Protein 2VA0 (pdb70)

Nearest PDB structures (foldseek):
  2va0-assembly5_E  TM=1.008E+00  e=1.713E-24  Cellvibrio japonicus
  2va0-assembly6_F  TM=1.008E+00  e=4.233E-20  Cellvibrio japonicus
  2va0-assembly2_B  TM=8.750E-01  e=2.395E-21  Cellvibrio japonicus
  7dru-assembly3_C  TM=3.711E-01  e=2.992E+00  Canis lupus familiaris
  8epu-assembly1_A  TM=3.208E-01  e=7.634E+00  Canis lupus familiaris

Solvent-accessible surface area: 32540 Å² total; per-residue (Å²): 69,102,6,104,159,50,8,104,128,15,0,18,64,0,2,23,70,44,40,117,60,0,13,94,34,0,139,87,37,73,127,172,10,19,137,44,0,20,0,0,25,152,112,82,82,0,12,34,140,51,119,43,30,84,2,0,69,78,0,0,90,122,3,56,59,160,127,2,66,40,99,16,121,25,153,155,66,74,1,6,0,6,27,5,28,0,43,20,14,36,23,3,36,0,0,0,3,20,120,77,105,15,55,3,74,126,0,9,108,31,8,1,17,54,0,2,22,65,44,31,123,60,4,11,104,46,0,146,85,17,54,121,51,0,17,148,12,0,20,0,0,19,165,105,84,90,1,14,28,153,49,119,43,32,88,3,0,69,40,0,0,92,27,2,52,60,160,19,2,70,3,66,4,44,6,140,83,94,64,1,0,0,7,26,5,27,0,52,64,15,47,22,1,39,0,0,0,3,25,74,146,40,107,119,56,86,112,72,17,94,114,24,17,79,112,34,100,184,148,27,106,6,58,152,49,1,71,123,26,0,16,96,1,2,26,78,46,42,135,59,4,23,89,54,0,146,85,36,60,125,175,17,15,143,63,0,19,0,1,28,199,117,82,76,1,13,35,135,51,121,42,25,85,4,0,72,54,0,0,91,25,3,51,59,154,20,1,52,2,84,4,55,7,155,124,80,79,0,2,0,5,23,6,28,0,46,24,21,63,12,3,36,0,0,0,4,69,92,101,9,110,142,49,9,110,122,20,0,20,87,0,2,29,65,30,24,101,56,2,22,104,40,0,150,88,41,70,129,169,8,16,152,64,0,18,0,0,25,141,115,80,88,1,13,30,146,50,121,41,27,85,2,0,71,37,0,1,92,25,1,46,54,167,18,4,70,4,94,4,43,9,146,100,97,83,5,12,0,7,11,7,24,0,24,6,21,47,17,2,19,0,0,0,7,59,74,107,8,96,164,50,8,113,130,25,0,19,82,0,1,21,60,47,30,129,64,2,21,118,45,0,143,88,36,61,125,72,11,21,130,16,0,18,0,0,23,165,112,82,72,0,13,34,136,52,120,42,42,97,3,1,70,48,0,0,91,24,3,47,62,157,20,1,56,2,90,5,63,10,160,116,66,75,5,8,0,5,22,5,28,0,58,61,23,36,34,2,35,0,0,0,23,23,65,8,230,122,21,49,39,74,210,91,55,86,149,100,72,94,94,90,111,122,127,189,76,105,7,107,160,53,10,107,130,18,1,20,69,0,1,22,56,31,24,128,57,0,18,98,38,0,150,86,38,67,125,182,10,17,164,68,0,18,0,1,21,156,101,82,84,1,19,33,148,50,120,43,33,79,2,0,73,63,0,0,94,122,3,46,62,163,127,4,82,37,94,16,130,24,153,149,45,87,0,6,0,7,26,5,22,0,37,11,16,22,26,0,39,0,0,0,12,24,116

Radius of gyration: 35.46 Å; Cα contacts (8 Å, |Δi|>4): 1210; chains: 6; bounding box: 50×76×126 Å

InterPro domains:
  IPR003594 Histidine kinase/HSP90-like ATPase domain [PF02518] (355-463)
  IPR003594 Histidine kinase/HSP90-like ATPase domain [SM00387] (351-465)
  IPR003660 HAMP domain [PF00672] (183-237)
  IPR003660 HAMP domain [PS50885] (186-241)
  IPR003660 HAMP domain [SM00304] (186-241)
  IPR003661 Signal transduction histidine kinase, dimerisation/phosphoacceptor domain [PF00512] (243-300)
  IPR003661 Signal transduction histidine kinase, dimerisation/phosphoacceptor domain [SM00388] (242-306)
  IPR003661 Signal transduction histidine kinase, dimerisation/phosphoacceptor domain [cd00082] (240-300)
  IPR004358 Signal transduction histidine kinase-related protein, C-terminal [PR00344] (390-404)
  IPR004358 Signal transduction histidine kinase-related protein, C-terminal [PR00344] (408-418)
  IPR004358 Signal transduction histidine kinase-related protein, C-terminal [PR00344] (425-443)
  IPR004358 Signal transduction histidine kinase-related protein, C-terminal [PR00344] (449-462)
  IPR005467 Histidine kinase domain [PS50109] (249-465)
  IPR036097 Signal transduction histidine kinase, dimerisation/phosphoacceptor domain superfamily [SSF47384] (227-300)
  IPR036890 Histidine kinase/HSP90-like ATPase superfamily [G3DSA:3.30.565.10] (311-466)
  IPR036890 Histidine kinase/HSP90-like ATPase superfamily [SSF55874] (313-463)
  IPR041124 Sensor histidine kinase (AbfS), sensor domain [PF18225] (62-125)
  IPR050980 Two-component sensor histidine kinase [PTHR44936] (109-463)

Organism: Cellvibrio japonicus (strain Ueda107) (NCBI:txid498211)

Secondary structure (DSSP, 8-state):
-HHHHHHHHHHHHHTT--HHHHHHHHHTS-HHHHTTEEEE-TTS-BTT-PPPPTTHHHHGGG--SSS-EEEEE-SS-EEEEEEEE-TTS-EEEEEEE--/---HHHHHHHHHHHHHTT--HHHHHHHHHHS-HHHHTTEEEE-TTS-BTT-PPPPTTHHHHGGG--SSS-EEEEEETTEEEEEEEEE-TTS-EEEEEEE----HHHHHHHHHHHHHTT-/--HHHHHHHHHHHHHTT--HHHHHHHHHTS-HHHHTTEEEE-TTS-BTT-PPPPTTHHHHGGG--SSS-EEEEEETTEEEEEEEEE-TTS-EEEEEEE-/-HHHHHHHHHHHHHTT--HHHHHHHHHTS-HHHHTTEEEE-TTS-BTT-PPPPTTHHHHGGG--SSS-EEEEEETTEEEEEEEEE-TTS-EEEEEEE-/-HHHHHHHHHHHHHTT--HHHHHHHHHTS-HHHHTTEEEEETTS-BTT-PPPPTTHHHHGGG--SSS-EEEEEETTEEEEEEEEE-TTS-EEEEEEEPPPGGG---HHHHHHHHHHHHH-/-HHHHHHHHHHHHHTT--HHHHHHHHHTS-HHHHTTEEEEETTS-BTT-PPPPTTHHHHGGG--SSS-EEEEEETTEEEEEEEEE-TTS-EEEEEEE--

CATH classification: 3.30.450.160

Structure (mmCIF, N/CA/C/O backbone):
data_2VA0
#
_entry.id   2VA0
#
_cell.length_a   107.772
_cell.length_b   80.014
_cell.length_c   101.977
_cell.angle_alpha   90.00
_cell.angle_beta   90.00
_cell.angle_gamma   90.00
#
_symmetry.space_group_name_H-M   'P 21 21 2'
#
loop_
_entity.id
_entity.type
_entity.pdbx_description
1 polymer 'ABFS ARABINOFURANOSIDASE TWO COMPONENT SYSTEM SENSOR PROTEIN'
2 non-polymer 'PHOSPHATE ION'
3 non-polymer 'CHLORIDE ION'
4 water water
#
loop_
_atom_site.group_PDB
_atom_site.id
_atom_site.type_symbol
_atom_site.label_atom_id
_atom_site.label_alt_id
_atom_site.label_comp_id
_atom_site.label_asym_id
_atom_site.label_entity_id
_atom_site.label_seq_id
_atom_site.pdbx_PDB_ins_code
_atom_site.Cartn_x
_atom_site.Cartn_y
_atom_site.Cartn_z
_atom_site.occupancy
_atom_site.B_iso_or_equiv
_atom_site.auth_seq_id
_atom_site.auth_comp_id
_atom_site.auth_asym_id
_atom_site.auth_atom_id
_atom_site.pdbx_PDB_model_num
ATOM 1 N N . SER A 1 7 ? 18.311 18.730 88.064 1.00 14.84 49 SER A N 1
ATOM 2 C CA . SER A 1 7 ? 18.172 19.568 86.822 1.00 14.80 49 SER A CA 1
ATOM 3 C C . SER A 1 7 ? 19.392 19.505 85.895 1.00 14.62 49 SER A C 1
ATOM 4 O O . SER A 1 7 ? 19.232 19.633 84.689 1.00 14.47 49 SER A O 1
ATOM 7 N N . PRO A 1 8 ? 20.622 19.433 86.460 1.00 14.34 50 PRO A N 1
ATOM 8 C CA . PRO A 1 8 ? 21.706 18.809 85.708 1.00 13.41 50 PRO A CA 1
ATOM 9 C C . PRO A 1 8 ? 21.307 17.426 85.249 1.00 12.65 50 PRO A C 1
ATOM 10 O O . PRO A 1 8 ? 21.610 17.062 84.129 1.00 12.44 50 PRO A O 1
ATOM 14 N N . ALA A 1 9 ? 20.620 16.668 86.091 1.00 11.97 51 ALA A N 1
ATOM 15 C CA . ALA A 1 9 ? 20.169 15.331 85.706 1.00 12.06 51 ALA A CA 1
ATOM 16 C C . ALA A 1 9 ? 19.204 15.385 84.531 1.00 11.89 51 ALA A C 1
ATOM 17 O O . ALA A 1 9 ? 19.244 14.518 83.653 1.00 11.14 51 ALA A O 1
ATOM 19 N N . LYS A 1 10 ? 18.320 16.389 84.538 1.00 12.20 52 LYS A N 1
ATOM 20 C CA . LYS A 1 10 ? 17.311 16.535 83.478 1.00 12.41 52 LYS A CA 1
ATOM 21 C C . LYS A 1 10 ? 17.982 16.923 82.157 1.00 12.04 52 LYS A C 1
ATOM 22 O O . LYS A 1 10 ? 17.593 16.432 81.090 1.00 12.51 52 LYS A O 1
ATOM 28 N N . ARG A 1 11 ? 18.991 17.789 82.229 1.00 11.46 53 ARG A N 1
ATOM 29 C CA . ARG A 1 11 ? 19.743 18.219 81.041 1.00 11.02 53 ARG A CA 1
ATOM 30 C C . ARG A 1 11 ? 20.616 17.074 80.513 1.00 9.60 53 ARG A C 1
ATOM 31 O O . ARG A 1 11 ? 20.921 16.988 79.322 1.00 8.77 53 ARG A O 1
ATOM 39 N N . LEU A 1 12 ? 21.002 16.181 81.404 1.00 8.54 54 LEU A N 1
ATOM 40 C CA . LEU A 1 12 ? 21.720 14.991 80.963 1.00 8.30 54 LEU A CA 1
ATOM 41 C C . LEU A 1 12 ? 20.784 14.066 80.205 1.00 7.58 54 LEU A C 1
ATOM 42 O O . LEU A 1 12 ? 21.114 13.598 79.131 1.00 7.12 54 LEU A O 1
ATOM 47 N N . LEU A 1 13 ? 19.599 13.829 80.756 1.00 7.20 55 LEU A N 1
ATOM 48 C CA . LEU A 1 13 ? 18.576 13.029 80.069 1.00 7.09 55 LEU A CA 1
ATOM 49 C C . LEU A 1 13 ? 18.339 13.551 78.687 1.00 7.20 55 LEU A C 1
ATOM 50 O O . LEU A 1 13 ? 18.402 12.793 77.757 1.00 6.86 55 LEU A O 1
ATOM 55 N N . PHE A 1 14 ? 18.065 14.848 78.589 1.00 8.72 56 PHE A N 1
ATOM 56 C CA . PHE A 1 14 ? 17.860 15.563 77.331 1.00 9.09 56 PHE A CA 1
ATOM 57 C C . PHE A 1 14 ? 18.968 15.247 76.304 1.00 9.35 56 PHE A C 1
ATOM 58 O O . PHE A 1 14 ? 18.687 14.852 75.176 1.00 8.75 56 PHE A O 1
ATOM 66 N N . GLN A 1 15 ? 20.229 15.386 76.691 1.00 10.42 57 GLN A N 1
ATOM 67 C CA . GLN A 1 15 ? 21.311 15.296 75.708 1.00 10.06 57 GLN A CA 1
ATOM 68 C C . GLN A 1 15 ? 21.493 13.838 75.340 1.00 9.42 57 GLN A C 1
ATOM 69 O O . GLN A 1 15 ? 21.715 13.467 74.172 1.00 8.96 57 GLN A O 1
ATOM 75 N N . MET A 1 16 ? 21.319 12.995 76.335 1.00 8.42 58 MET A N 1
ATOM 76 C CA . MET A 1 16 ? 21.450 11.584 76.094 1.00 8.42 58 MET A CA 1
ATOM 77 C C . MET A 1 16 ? 20.366 11.045 75.125 1.00 8.11 58 MET A C 1
ATOM 78 O O . MET A 1 16 ? 20.658 10.248 74.206 1.00 8.00 58 MET A O 1
ATOM 83 N N . VAL A 1 17 ? 19.119 11.476 75.339 1.00 6.66 59 VAL A N 1
ATOM 84 C CA . VAL A 1 17 ? 18.030 11.065 74.489 1.00 6.08 59 VAL A CA 1
ATOM 85 C C . VAL A 1 17 ? 18.260 11.622 73.051 1.00 5.72 59 VAL A C 1
ATOM 86 O O . VAL A 1 17 ? 18.099 10.927 72.046 1.00 4.53 59 VAL A O 1
ATOM 90 N N . GLY A 1 18 ? 18.669 12.881 72.983 1.00 5.72 60 GLY A N 1
ATOM 91 C CA . GLY A 1 18 ? 19.033 13.501 71.732 1.00 5.90 60 GLY A CA 1
ATOM 92 C C . GLY A 1 18 ? 20.039 12.698 70.937 1.00 6.05 60 GLY A C 1
ATOM 93 O O . GLY A 1 18 ? 19.965 12.625 69.728 1.00 6.14 60 GLY A O 1
ATOM 94 N N . ASN A 1 19 ? 21.010 12.097 71.602 1.00 7.00 61 ASN A N 1
ATOM 95 C CA . ASN A 1 19 ? 22.011 11.269 70.901 1.00 6.91 61 ASN A CA 1
ATOM 96 C C . ASN A 1 19 ? 21.429 9.893 70.586 1.00 6.62 61 ASN A C 1
ATOM 97 O O . ASN A 1 19 ? 21.511 9.404 69.492 1.00 7.61 61 ASN A O 1
ATOM 102 N N . ALA A 1 20 ? 20.812 9.288 71.572 1.00 6.62 62 ALA A N 1
ATOM 103 C CA . ALA A 1 20 ? 20.398 7.892 71.484 1.00 5.87 62 ALA A CA 1
ATOM 104 C C . ALA A 1 20 ? 19.376 7.614 70.371 1.00 5.37 62 ALA A C 1
ATOM 105 O O . ALA A 1 20 ? 19.344 6.538 69.788 1.00 4.77 62 ALA A O 1
ATOM 107 N N . ILE A 1 21 ? 18.510 8.581 70.105 1.00 5.32 63 ILE A N 1
ATOM 108 C CA . ILE A 1 21 ? 17.393 8.350 69.194 1.00 5.02 63 ILE A CA 1
ATOM 109 C C . ILE A 1 21 ? 17.899 8.015 67.793 1.00 5.54 63 ILE A C 1
ATOM 110 O O . ILE A 1 21 ? 17.223 7.335 67.046 1.00 5.17 63 ILE A O 1
ATOM 115 N N . ASN A 1 22 ? 19.125 8.434 67.465 1.00 6.09 64 ASN A N 1
ATOM 116 C CA . ASN A 1 22 ? 19.720 8.124 66.166 1.00 6.19 64 ASN A CA 1
ATOM 117 C C . ASN A 1 22 ? 20.724 7.022 66.212 1.00 6.30 64 ASN A C 1
ATOM 118 O O . ASN A 1 22 ? 21.575 6.965 65.365 1.00 6.70 64 ASN A O 1
ATOM 123 N N . ARG A 1 23 ? 20.605 6.123 67.165 1.00 7.06 65 ARG A N 1
ATOM 124 C CA . ARG A 1 23 ? 21.577 5.044 67.323 1.00 7.81 65 ARG A CA 1
ATOM 125 C C . ARG A 1 23 ? 20.894 3.713 67.447 1.00 8.13 65 ARG A C 1
ATOM 126 O O . ARG A 1 23 ? 19.703 3.655 67.748 1.00 8.74 65 ARG A O 1
ATOM 134 N N . ASN A 1 24 ? 21.617 2.637 67.138 1.00 8.21 66 ASN A N 1
ATOM 135 C CA . ASN A 1 24 ? 21.056 1.300 67.308 1.00 7.74 66 ASN A CA 1
ATOM 136 C C . ASN A 1 24 ? 21.530 0.754 68.640 1.00 7.64 66 ASN A C 1
ATOM 137 O O . ASN A 1 24 ? 22.210 1.460 69.380 1.00 7.51 66 ASN A O 1
ATOM 142 N N . THR A 1 25 ? 21.154 -0.466 68.983 1.00 8.02 67 THR A N 1
ATOM 143 C CA . THR A 1 25 ? 21.471 -1.000 70.321 1.00 8.71 67 THR A CA 1
ATOM 144 C C . THR A 1 25 ? 22.961 -1.068 70.531 1.00 8.98 67 THR A C 1
ATOM 145 O O . THR A 1 25 ? 23.463 -0.622 71.530 1.00 8.96 67 THR A O 1
ATOM 149 N N . GLN A 1 26 ? 23.666 -1.583 69.549 1.00 10.55 68 GLN A N 1
ATOM 150 C CA . GLN A 1 26 ? 25.067 -1.861 69.763 1.00 10.85 68 GLN A CA 1
ATOM 151 C C . GLN A 1 26 ? 25.816 -0.547 69.847 1.00 10.63 68 GLN A C 1
ATOM 152 O O . GLN A 1 26 ? 26.656 -0.372 70.726 1.00 11.27 68 GLN A O 1
ATOM 158 N N . GLN A 1 27 ? 25.486 0.394 68.982 1.00 10.15 69 GLN A N 1
ATOM 159 C CA . GLN A 1 27 ? 26.129 1.706 69.020 1.00 10.11 69 GLN A CA 1
ATOM 160 C C . GLN A 1 27 ? 25.843 2.464 70.314 1.00 10.11 69 GLN A C 1
ATOM 161 O O . GLN A 1 27 ? 26.703 3.164 70.837 1.00 10.84 69 GLN A O 1
ATOM 167 N N . LEU A 1 28 ? 24.626 2.358 70.815 1.00 9.87 70 LEU A N 1
ATOM 168 C CA . LEU A 1 28 ? 24.276 3.051 72.069 1.00 10.01 70 LEU A CA 1
ATOM 169 C C . LEU A 1 28 ? 24.973 2.428 73.238 1.00 9.93 70 LEU A C 1
ATOM 170 O O . LEU A 1 28 ? 25.280 3.108 74.179 1.00 10.29 70 LEU A O 1
ATOM 175 N N . THR A 1 29 ? 25.196 1.122 73.179 1.00 10.29 71 THR A N 1
ATOM 176 C CA . THR A 1 29 ? 25.933 0.408 74.213 1.00 11.06 71 THR A CA 1
ATOM 177 C C . THR A 1 29 ? 27.378 0.894 74.280 1.00 11.77 71 THR A C 1
ATOM 178 O O . THR A 1 29 ? 27.881 1.184 75.361 1.00 11.08 71 THR A O 1
ATOM 182 N N . GLN A 1 30 ? 28.036 0.997 73.123 1.00 12.88 72 GLN A N 1
ATOM 183 C CA . GLN A 1 30 ? 29.421 1.408 73.116 1.00 14.15 72 GLN A CA 1
ATOM 184 C C . GLN A 1 30 ? 29.549 2.877 73.443 1.00 14.17 72 GLN A C 1
ATOM 185 O O . GLN A 1 30 ? 30.481 3.242 74.127 1.00 14.63 72 GLN A O 1
ATOM 191 N N . ASP A 1 31 ? 28.624 3.727 73.043 1.00 14.56 73 ASP A N 1
ATOM 192 C CA . ASP A 1 31 ? 28.831 5.120 73.413 1.00 15.20 73 ASP A CA 1
ATOM 193 C C . ASP A 1 31 ? 28.522 5.357 74.925 1.00 15.14 73 ASP A C 1
ATOM 194 O O . ASP A 1 31 ? 29.158 6.194 75.594 1.00 15.12 73 ASP A O 1
ATOM 199 N N . LEU A 1 32 ? 27.651 4.528 75.490 1.00 15.25 74 LEU A N 1
ATOM 200 C CA . LEU A 1 32 ? 27.455 4.511 76.954 1.00 15.30 74 LEU A CA 1
ATOM 201 C C . LEU A 1 32 ? 28.727 4.038 77.677 1.00 15.58 74 LEU A C 1
ATOM 202 O O . LEU A 1 32 ? 29.094 4.593 78.701 1.00 15.80 74 LEU A O 1
ATOM 207 N N . ARG A 1 33 ? 29.389 3.020 77.135 1.00 15.98 75 ARG A N 1
ATOM 208 C CA . ARG A 1 33 ? 30.658 2.525 77.693 1.00 16.30 75 ARG A CA 1
ATOM 209 C C . ARG A 1 33 ? 31.776 3.565 77.620 1.00 16.00 75 ARG A C 1
ATOM 210 O O . ARG A 1 33 ? 32.602 3.640 78.518 1.00 15.78 75 ARG A O 1
ATOM 218 N N . ALA A 1 34 ? 31.779 4.362 76.549 1.00 15.96 76 ALA A N 1
ATOM 219 C CA . ALA A 1 34 ? 32.802 5.392 76.306 1.00 15.85 76 ALA A CA 1
ATOM 220 C C . ALA A 1 34 ? 32.683 6.608 77.232 1.00 15.96 76 ALA A C 1
ATOM 221 O O . ALA A 1 34 ? 33.562 7.449 77.265 1.00 16.41 76 ALA A O 1
ATOM 223 N N . MET A 1 35 ? 31.600 6.707 77.986 1.00 16.38 77 MET A N 1
ATOM 224 C CA . MET A 1 35 ? 31.441 7.813 78.918 1.00 16.76 77 MET A CA 1
ATOM 225 C C . MET A 1 35 ? 32.325 7.608 80.157 1.00 16.70 77 MET A C 1
ATOM 226 O O . MET A 1 35 ? 32.617 6.468 80.541 1.00 16.74 77 MET A O 1
ATOM 231 N N . PRO A 1 36 ? 32.795 8.720 80.758 1.00 16.76 78 PRO A N 1
ATOM 232 C CA . PRO A 1 36 ? 33.685 8.609 81.919 1.00 16.85 78 PRO A CA 1
ATOM 233 C C . PRO A 1 36 ? 32.958 8.080 83.151 1.00 16.90 78 PRO A C 1
ATOM 234 O O . PRO A 1 36 ? 31.791 8.405 83.362 1.00 16.92 78 PRO A O 1
ATOM 238 N N . ASN A 1 37 ? 33.661 7.277 83.941 1.00 16.99 79 ASN A N 1
ATOM 239 C CA . ASN A 1 37 ? 33.076 6.583 85.083 1.00 17.52 79 ASN A CA 1
ATOM 240 C C . ASN A 1 37 ? 32.285 7.476 86.015 1.00 17.40 79 ASN A C 1
ATOM 241 O O . ASN A 1 37 ? 31.222 7.077 86.507 1.00 17.48 79 ASN A O 1
ATOM 246 N N . TRP A 1 38 ? 32.793 8.681 86.250 1.00 18.14 80 TRP A N 1
ATOM 247 C CA . TRP A 1 38 ? 32.166 9.601 87.195 1.00 18.34 80 TRP A CA 1
ATOM 248 C C . TRP A 1 38 ? 30.781 10.051 86.686 1.00 17.81 80 TRP A C 1
ATOM 249 O O . TRP A 1 38 ? 29.890 10.414 87.465 1.00 18.83 80 TRP A O 1
ATOM 260 N N . SER A 1 39 ? 30.589 10.019 85.377 1.00 15.88 81 SER A N 1
ATOM 261 C CA . SER A 1 39 ? 29.290 10.391 84.788 1.00 15.25 81 SER A CA 1
ATOM 262 C C . SER A 1 39 ? 28.321 9.201 84.586 1.00 14.47 81 SER A C 1
ATOM 263 O O . SER A 1 39 ? 27.104 9.374 84.536 1.00 13.86 81 SER A O 1
ATOM 266 N N . LEU A 1 40 ? 28.874 8.004 84.457 1.00 13.97 82 LEU A N 1
ATOM 267 C CA . LEU A 1 40 ? 28.068 6.803 84.367 1.00 13.71 82 LEU A CA 1
ATOM 268 C C . LEU A 1 40 ? 27.237 6.584 85.623 1.00 13.52 82 LEU A C 1
ATOM 269 O O . LEU A 1 40 ? 26.111 6.097 85.509 1.00 13.74 82 LEU A O 1
ATOM 274 N N . ARG A 1 41 ? 27.773 6.931 86.804 1.00 13.32 83 ARG A N 1
ATOM 275 C CA . ARG A 1 41 ? 27.020 6.749 88.074 1.00 13.09 83 ARG A CA 1
ATOM 276 C C . ARG A 1 41 ? 25.671 7.476 88.058 1.00 12.41 83 ARG A C 1
ATOM 277 O O . ARG A 1 41 ? 24.854 7.242 88.944 1.00 12.18 83 ARG A O 1
ATOM 285 N N . PHE A 1 42 ? 25.447 8.319 87.041 1.00 11.71 84 PHE A N 1
ATOM 286 C CA . PHE A 1 42 ? 24.233 9.126 86.918 1.00 11.13 84 PHE A CA 1
ATOM 287 C C . PHE A 1 42 ? 23.303 8.737 85.769 1.00 10.31 84 PHE A C 1
ATOM 288 O O . PHE A 1 42 ? 22.243 9.329 85.648 1.00 10.06 84 PHE A O 1
ATOM 296 N N . VAL A 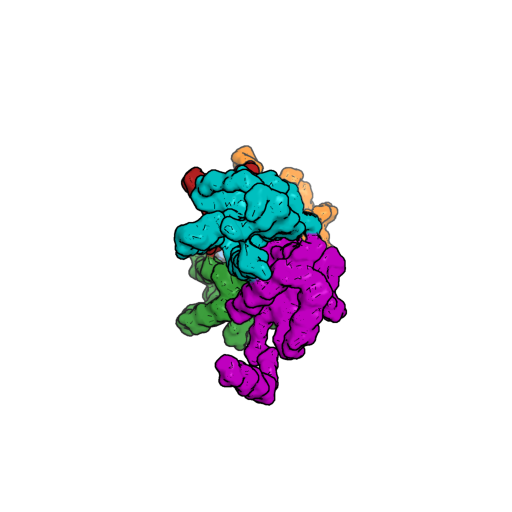1 43 ? 23.689 7.791 84.919 1.00 9.42 85 VAL A N 1
ATOM 297 C CA . VAL A 1 43 ? 22.846 7.400 83.765 1.00 8.88 85 VAL A CA 1
ATOM 298 C C . VAL A 1 43 ? 22.731 5.898 83.638 1.00 8.21 85 VAL A C 1
ATOM 299 O O . VAL A 1 43 ? 23.730 5.190 83.683 1.00 8.75 85 VAL A O 1
ATOM 303 N N . TYR A 1 44 ? 21.518 5.416 83.459 1.00 7.48 86 TYR A N 1
ATOM 304 C CA . TYR A 1 44 ? 21.276 4.020 83.126 1.00 7.19 86 TYR A CA 1
ATOM 305 C C . TYR A 1 44 ? 20.392 3.942 81.869 1.00 6.74 86 TYR A C 1
ATOM 306 O O . TYR A 1 44 ? 19.553 4.799 81.645 1.00 7.13 86 TYR A O 1
ATOM 315 N N . ILE A 1 45 ? 20.631 2.945 81.029 1.00 6.30 87 ILE A N 1
ATOM 316 C CA . ILE A 1 45 ? 19.813 2.739 79.839 1.00 6.25 87 ILE A CA 1
ATOM 317 C C . ILE A 1 45 ? 19.315 1.317 79.917 1.00 6.72 87 ILE A C 1
ATOM 318 O O . ILE A 1 45 ? 20.094 0.361 79.704 1.00 6.86 87 ILE A O 1
ATOM 323 N N . VAL A 1 46 ? 18.026 1.180 80.232 1.00 7.03 88 VAL A N 1
ATOM 324 C CA . VAL A 1 46 ? 17.451 -0.109 80.578 1.00 7.27 88 VAL A CA 1
ATOM 325 C C . VAL A 1 46 ? 16.682 -0.686 79.414 1.00 8.09 88 VAL A C 1
ATOM 326 O O . VAL A 1 46 ? 15.804 -0.016 78.868 1.00 8.93 88 VAL A O 1
ATOM 330 N N . ASP A 1 47 ? 16.990 -1.934 79.058 1.00 8.81 89 ASP A N 1
ATOM 331 C CA . ASP A 1 47 ? 16.383 -2.600 77.904 1.00 9.57 89 ASP A CA 1
ATOM 332 C C . ASP A 1 47 ? 15.066 -3.299 78.241 1.00 10.09 89 ASP A C 1
ATOM 333 O O . ASP A 1 47 ? 14.609 -3.231 79.353 1.00 10.40 89 ASP A O 1
ATOM 338 N N . ARG A 1 48 ? 14.458 -3.941 77.257 1.00 10.84 90 ARG A N 1
ATOM 339 C CA . ARG A 1 48 ? 13.199 -4.681 77.438 1.00 12.47 90 ARG A CA 1
ATOM 340 C C . ARG A 1 48 ? 13.230 -5.843 78.464 1.00 12.15 90 ARG A C 1
ATOM 341 O O . ARG A 1 48 ? 12.173 -6.349 78.874 1.00 12.92 90 ARG A O 1
ATOM 349 N N . ASN A 1 49 ? 14.429 -6.264 78.867 1.00 11.44 91 ASN A N 1
ATOM 350 C CA . ASN A 1 49 ? 14.607 -7.273 79.903 1.00 10.63 91 ASN A CA 1
ATOM 351 C C . ASN A 1 49 ? 14.916 -6.681 81.265 1.00 10.07 91 ASN A C 1
ATOM 352 O O . ASN A 1 49 ? 15.302 -7.397 82.188 1.00 9.71 91 ASN A O 1
ATOM 357 N N . ASN A 1 50 ? 14.727 -5.372 81.383 1.00 9.45 92 ASN A N 1
ATOM 358 C CA . ASN A 1 50 ? 15.063 -4.618 82.574 1.00 8.76 92 ASN A CA 1
ATOM 359 C C . ASN A 1 50 ? 16.526 -4.756 82.964 1.00 8.74 92 ASN A C 1
ATOM 360 O O . ASN A 1 50 ? 16.890 -4.750 84.138 1.00 9.09 92 ASN A O 1
ATOM 365 N N . GLN A 1 51 ? 17.365 -4.861 81.941 1.00 8.88 93 GLN A N 1
ATOM 366 C CA . GLN A 1 51 ? 18.818 -4.876 82.103 1.00 9.04 93 GLN A CA 1
ATOM 367 C C . GLN A 1 51 ? 19.428 -3.592 81.582 1.00 8.70 93 GLN A C 1
ATOM 368 O O . GLN A 1 51 ? 19.079 -3.118 80.489 1.00 8.42 93 GLN A O 1
ATOM 374 N N . ASP A 1 52 ? 20.380 -3.064 82.348 1.00 8.36 94 ASP A N 1
ATOM 375 C CA . ASP A 1 52 ? 21.215 -1.951 81.898 1.00 8.01 94 ASP A CA 1
ATOM 376 C C . ASP A 1 52 ? 22.057 -2.448 80.730 1.00 7.82 94 ASP A C 1
ATOM 377 O O . ASP A 1 52 ? 22.470 -3.614 80.714 1.00 7.62 94 ASP A O 1
ATOM 382 N N . LEU A 1 53 ? 22.295 -1.583 79.739 1.00 7.85 95 LEU A N 1
ATOM 383 C CA . LEU A 1 53 ? 22.994 -1.990 78.511 1.00 7.47 95 LEU A CA 1
ATOM 384 C C . LEU A 1 53 ? 24.422 -2.414 78.790 1.00 7.72 95 LEU A C 1
ATOM 385 O O . LEU A 1 53 ? 24.992 -3.144 77.995 1.00 8.04 95 LEU A O 1
ATOM 390 N N . LEU A 1 54 ? 25.002 -1.967 79.908 1.00 7.93 96 LEU A N 1
ATOM 391 C CA . LEU A 1 54 ? 26.319 -2.479 80.332 1.00 8.22 96 LEU A CA 1
ATOM 392 C C . LEU A 1 54 ? 26.180 -3.542 81.411 1.00 8.49 96 LEU A C 1
ATOM 393 O O . LEU A 1 54 ? 27.130 -3.843 82.091 1.00 8.51 96 LEU A O 1
ATOM 398 N N . LYS A 1 55 ? 24.990 -4.107 81.568 1.00 9.03 97 LYS A N 1
ATOM 399 C CA . LYS A 1 55 ? 24.740 -5.149 82.591 1.00 9.42 97 LYS A CA 1
ATOM 400 C C . LYS A 1 55 ? 25.095 -4.721 84.046 1.00 9.38 97 LYS A C 1
ATOM 401 O O . LYS A 1 55 ? 25.470 -5.549 84.870 1.00 9.28 97 LYS A O 1
ATOM 407 N N . ARG A 1 56 ? 25.001 -3.435 84.355 1.00 9.49 98 ARG A N 1
ATOM 408 C CA . ARG A 1 56 ? 25.249 -2.963 85.714 1.00 9.45 98 ARG A CA 1
ATOM 409 C C . ARG A 1 56 ? 24.009 -3.213 86.572 1.00 9.71 98 ARG A C 1
ATOM 410 O O . ARG A 1 56 ? 22.875 -3.195 86.071 1.00 9.84 98 ARG A O 1
ATOM 418 N N . PRO A 1 57 ? 24.205 -3.424 87.878 1.00 10.04 99 PRO A N 1
ATOM 419 C CA . PRO A 1 57 ? 23.037 -3.641 88.708 1.00 10.00 99 PRO A CA 1
ATOM 420 C C . PRO A 1 57 ? 22.318 -2.335 88.830 1.00 10.30 99 PRO A C 1
ATOM 421 O O . PRO A 1 57 ? 22.951 -1.298 88.914 1.00 10.86 99 PRO A O 1
ATOM 425 N N . LEU A 1 58 ? 21.001 -2.372 88.826 1.00 10.42 100 LEU A N 1
ATOM 426 C CA . LEU A 1 58 ? 20.233 -1.143 88.838 1.00 10.17 100 LEU A CA 1
ATOM 427 C C . LEU A 1 58 ? 20.048 -0.608 90.251 1.00 10.64 100 LEU A C 1
ATOM 428 O O . LEU A 1 58 ? 19.487 -1.297 91.108 1.00 11.03 100 LEU A O 1
ATOM 433 N N . PRO A 1 59 ? 20.460 0.645 90.505 1.00 10.89 101 PRO A N 1
ATOM 434 C CA . PRO A 1 59 ? 20.255 1.130 91.864 1.00 10.84 101 PRO A CA 1
ATOM 435 C C . PRO A 1 59 ? 18.769 1.214 92.193 1.00 10.91 101 PRO A C 1
ATOM 436 O O . PRO A 1 59 ? 17.922 1.337 91.284 1.00 11.13 101 PRO A O 1
ATOM 440 N N . PRO A 1 60 ? 18.441 1.186 93.486 1.00 10.90 102 PRO A N 1
ATOM 441 C CA . PRO A 1 60 ? 17.035 1.140 93.810 1.00 10.74 102 PRO A CA 1
ATOM 442 C C . PRO A 1 60 ? 16.465 2.482 93.430 1.00 10.77 102 PRO A C 1
ATOM 443 O O . PRO A 1 60 ? 17.145 3.492 93.578 1.00 11.65 102 PRO A O 1
ATOM 447 N N . GLY A 1 61 ? 15.246 2.506 92.929 1.00 9.96 103 GLY A N 1
ATOM 448 C CA . GLY A 1 61 ? 14.677 3.750 92.462 1.00 9.45 103 GLY A CA 1
ATOM 449 C C . GLY A 1 61 ? 14.538 3.712 90.947 1.00 9.11 103 GLY A C 1
ATOM 450 O O . GLY A 1 61 ? 13.496 4.106 90.405 1.00 9.22 103 GLY A O 1
ATOM 451 N N . ILE A 1 62 ? 15.566 3.222 90.263 1.00 8.27 104 ILE A N 1
ATOM 452 C CA . ILE A 1 62 ? 15.460 3.013 88.846 1.00 8.13 104 ILE A CA 1
ATOM 453 C C . ILE A 1 62 ? 14.203 2.212 88.540 1.00 7.93 104 ILE A C 1
ATOM 454 O O . ILE A 1 62 ? 13.440 2.568 87.614 1.00 7.72 104 ILE A O 1
ATOM 459 N N . MET A 1 63 ? 13.988 1.146 89.319 1.00 7.38 105 MET A N 1
ATOM 460 C CA . MET A 1 63 ? 12.861 0.240 89.076 1.00 7.39 105 MET A CA 1
ATOM 461 C C . MET A 1 63 ? 11.549 0.685 89.699 1.00 7.19 105 MET A C 1
ATOM 462 O O . MET A 1 63 ? 10.557 -0.026 89.597 1.00 7.18 105 MET A O 1
ATOM 467 N N . VAL A 1 64 ? 11.532 1.860 90.320 1.00 6.83 106 VAL A N 1
ATOM 468 C CA . VAL A 1 64 ? 10.279 2.491 90.650 1.00 6.51 106 VAL A CA 1
ATOM 469 C C . VAL A 1 64 ? 9.833 3.328 89.432 1.00 6.77 106 VAL A C 1
ATOM 470 O O . VAL A 1 64 ? 8.643 3.322 89.050 1.00 7.11 106 VAL A O 1
ATOM 474 N N . LEU A 1 65 ? 10.801 3.976 88.776 1.00 6.22 107 LEU A N 1
ATOM 475 C CA . LEU A 1 65 ? 10.517 4.842 87.635 1.00 5.79 107 LEU A CA 1
ATOM 476 C C . LEU A 1 65 ? 10.305 4.060 86.325 1.00 5.67 107 LEU A C 1
ATOM 477 O O . LEU A 1 65 ? 9.375 4.377 85.584 1.00 6.15 107 LEU A O 1
ATOM 482 N N . ALA A 1 66 ? 11.122 3.038 86.058 1.00 5.22 108 ALA A N 1
ATOM 483 C CA . ALA A 1 66 ? 11.116 2.359 84.739 1.00 4.75 108 ALA A CA 1
ATOM 484 C C . ALA A 1 66 ? 9.748 1.828 84.322 1.00 4.32 108 ALA A C 1
ATOM 485 O O . ALA A 1 66 ? 9.322 2.114 83.217 1.00 4.42 108 ALA A O 1
ATOM 487 N N . PRO A 1 67 ? 9.070 1.052 85.177 1.00 3.98 109 PRO A N 1
ATOM 488 C CA . PRO A 1 67 ? 7.727 0.537 84.821 1.00 4.23 109 PRO A CA 1
ATOM 489 C C . PRO A 1 67 ? 6.692 1.587 84.377 1.00 4.89 109 PRO A C 1
ATOM 490 O O . PRO A 1 67 ? 5.699 1.264 83.709 1.00 5.48 109 PRO A O 1
ATOM 494 N N . ARG A 1 68 ? 6.914 2.839 84.742 1.00 5.15 110 ARG A N 1
ATOM 495 C CA . ARG A 1 68 ? 5.998 3.903 84.389 1.00 4.88 110 ARG A CA 1
ATOM 496 C C . ARG A 1 68 ? 6.223 4.388 82.977 1.00 5.01 110 ARG A C 1
ATOM 497 O O . ARG A 1 68 ? 5.329 4.944 82.338 1.00 5.07 110 ARG A O 1
ATOM 505 N N . LEU A 1 69 ? 7.441 4.225 82.512 1.00 5.23 111 LEU A N 1
ATOM 506 C CA . LEU A 1 69 ? 7.836 4.747 81.233 1.00 5.49 111 LEU A CA 1
ATOM 507 C C . LEU A 1 69 ? 7.348 3.815 80.128 1.00 6.21 111 LEU A C 1
ATOM 508 O O . LEU A 1 69 ? 7.793 2.677 80.012 1.00 7.15 111 LEU A O 1
ATOM 513 N N . THR A 1 70 ? 6.490 4.341 79.266 1.00 6.90 112 THR A N 1
ATOM 514 C CA . THR A 1 70 ? 5.737 3.554 78.313 1.00 6.84 112 THR A CA 1
ATOM 515 C C . THR A 1 70 ? 5.676 4.260 76.940 1.00 7.26 112 THR A C 1
ATOM 516 O O . THR A 1 70 ? 5.983 5.441 76.812 1.00 7.40 112 THR A O 1
ATOM 520 N N . ALA A 1 71 ? 5.299 3.520 75.904 1.00 7.45 113 ALA A N 1
ATOM 521 C CA . ALA A 1 71 ? 5.067 4.107 74.595 1.00 7.15 113 ALA A CA 1
ATOM 522 C C . ALA A 1 71 ? 4.019 5.213 74.700 1.00 7.11 113 ALA A C 1
ATOM 523 O O . ALA A 1 71 ? 4.196 6.276 74.111 1.00 7.92 113 ALA A O 1
ATOM 525 N N . LYS A 1 72 ? 2.941 4.970 75.437 1.00 6.84 114 LYS A N 1
ATOM 526 C CA . LYS A 1 72 ? 1.876 5.957 75.571 1.00 7.11 114 LYS A CA 1
ATOM 527 C C . LYS A 1 72 ? 2.231 7.115 76.517 1.00 6.15 114 LYS A C 1
ATOM 528 O O . LYS A 1 72 ? 1.730 8.213 76.360 1.00 6.49 114 LYS A O 1
ATOM 534 N N . HIS A 1 73 ? 3.100 6.868 77.487 1.00 5.47 115 HIS A N 1
ATOM 535 C CA . HIS A 1 73 ? 3.505 7.883 78.468 1.00 4.52 115 HIS A CA 1
ATOM 536 C C . HIS A 1 73 ? 5.006 7.736 78.696 1.00 4.39 115 HIS A C 1
ATOM 537 O O . HIS A 1 73 ? 5.460 7.114 79.652 1.00 5.16 115 HIS A O 1
ATOM 544 N N . PRO A 1 74 ? 5.783 8.240 77.764 1.00 3.88 116 PRO A N 1
ATOM 545 C CA . PRO A 1 74 ? 7.230 8.028 77.769 1.00 4.29 116 PRO A CA 1
ATOM 546 C C . PRO A 1 74 ? 8.076 8.738 78.805 1.00 4.19 116 PRO A C 1
ATOM 547 O O . PRO A 1 74 ? 9.182 8.264 79.070 1.00 4.79 116 PRO A O 1
ATOM 551 N N . TYR A 1 75 ? 7.599 9.840 79.376 1.00 4.07 117 TYR A N 1
ATOM 552 C CA . TYR A 1 75 ? 8.434 10.647 80.266 1.00 3.95 117 TYR A CA 1
ATOM 553 C C . TYR A 1 75 ? 7.866 10.725 81.679 1.00 4.06 117 TYR A C 1
ATOM 554 O O . TYR A 1 75 ? 6.673 10.879 81.866 1.00 3.54 117 TYR A O 1
ATOM 563 N N . ASP A 1 76 ? 8.731 10.633 82.680 1.00 4.82 118 ASP A N 1
ATOM 564 C CA . ASP A 1 76 ? 8.312 10.858 84.062 1.00 5.11 118 ASP A CA 1
ATOM 565 C C . ASP A 1 76 ? 9.498 11.173 84.969 1.00 5.67 118 ASP A C 1
ATOM 566 O O . ASP A 1 76 ? 10.643 10.899 84.627 1.00 5.92 118 ASP A O 1
ATOM 571 N N . LYS A 1 77 ? 9.189 11.755 86.123 1.00 6.42 119 LYS A N 1
ATOM 572 C CA . LYS A 1 77 ? 10.161 12.182 87.095 1.00 7.13 119 LYS A CA 1
ATOM 573 C C . LYS A 1 77 ? 9.731 11.652 88.455 1.00 7.46 119 LYS A C 1
ATOM 574 O O . LYS A 1 77 ? 8.565 11.727 88.778 1.00 7.62 119 LYS A O 1
ATOM 580 N N . VAL A 1 78 ? 10.653 11.139 89.260 1.00 8.10 120 VAL A N 1
ATOM 581 C CA . VAL A 1 78 ? 10.322 10.752 90.636 1.00 8.79 120 VAL A CA 1
ATOM 582 C C . VAL A 1 78 ? 11.369 11.175 91.629 1.00 9.56 120 VAL A C 1
ATOM 583 O O . VAL A 1 78 ? 12.556 11.196 91.323 1.00 9.18 120 VAL A O 1
ATOM 587 N N . GLN A 1 79 ? 10.870 11.505 92.819 1.00 10.88 121 GLN A N 1
ATOM 588 C CA . GLN A 1 79 ? 11.653 11.746 94.004 1.00 12.19 121 GLN A CA 1
ATOM 589 C C . GLN A 1 79 ? 11.775 10.428 94.727 1.00 12.70 121 GLN A C 1
ATOM 590 O O . GLN A 1 79 ? 10.756 9.816 95.076 1.00 12.59 121 GLN A O 1
ATOM 596 N N . ASP A 1 80 ? 13.007 10.009 94.988 1.00 13.46 122 ASP A N 1
ATOM 597 C CA . ASP A 1 80 ? 13.243 8.768 95.692 1.00 14.05 122 ASP A CA 1
ATOM 598 C C . ASP A 1 80 ? 14.517 8.888 96.518 1.00 14.54 122 ASP A C 1
ATOM 599 O O . ASP A 1 80 ? 15.557 9.261 95.988 1.00 14.71 122 ASP A O 1
ATOM 604 N N . ARG A 1 81 ? 14.427 8.601 97.812 1.00 15.33 123 ARG A N 1
ATOM 605 C CA . ARG A 1 81 ? 15.612 8.528 98.677 1.00 15.74 123 ARG A CA 1
ATOM 606 C C . ARG A 1 81 ? 16.505 9.756 98.548 1.00 15.81 123 ARG A C 1
ATOM 607 O O . ARG A 1 81 ? 17.714 9.645 98.339 1.00 15.72 123 ARG A O 1
ATOM 615 N N . ASN A 1 82 ? 15.870 10.917 98.701 1.00 15.75 124 ASN A N 1
ATOM 616 C CA . ASN A 1 82 ? 16.483 12.243 98.526 1.00 15.92 124 ASN A CA 1
ATOM 617 C C . ASN A 1 82 ? 17.197 12.426 97.173 1.00 15.85 124 ASN A C 1
ATOM 618 O O . ASN A 1 82 ? 18.297 12.967 97.078 1.00 16.31 124 ASN A O 1
ATOM 623 N N . ARG A 1 83 ? 16.542 11.975 96.120 1.00 15.51 125 ARG A N 1
ATOM 624 C CA . ARG A 1 83 ? 17.105 12.066 94.788 1.00 15.68 125 ARG A CA 1
ATOM 625 C C . ARG A 1 83 ? 15.989 12.275 93.796 1.00 14.49 125 ARG A C 1
ATOM 626 O O . ARG A 1 83 ? 14.883 11.789 94.001 1.00 15.38 125 ARG A O 1
ATOM 634 N N . LYS A 1 84 ? 16.267 13.008 92.728 1.00 12.85 126 LYS A N 1
ATOM 635 C CA . LYS A 1 84 ? 15.341 13.101 91.632 1.00 11.37 126 LYS A CA 1
ATOM 636 C C . LYS A 1 84 ? 15.839 12.156 90.561 1.00 10.25 126 LYS A C 1
ATOM 637 O O . LYS A 1 84 ? 17.023 12.172 90.219 1.00 10.25 126 LYS A O 1
ATOM 643 N N . LEU A 1 85 ? 14.938 11.317 90.060 1.00 8.43 127 LEU A N 1
ATOM 644 C CA . LEU A 1 85 ? 15.214 10.465 88.899 1.00 7.57 127 LEU A CA 1
ATOM 645 C C . LEU A 1 85 ? 14.332 10.928 87.722 1.00 6.44 127 LEU A C 1
ATOM 646 O O . LEU A 1 85 ? 13.155 11.241 87.891 1.00 6.18 127 LEU A O 1
ATOM 651 N N . TYR A 1 86 ? 14.928 11.013 86.545 1.00 5.44 128 TYR A N 1
ATOM 652 C CA . TYR A 1 86 ? 14.232 11.474 85.370 1.00 5.21 128 TYR A CA 1
ATOM 653 C C . TYR A 1 86 ? 14.328 10.364 84.328 1.00 4.87 128 TYR A C 1
ATOM 654 O O . TYR A 1 86 ? 15.380 9.740 84.183 1.00 4.80 128 TYR A O 1
ATOM 663 N N . GLY A 1 87 ? 13.243 10.106 83.608 1.00 4.25 129 GLY A N 1
ATOM 664 C CA . GLY A 1 87 ? 13.226 8.966 82.711 1.00 4.34 129 GLY A CA 1
ATOM 665 C C . GLY A 1 87 ? 12.489 9.165 81.408 1.00 4.08 129 GLY A C 1
ATOM 666 O O . GLY A 1 87 ? 11.501 9.898 81.360 1.00 3.70 129 GLY A O 1
ATOM 667 N N . ARG A 1 88 ? 12.970 8.489 80.363 1.00 3.83 130 ARG A N 1
ATOM 668 C CA . ARG A 1 88 ? 12.353 8.593 79.027 1.00 3.87 130 ARG A CA 1
ATOM 669 C C . ARG A 1 88 ? 12.443 7.284 78.228 1.00 3.77 130 ARG A C 1
ATOM 670 O O . ARG A 1 88 ? 13.517 6.741 78.042 1.00 4.83 130 ARG A O 1
ATOM 678 N N . HIS A 1 89 ? 11.307 6.758 77.811 1.00 3.47 131 HIS A N 1
ATOM 679 C CA . HIS A 1 89 ? 11.225 5.571 76.915 1.00 3.36 131 HIS A CA 1
ATOM 680 C C . HIS A 1 89 ? 11.352 6.077 75.485 1.00 3.01 131 HIS A C 1
ATOM 681 O O . HIS A 1 89 ? 10.686 7.048 75.114 1.00 2.75 131 HIS A O 1
ATOM 688 N N . ILE A 1 90 ? 12.227 5.448 74.706 1.00 2.68 132 ILE A N 1
ATOM 689 C CA . ILE A 1 90 ? 12.385 5.738 73.261 1.00 2.43 132 ILE A CA 1
ATOM 690 C C . ILE A 1 90 ? 12.545 4.442 72.551 1.00 2.60 132 ILE A C 1
ATOM 691 O O . ILE A 1 90 ? 12.851 3.465 73.170 1.00 4.39 132 ILE A O 1
ATOM 696 N N . THR A 1 91 ? 12.344 4.430 71.257 1.00 2.78 133 THR A N 1
ATOM 697 C CA . THR A 1 91 ? 12.636 3.278 70.424 1.00 2.90 133 THR A CA 1
ATOM 698 C C . THR A 1 91 ? 13.763 3.642 69.483 1.00 2.89 133 THR A C 1
ATOM 699 O O . THR A 1 91 ? 13.700 4.660 68.831 1.00 3.13 133 THR A O 1
ATOM 703 N N . LEU A 1 92 ? 14.805 2.822 69.449 1.00 2.82 134 LEU A N 1
ATOM 704 C CA . LEU A 1 92 ? 15.981 3.098 68.645 1.00 3.35 134 LEU A CA 1
ATOM 705 C C . LEU A 1 92 ? 15.644 2.799 67.201 1.00 4.09 134 LEU A C 1
ATOM 706 O O . LEU A 1 92 ? 14.545 2.380 66.921 1.00 4.78 134 LEU A O 1
ATOM 711 N N . ASN A 1 93 ? 16.576 3.013 66.277 1.00 5.07 135 ASN A N 1
ATOM 712 C CA . ASN A 1 93 ? 16.301 2.804 64.848 1.00 5.71 135 ASN A CA 1
ATOM 713 C C . ASN A 1 93 ? 16.305 1.330 64.443 1.00 6.08 135 ASN A C 1
ATOM 714 O O . ASN A 1 93 ? 15.911 0.986 63.352 1.00 6.69 135 ASN A O 1
ATOM 719 N N . ASP A 1 94 ? 16.801 0.512 65.348 1.00 7.21 136 ASP A N 1
ATOM 720 C CA . ASP A 1 94 ? 16.588 -0.955 65.498 1.00 7.43 136 ASP A CA 1
ATOM 721 C C . ASP A 1 94 ? 15.182 -1.528 65.581 1.00 7.20 136 ASP A C 1
ATOM 722 O O . ASP A 1 94 ? 14.971 -2.717 65.365 1.00 6.49 136 ASP A O 1
ATOM 727 N N . GLY A 1 95 ? 14.286 -0.750 66.153 1.00 6.65 137 GLY A N 1
ATOM 728 C CA . GLY A 1 95 ? 13.075 -1.324 66.679 1.00 7.18 137 GLY A CA 1
ATOM 729 C C . GLY A 1 95 ? 13.136 -1.738 68.139 1.00 7.06 137 GLY A C 1
ATOM 730 O O . GLY A 1 95 ? 12.124 -2.062 68.712 1.00 6.92 137 GLY A O 1
ATOM 731 N N . ASN A 1 96 ? 14.305 -1.737 68.746 1.00 7.97 138 ASN A N 1
ATOM 732 C CA . ASN A 1 96 ? 14.419 -2.067 70.178 1.00 9.02 138 ASN A CA 1
ATOM 733 C C . ASN A 1 96 ? 14.059 -0.852 71.028 1.00 8.28 138 ASN A C 1
ATOM 734 O O . ASN A 1 96 ? 14.443 0.252 70.662 1.00 8.75 138 ASN A O 1
ATOM 739 N N . SER A 1 97 ? 13.334 -1.060 72.128 1.00 6.95 139 SER A N 1
ATOM 740 C CA . SER A 1 97 ? 12.970 0.005 73.043 1.00 7.10 139 SER A CA 1
ATOM 741 C C . SER A 1 97 ? 13.810 -0.009 74.291 1.00 6.66 139 SER A C 1
ATOM 742 O O . SER A 1 97 ? 14.192 -1.072 74.808 1.00 7.12 139 SER A O 1
ATOM 745 N N . VAL A 1 98 ? 14.129 1.189 74.759 1.00 5.71 140 VAL A N 1
ATOM 746 C CA . VAL A 1 98 ? 15.008 1.343 75.907 1.00 5.18 140 VAL A CA 1
ATOM 747 C C . VAL A 1 98 ? 14.491 2.455 76.738 1.00 4.58 140 VAL A C 1
ATOM 748 O O . VAL A 1 98 ? 13.761 3.314 76.247 1.00 5.03 140 VAL A O 1
ATOM 752 N N . LYS A 1 99 ? 14.890 2.455 77.990 1.00 3.99 141 LYS A N 1
ATOM 753 C CA . LYS A 1 99 ? 14.496 3.514 78.896 1.00 3.97 141 LYS A CA 1
ATOM 754 C C . LYS A 1 99 ? 15.755 4.179 79.428 1.00 4.42 141 LYS A C 1
ATOM 755 O O . LYS A 1 99 ? 16.527 3.563 80.220 1.00 4.61 141 LYS A O 1
ATOM 761 N N . VAL A 1 100 ? 15.977 5.422 78.997 1.00 4.36 142 VAL A N 1
ATOM 762 C CA . VAL A 1 100 ? 17.114 6.175 79.507 1.00 4.31 142 VAL A CA 1
ATOM 763 C C . VAL A 1 100 ? 16.687 6.793 80.814 1.00 5.04 142 VAL A C 1
ATOM 764 O O . VAL A 1 100 ? 15.659 7.480 80.852 1.00 6.07 142 VAL A O 1
ATOM 768 N N . VAL A 1 101 ? 17.445 6.551 81.879 1.00 5.26 143 VAL A N 1
ATOM 769 C CA . VAL A 1 101 ? 17.118 7.067 83.204 1.00 5.39 143 VAL A CA 1
ATOM 770 C C . VAL A 1 101 ? 18.343 7.757 83.784 1.00 5.76 143 VAL A C 1
ATOM 771 O O . VAL A 1 101 ? 19.387 7.168 83.795 1.00 5.68 143 VAL A O 1
ATOM 775 N N . THR A 1 102 ? 18.199 8.989 84.273 1.00 6.31 144 THR A N 1
ATOM 776 C CA . THR A 1 102 ? 19.268 9.701 84.939 1.00 6.67 144 THR A CA 1
ATOM 777 C C . THR A 1 102 ? 18.903 9.965 86.386 1.00 7.95 144 THR A C 1
ATOM 778 O O . THR A 1 102 ? 17.735 10.066 86.696 1.00 8.19 144 THR A O 1
ATOM 782 N N . ILE A 1 103 ? 19.921 10.087 87.248 1.00 9.47 145 ILE A N 1
ATOM 783 C CA . ILE A 1 103 ? 19.784 10.270 88.711 1.00 10.43 145 ILE A CA 1
ATOM 784 C C . ILE A 1 103 ? 20.652 11.457 89.194 1.00 11.70 145 ILE A C 1
ATOM 785 O O . ILE A 1 103 ? 21.794 11.627 88.742 1.00 12.30 145 ILE A O 1
ATOM 790 N N . SER A 1 104 ? 20.142 12.233 90.149 1.00 12.76 146 SER A N 1
ATOM 791 C CA . SER A 1 104 ? 20.819 13.461 90.619 1.00 13.11 146 SER A CA 1
ATOM 792 C C . SER A 1 104 ? 21.902 13.247 91.695 1.00 13.92 146 SER A C 1
ATOM 793 O O . SER A 1 104 ? 22.055 12.142 92.227 1.00 14.53 146 SER A O 1
ATOM 796 N N . ALA A 1 105 ? 22.631 14.337 91.999 1.00 14.15 147 ALA A N 1
ATOM 797 C CA . ALA A 1 105 ? 23.563 14.478 93.151 1.00 14.14 147 ALA A CA 1
ATOM 798 C C . ALA A 1 105 ? 23.674 13.256 94.060 1.00 14.51 147 ALA A C 1
ATOM 799 O O . ALA A 1 105 ? 22.725 12.933 94.776 1.00 14.97 147 ALA A O 1
ATOM 801 N N . ASP B 1 5 ? 21.517 6.750 51.931 1.00 33.27 47 ASP B N 1
ATOM 802 C CA . ASP B 1 5 ? 22.437 7.629 51.105 1.00 32.88 47 ASP B CA 1
ATOM 803 C C . ASP B 1 5 ? 23.729 8.119 51.841 1.00 32.65 47 ASP B C 1
ATOM 804 O O . ASP B 1 5 ? 24.401 7.321 52.514 1.00 33.00 47 ASP B O 1
ATOM 809 N N . ASP B 1 6 ? 24.128 9.387 51.592 1.00 31.38 48 ASP B N 1
ATOM 810 C CA . ASP B 1 6 ? 24.668 10.328 52.627 1.00 29.84 48 ASP B CA 1
ATOM 811 C C . ASP B 1 6 ? 24.122 11.760 52.399 1.00 27.00 48 ASP B C 1
ATOM 812 O O . ASP B 1 6 ? 24.775 12.754 52.687 1.00 27.52 48 ASP B O 1
ATOM 817 N N . SER B 1 7 ? 22.894 11.836 51.924 1.00 23.23 49 SER B N 1
ATOM 818 C CA . SER B 1 7 ? 22.416 12.981 51.210 1.00 20.08 49 SER B CA 1
ATOM 819 C C . SER B 1 7 ? 21.935 14.082 52.147 1.00 17.97 49 SER B C 1
ATOM 820 O O . SER B 1 7 ? 21.690 13.863 53.322 1.00 17.51 49 SER B O 1
ATOM 823 N N . PRO B 1 8 ? 21.723 15.267 51.605 1.00 14.63 50 PRO B N 1
ATOM 824 C CA . PRO B 1 8 ? 21.172 16.277 52.463 1.00 13.03 50 PRO B CA 1
ATOM 825 C C . PRO B 1 8 ? 19.819 15.969 53.085 1.00 12.63 50 PRO B C 1
ATOM 826 O O . PRO B 1 8 ? 19.525 16.413 54.211 1.00 12.07 50 PRO B O 1
ATOM 830 N N . ALA B 1 9 ? 18.944 15.277 52.363 1.00 11.99 51 ALA B N 1
ATOM 831 C CA . ALA B 1 9 ? 17.633 14.960 52.938 1.00 11.79 51 ALA B CA 1
ATOM 832 C C . ALA B 1 9 ? 17.747 13.967 54.130 1.00 11.64 51 ALA B C 1
ATOM 833 O O . ALA B 1 9 ? 17.001 14.065 55.090 1.00 10.61 51 ALA B O 1
ATOM 835 N N . LYS B 1 10 ? 18.702 13.038 54.055 1.00 11.89 52 LYS B N 1
ATOM 836 C CA . LYS B 1 10 ? 18.949 12.082 55.108 1.00 12.35 52 LYS B CA 1
ATOM 837 C C . LYS B 1 10 ? 19.492 12.767 56.352 1.00 12.07 52 LYS B C 1
ATOM 838 O O . LYS B 1 10 ? 19.069 12.462 57.477 1.00 12.79 52 LYS B O 1
ATOM 844 N N . ARG B 1 11 ? 20.412 13.692 56.127 1.00 11.24 53 ARG B N 1
ATOM 845 C CA . ARG B 1 11 ? 21.028 14.457 57.183 1.00 11.25 53 ARG B CA 1
ATOM 846 C C . ARG B 1 11 ? 19.996 15.328 57.852 1.00 10.14 53 ARG B C 1
ATOM 847 O O . ARG B 1 11 ? 19.962 15.421 59.056 1.00 9.60 53 ARG B O 1
ATOM 855 N N . LEU B 1 12 ? 19.133 15.932 57.048 1.00 8.69 54 LEU B N 1
ATOM 856 C CA . LEU B 1 12 ? 18.065 16.746 57.589 1.00 8.30 54 LEU B CA 1
ATOM 857 C C . LEU B 1 12 ? 17.171 15.905 58.467 1.00 7.36 54 LEU B C 1
ATOM 858 O O . LEU B 1 12 ? 16.814 16.325 59.544 1.00 6.59 54 LEU B O 1
ATOM 863 N N . LEU B 1 13 ? 16.813 14.709 57.999 1.00 6.84 55 LEU B N 1
ATOM 864 C CA . LEU B 1 13 ? 16.048 13.792 58.833 1.00 7.07 55 LEU B CA 1
ATOM 865 C C . LEU B 1 13 ? 16.750 13.587 60.152 1.00 7.27 55 LEU B C 1
ATOM 866 O O . LEU B 1 13 ? 16.139 13.768 61.195 1.00 6.57 55 LEU B O 1
ATOM 871 N N . PHE B 1 14 ? 18.026 13.182 60.073 1.00 7.80 56 PHE B N 1
ATOM 872 C CA . PHE B 1 14 ? 18.862 12.967 61.271 1.00 8.31 56 PHE B CA 1
ATOM 873 C C . PHE B 1 14 ? 18.739 14.092 62.297 1.00 8.90 56 PHE B C 1
ATOM 874 O O . PHE B 1 14 ? 18.498 13.869 63.468 1.00 9.42 56 PHE B O 1
ATOM 882 N N . GLN B 1 15 ? 18.874 15.313 61.824 1.00 9.45 57 GLN B N 1
ATOM 883 C CA . GLN B 1 15 ? 18.943 16.485 62.677 1.00 9.54 57 GLN B CA 1
ATOM 884 C C . GLN B 1 15 ? 17.559 16.811 63.220 1.00 8.36 57 GLN B C 1
ATOM 885 O O . GLN B 1 15 ? 17.323 17.210 64.352 1.00 8.23 57 GLN B O 1
ATOM 891 N N . MET B 1 16 ? 16.610 16.663 62.364 1.00 8.46 58 MET B N 1
ATOM 892 C CA . MET B 1 16 ? 15.249 16.957 62.751 1.00 8.46 58 MET B CA 1
ATOM 893 C C . MET B 1 16 ? 14.766 16.016 63.842 1.00 7.97 58 MET B C 1
ATOM 894 O O . MET B 1 16 ? 14.104 16.443 64.772 1.00 8.57 58 MET B O 1
ATOM 899 N N . VAL B 1 17 ? 15.128 14.741 63.735 1.00 6.76 59 VAL B N 1
ATOM 900 C CA . VAL B 1 17 ? 14.732 13.723 64.691 1.00 6.03 59 VAL B CA 1
ATOM 901 C C . VAL B 1 17 ? 15.428 14.000 66.029 1.00 5.99 59 VAL B C 1
ATOM 902 O O . VAL B 1 17 ? 14.805 13.935 67.113 1.00 5.12 59 VAL B O 1
ATOM 906 N N . GLY B 1 18 ? 16.713 14.321 65.941 1.00 5.74 60 GLY B N 1
ATOM 907 C CA . GLY B 1 18 ? 17.511 14.620 67.116 1.00 6.21 60 GLY B CA 1
ATOM 908 C C . GLY B 1 18 ? 16.966 15.776 67.941 1.00 6.51 60 GLY B C 1
ATOM 909 O O . GLY B 1 18 ? 17.033 15.743 69.161 1.00 6.22 60 GLY B O 1
ATOM 910 N N . ASN B 1 19 ? 16.428 16.790 67.264 1.00 8.42 61 ASN B N 1
ATOM 911 C CA . ASN B 1 19 ? 15.756 17.931 67.917 1.00 8.93 61 ASN B CA 1
ATOM 912 C C . ASN B 1 19 ? 14.402 17.527 68.438 1.00 8.22 61 ASN B C 1
ATOM 913 O O . ASN B 1 19 ? 14.118 17.781 69.582 1.00 9.94 61 ASN B O 1
ATOM 918 N N . ALA B 1 20 ? 13.585 16.887 67.604 1.00 6.97 62 ALA B N 1
ATOM 919 C CA . ALA B 1 20 ? 12.159 16.651 67.904 1.00 6.11 62 ALA B CA 1
ATOM 920 C C . ALA B 1 20 ? 11.929 15.679 69.071 1.00 5.67 62 ALA B C 1
ATOM 921 O O . ALA B 1 20 ? 10.941 15.789 69.815 1.00 5.73 62 ALA B O 1
ATOM 923 N N . ILE B 1 21 ? 12.834 14.724 69.266 1.00 5.53 63 ILE B N 1
ATOM 924 C CA . ILE B 1 21 ? 12.600 13.696 70.280 1.00 5.09 63 ILE B CA 1
ATOM 925 C C . ILE B 1 21 ? 12.438 14.331 71.661 1.00 5.61 63 ILE B C 1
ATOM 926 O O . ILE B 1 21 ? 11.792 13.766 72.524 1.00 5.56 63 ILE B O 1
ATOM 931 N N . ASN B 1 22 ? 13.019 15.513 71.863 1.00 5.96 64 ASN B N 1
ATOM 932 C CA . ASN B 1 22 ? 12.936 16.199 73.151 1.00 6.37 64 ASN B CA 1
ATOM 933 C C . ASN B 1 22 ? 11.840 17.251 73.209 1.00 6.69 64 ASN B C 1
ATOM 934 O O . ASN B 1 22 ? 11.919 18.174 74.002 1.00 7.43 64 ASN B O 1
ATOM 939 N N . ARG B 1 23 ? 10.822 17.140 72.377 1.00 7.47 65 ARG B N 1
ATOM 940 C CA . ARG B 1 23 ? 9.843 18.230 72.260 1.00 8.14 65 ARG B CA 1
ATOM 941 C C . ARG B 1 23 ? 8.449 17.690 72.321 1.00 8.22 65 ARG B C 1
ATOM 942 O O . ARG B 1 23 ? 8.271 16.507 72.101 1.00 9.16 65 ARG B O 1
ATOM 950 N N . ASN B 1 24 ? 7.486 18.512 72.734 1.00 8.01 66 ASN B N 1
ATOM 951 C CA . ASN B 1 24 ? 6.090 18.094 72.708 1.00 7.89 66 ASN B CA 1
ATOM 952 C C . ASN B 1 24 ? 5.437 18.558 71.394 1.00 7.83 66 ASN B C 1
ATOM 953 O O . ASN B 1 24 ? 6.085 19.258 70.606 1.00 7.09 66 ASN B O 1
ATOM 958 N N . THR B 1 25 ? 4.169 18.185 71.183 1.00 7.92 67 THR B N 1
ATOM 959 C CA . THR B 1 25 ? 3.498 18.477 69.941 1.00 8.58 67 THR B CA 1
ATOM 960 C C . THR B 1 25 ? 3.506 19.960 69.648 1.00 8.93 67 THR B C 1
ATOM 961 O O . THR B 1 25 ? 3.815 20.345 68.509 1.00 8.79 67 THR B O 1
ATOM 965 N N . GLN B 1 26 ? 3.194 20.785 70.645 1.00 9.38 68 GLN B N 1
ATOM 966 C CA . GLN B 1 26 ? 3.059 22.213 70.403 1.00 10.73 68 GLN B CA 1
ATOM 967 C C . GLN B 1 26 ? 4.399 22.832 70.101 1.00 10.53 68 GLN B C 1
ATOM 968 O O . GLN B 1 26 ? 4.539 23.601 69.156 1.00 11.09 68 GLN B O 1
ATOM 974 N N . GLN B 1 27 ? 5.397 22.471 70.876 1.00 10.12 69 GLN B N 1
ATOM 975 C CA . GLN B 1 27 ? 6.732 22.983 70.613 1.00 9.84 69 GLN B CA 1
ATOM 976 C C . GLN B 1 27 ? 7.250 22.514 69.261 1.00 10.06 69 GLN B C 1
ATOM 977 O O . GLN B 1 27 ? 7.867 23.296 68.563 1.00 10.76 69 GLN B O 1
ATOM 983 N N . LEU B 1 28 ? 7.020 21.253 68.879 1.00 9.72 70 LEU B N 1
ATOM 984 C CA . LEU B 1 28 ? 7.518 20.780 67.589 1.00 9.73 70 LEU B CA 1
ATOM 985 C C . LEU B 1 28 ? 6.822 21.515 66.472 1.00 9.78 70 LEU B C 1
ATOM 986 O O . LEU B 1 28 ? 7.411 21.799 65.459 1.00 9.76 70 LEU B O 1
ATOM 991 N N . THR B 1 29 ? 5.548 21.817 66.668 1.00 10.37 71 THR B N 1
ATOM 992 C CA . THR B 1 29 ? 4.766 22.550 65.669 1.00 11.06 71 THR B CA 1
ATOM 993 C C . THR B 1 29 ? 5.361 23.929 65.451 1.00 11.68 71 THR B C 1
ATOM 994 O O . THR B 1 29 ? 5.608 24.327 64.313 1.00 11.09 71 THR B O 1
ATOM 998 N N . GLN B 1 30 ? 5.637 24.640 66.538 1.00 12.76 72 GLN B N 1
ATOM 999 C CA . GLN B 1 30 ? 6.189 25.976 66.401 1.00 14.06 72 GLN B CA 1
ATOM 1000 C C . GLN B 1 30 ? 7.627 25.948 65.921 1.00 14.28 72 GLN B C 1
ATOM 1001 O O . GLN B 1 30 ? 8.024 26.825 65.159 1.00 14.75 72 GLN B O 1
ATOM 1007 N N . ASP B 1 31 ? 8.418 24.941 66.263 1.00 14.64 73 ASP B N 1
ATOM 1008 C CA . ASP B 1 31 ? 9.767 24.909 65.664 1.00 14.97 73 ASP B CA 1
ATOM 1009 C C . ASP B 1 31 ? 9.661 24.703 64.162 1.00 14.93 73 ASP B C 1
ATOM 1010 O O . ASP B 1 31 ? 10.462 25.222 63.390 1.00 15.00 73 ASP B O 1
ATOM 1015 N N . LEU B 1 32 ? 8.731 23.855 63.752 1.00 15.09 74 LEU B N 1
ATOM 1016 C CA . LEU B 1 32 ? 8.576 23.563 62.339 1.00 15.13 74 LEU B CA 1
ATOM 1017 C C . LEU B 1 32 ? 8.115 24.820 61.615 1.00 15.53 74 LEU B C 1
ATOM 1018 O O . LEU B 1 32 ? 8.589 25.133 60.536 1.00 15.72 74 LEU B O 1
ATOM 1023 N N . ARG B 1 33 ? 7.215 25.576 62.232 1.00 16.08 75 ARG B N 1
ATOM 1024 C CA . ARG B 1 33 ? 6.753 26.820 61.629 1.00 16.36 75 ARG B CA 1
ATOM 1025 C C . ARG B 1 33 ? 7.875 27.878 61.497 1.00 16.08 75 ARG B C 1
ATOM 1026 O O . ARG B 1 33 ? 7.880 28.710 60.565 1.00 15.79 75 ARG B O 1
ATOM 1034 N N . ALA B 1 34 ? 8.812 27.850 62.445 1.00 16.01 76 ALA B N 1
ATOM 1035 C CA . ALA B 1 34 ? 9.931 28.818 62.502 1.00 15.79 76 ALA B CA 1
ATOM 1036 C C . ALA B 1 34 ? 10.975 28.573 61.431 1.00 16.11 76 ALA B C 1
ATOM 1037 O O . ALA B 1 34 ? 11.827 29.417 61.215 1.00 16.80 76 ALA B O 1
ATOM 1039 N N . MET B 1 35 ? 10.946 27.420 60.766 1.00 16.53 77 MET B N 1
ATOM 1040 C CA . MET B 1 35 ? 11.943 27.131 59.732 1.00 16.49 77 MET B CA 1
ATOM 1041 C C . MET B 1 35 ? 11.676 27.982 58.520 1.00 16.43 77 MET B C 1
ATOM 1042 O O . MET B 1 35 ? 10.551 28.417 58.296 1.00 16.65 77 MET B O 1
ATOM 1047 N N . PRO B 1 36 ? 12.713 28.264 57.748 1.00 16.46 78 PRO B N 1
ATOM 1048 C CA . PRO B 1 36 ? 12.538 29.039 56.512 1.00 16.64 78 PRO B CA 1
ATOM 1049 C C . PRO B 1 36 ? 11.783 28.291 55.443 1.00 16.81 78 PRO B C 1
ATOM 1050 O O . PRO B 1 36 ? 11.939 27.070 55.341 1.00 17.01 78 PRO B O 1
ATOM 1054 N N . ASN B 1 37 ? 10.984 29.014 54.657 1.00 16.95 79 ASN B N 1
ATOM 1055 C CA . ASN B 1 37 ? 10.079 28.402 53.673 1.00 17.30 79 ASN B CA 1
ATOM 1056 C C . ASN B 1 37 ? 10.725 27.514 52.659 1.00 16.63 79 ASN B C 1
ATOM 1057 O O . ASN B 1 37 ? 10.155 26.504 52.281 1.00 16.98 79 ASN B O 1
ATOM 1062 N N . TRP B 1 38 ? 11.934 27.859 52.251 1.00 15.18 80 TRP B N 1
ATOM 1063 C CA . TRP B 1 38 ? 12.630 27.049 51.266 1.00 14.15 80 TRP B CA 1
ATOM 1064 C C . TRP B 1 38 ? 12.847 25.674 51.851 1.00 13.95 80 TRP B C 1
ATOM 1065 O O . TRP B 1 38 ? 12.731 24.680 51.166 1.00 13.10 80 TRP B O 1
ATOM 1076 N N . SER B 1 39 ? 13.133 25.623 53.138 1.00 14.83 81 SER B N 1
ATOM 1077 C CA . SER B 1 39 ? 13.497 24.349 53.760 1.00 14.37 81 SER B CA 1
ATOM 1078 C C . SER B 1 39 ? 12.268 23.513 54.099 1.00 14.25 81 SER B C 1
ATOM 1079 O O . SER B 1 39 ? 12.342 22.291 54.175 1.00 13.37 81 SER B O 1
ATOM 1082 N N . LEU B 1 40 ? 11.140 24.180 54.342 1.00 13.71 82 LEU B N 1
ATOM 1083 C CA . LEU B 1 40 ? 9.927 23.457 54.634 1.00 13.52 82 LEU B CA 1
ATOM 1084 C C . LEU B 1 40 ? 9.439 22.600 53.460 1.00 13.40 82 LEU B C 1
ATOM 1085 O O . LEU B 1 40 ? 8.815 21.598 53.677 1.00 13.43 82 LEU B O 1
ATOM 1090 N N . ARG B 1 41 ? 9.742 22.957 52.216 1.00 13.68 83 ARG B N 1
ATOM 1091 C CA . ARG B 1 41 ? 9.397 22.098 51.045 1.00 14.36 83 ARG B CA 1
ATOM 1092 C C . ARG B 1 41 ? 9.976 20.687 51.134 1.00 12.99 83 ARG B C 1
ATOM 1093 O O . ARG B 1 41 ? 9.564 19.822 50.375 1.00 11.94 83 ARG B O 1
ATOM 1101 N N . PHE B 1 42 ? 10.941 20.492 52.040 1.00 11.82 84 PHE B N 1
ATOM 1102 C CA . PHE B 1 42 ? 11.669 19.236 52.150 1.00 11.19 84 PHE B CA 1
ATOM 1103 C C . PHE B 1 42 ? 11.382 18.447 53.406 1.00 10.49 84 PHE B C 1
ATOM 1104 O O . PHE B 1 42 ? 11.930 17.356 53.537 1.00 10.30 84 PHE B O 1
ATOM 1112 N N . VAL B 1 43 ? 10.592 18.988 54.345 1.00 9.63 85 VAL B N 1
ATOM 1113 C CA . VAL B 1 43 ? 10.248 18.259 55.572 1.00 8.77 85 VAL B CA 1
ATOM 1114 C C . VAL B 1 43 ? 8.757 18.293 55.863 1.00 8.12 85 VAL B C 1
ATOM 1115 O O . VAL B 1 43 ? 8.150 19.362 55.845 1.00 8.34 85 VAL B O 1
ATOM 1119 N N . TYR B 1 44 ? 8.217 17.144 56.247 1.00 7.25 86 TYR B N 1
ATOM 1120 C CA . TYR B 1 44 ? 6.888 17.056 56.801 1.00 6.88 86 TYR B CA 1
ATOM 1121 C C . TYR B 1 44 ? 6.901 16.249 58.097 1.00 6.84 86 TYR B C 1
ATOM 1122 O O . TYR B 1 44 ? 7.697 15.316 58.235 1.00 7.70 86 TYR B O 1
ATOM 1131 N N . ILE B 1 45 ? 6.055 16.616 59.069 1.00 6.16 87 ILE B N 1
ATOM 1132 C CA . ILE B 1 45 ? 5.926 15.837 60.312 1.00 5.82 87 ILE B CA 1
ATOM 1133 C C . ILE B 1 45 ? 4.474 15.447 60.393 1.00 6.59 87 ILE B C 1
ATOM 1134 O O . ILE B 1 45 ? 3.604 16.299 60.605 1.00 6.92 87 ILE B O 1
ATOM 1139 N N . VAL B 1 46 ? 4.199 14.160 60.207 1.00 7.14 88 VAL B N 1
ATOM 1140 C CA . VAL B 1 46 ? 2.827 13.666 60.000 1.00 7.21 88 VAL B CA 1
ATOM 1141 C C . VAL B 1 46 ? 2.300 13.001 61.262 1.00 8.12 88 VAL B C 1
ATOM 1142 O O . VAL B 1 46 ? 2.915 12.070 61.791 1.00 8.70 88 VAL B O 1
ATOM 1146 N N . ASP B 1 47 ? 1.161 13.454 61.753 1.00 8.74 89 ASP B N 1
ATOM 1147 C CA . ASP B 1 47 ? 0.630 12.900 63.002 1.00 9.64 89 ASP B CA 1
ATOM 1148 C C . ASP B 1 47 ? -0.157 11.605 62.801 1.00 10.25 89 ASP B C 1
ATOM 1149 O O . ASP B 1 47 ? -0.251 11.102 61.694 1.00 10.63 89 ASP B O 1
ATOM 1154 N N . ARG B 1 48 ? -0.718 11.054 63.866 1.00 10.95 90 ARG B N 1
ATOM 1155 C CA . ARG B 1 48 ? -1.538 9.830 63.781 1.00 12.21 90 ARG B CA 1
ATOM 1156 C C . ARG B 1 48 ? -2.784 9.938 62.882 1.00 11.55 90 ARG B C 1
ATOM 1157 O O . ARG B 1 48 ? -3.353 8.930 62.527 1.00 10.68 90 ARG B O 1
ATOM 1165 N N . ASN B 1 49 ? -3.220 11.166 62.546 1.00 11.44 91 ASN B N 1
ATOM 1166 C CA . ASN B 1 49 ? -4.352 11.364 61.629 1.00 10.62 91 ASN B CA 1
ATOM 1167 C C . ASN B 1 49 ? -3.895 11.574 60.197 1.00 10.25 91 ASN B C 1
ATOM 1168 O O . ASN B 1 49 ? -4.654 11.981 59.327 1.00 9.82 91 ASN B O 1
ATOM 1173 N N . ASN B 1 50 ? -2.630 11.274 59.943 1.00 9.51 92 ASN B N 1
ATOM 1174 C CA . ASN B 1 50 ? -2.037 11.518 58.658 1.00 8.64 92 ASN B CA 1
ATOM 1175 C C . ASN B 1 50 ? -2.094 12.973 58.254 1.00 8.49 92 ASN B C 1
ATOM 1176 O O . ASN B 1 50 ? -2.145 13.291 57.072 1.00 8.95 92 ASN B O 1
ATOM 1181 N N . GLN B 1 51 ? -2.018 13.858 59.235 1.00 8.61 93 GLN B N 1
ATOM 1182 C CA . GLN B 1 51 ? -1.954 15.288 58.980 1.00 8.98 93 GLN B CA 1
ATOM 1183 C C . GLN B 1 51 ? -0.610 15.858 59.315 1.00 8.63 93 GLN B C 1
ATOM 1184 O O . GLN B 1 51 ? -0.039 15.555 60.366 1.00 8.74 93 GLN B O 1
ATOM 1190 N N . ASP B 1 52 ? -0.106 16.701 58.424 1.00 8.30 94 ASP B N 1
ATOM 1191 C CA . ASP B 1 52 ? 1.097 17.464 58.692 1.00 8.01 94 ASP B CA 1
ATOM 1192 C C . ASP B 1 52 ? 0.811 18.403 59.839 1.00 7.57 94 ASP B C 1
ATOM 1193 O O . ASP B 1 52 ? -0.275 18.923 59.912 1.00 7.56 94 ASP B O 1
ATOM 1198 N N . LEU B 1 53 ? 1.790 18.630 60.711 1.00 7.77 95 LEU B N 1
ATOM 1199 C CA . LEU B 1 53 ? 1.617 19.494 61.898 1.00 7.59 95 LEU B CA 1
ATOM 1200 C C . LEU B 1 53 ? 1.307 20.923 61.550 1.00 7.59 95 LEU B C 1
ATOM 1201 O O . LEU B 1 53 ? 0.797 21.620 62.384 1.00 8.15 95 LEU B O 1
ATOM 1206 N N . LEU B 1 54 ? 1.626 21.374 60.340 1.00 7.95 96 LEU B N 1
ATOM 1207 C CA . LEU B 1 54 ? 1.228 22.709 59.881 1.00 8.16 96 LEU B CA 1
ATOM 1208 C C . LEU B 1 54 ? 0.007 22.646 58.954 1.00 8.44 96 LEU B C 1
ATOM 1209 O O . LEU B 1 54 ? -0.310 23.601 58.265 1.00 8.77 96 LEU B O 1
ATOM 1214 N N . LYS B 1 55 ? -0.687 21.525 58.946 1.00 9.13 97 LYS B N 1
ATOM 1215 C CA . LYS B 1 55 ? -1.861 21.337 58.073 1.00 9.48 97 LYS B CA 1
ATOM 1216 C C . LYS B 1 55 ? -1.571 21.488 56.570 1.00 9.31 97 LYS B C 1
ATOM 1217 O O . LYS B 1 55 ? -2.441 21.883 55.838 1.00 9.33 97 LYS B O 1
ATOM 1223 N N . ARG B 1 56 ? -0.354 21.214 56.125 1.00 9.13 98 ARG B N 1
ATOM 1224 C CA . ARG B 1 56 ? -0.042 21.357 54.725 1.00 9.43 98 ARG B CA 1
ATOM 1225 C C . ARG B 1 56 ? -0.432 20.093 53.963 1.00 9.49 98 ARG B C 1
ATOM 1226 O O . ARG B 1 56 ? -0.350 18.999 54.469 1.00 9.50 98 ARG B O 1
ATOM 1234 N N . PRO B 1 57 ? -0.817 20.253 52.721 1.00 9.65 99 PRO B N 1
ATOM 1235 C CA . PRO B 1 57 ? -1.196 19.070 51.975 1.00 10.03 99 PRO B CA 1
ATOM 1236 C C . PRO B 1 57 ? 0.038 18.234 51.774 1.00 10.33 99 PRO B C 1
ATOM 1237 O O . PRO B 1 57 ? 1.101 18.773 51.512 1.00 10.62 99 PRO B O 1
ATOM 1241 N N . LEU B 1 58 ? -0.115 16.924 51.884 1.00 10.35 100 LEU B N 1
ATOM 1242 C CA . LEU B 1 58 ? 0.983 16.021 51.784 1.00 10.15 100 LEU B CA 1
ATOM 1243 C C . LEU B 1 58 ? 1.314 15.693 50.342 1.00 10.31 100 LEU B C 1
ATOM 1244 O O . LEU B 1 58 ? 0.503 15.104 49.663 1.00 10.50 100 LEU B O 1
ATOM 1249 N N . PRO B 1 59 ? 2.541 16.003 49.890 1.00 10.90 101 PRO B N 1
ATOM 1250 C CA . PRO B 1 59 ? 2.913 15.636 48.528 1.00 11.02 101 PRO B CA 1
ATOM 1251 C C . PRO B 1 59 ? 2.841 14.144 48.295 1.00 10.51 101 PRO B C 1
ATOM 1252 O O . PRO B 1 59 ? 3.004 13.356 49.224 1.00 10.80 101 PRO B O 1
ATOM 1256 N N . PRO B 1 60 ? 2.630 13.752 47.060 1.00 10.44 102 PRO B N 1
ATOM 1257 C CA . PRO B 1 60 ? 2.454 12.323 46.839 1.00 10.76 102 PRO B CA 1
ATOM 1258 C C . PRO B 1 60 ? 3.801 11.686 47.086 1.00 11.05 102 PRO B C 1
ATOM 1259 O O . PRO B 1 60 ? 4.892 12.266 46.760 1.00 11.72 102 PRO B O 1
ATOM 1263 N N . GLY B 1 61 ? 3.782 10.527 47.697 1.00 10.21 103 GLY B N 1
ATOM 1264 C CA . GLY B 1 61 ? 5.068 9.970 48.044 1.00 9.34 103 GLY B CA 1
ATOM 1265 C C . GLY B 1 61 ? 5.194 9.933 49.524 1.00 9.18 103 GLY B C 1
ATOM 1266 O O . GLY B 1 61 ? 5.530 8.893 50.065 1.00 9.79 103 GLY B O 1
ATOM 1267 N N . ILE B 1 62 ? 4.870 11.025 50.206 1.00 8.27 104 ILE B N 1
ATOM 1268 C CA . ILE B 1 62 ? 4.841 10.963 51.668 1.00 8.06 104 ILE B CA 1
ATOM 1269 C C . ILE B 1 62 ? 3.991 9.774 52.118 1.00 7.70 104 ILE B C 1
ATOM 1270 O O . ILE B 1 62 ? 4.382 9.046 53.010 1.00 7.49 104 ILE B O 1
ATOM 1275 N N . MET B 1 63 ? 2.854 9.571 51.458 1.00 7.56 105 MET B N 1
ATOM 1276 C CA . MET B 1 63 ? 1.907 8.518 51.807 1.00 7.46 105 MET B CA 1
ATOM 1277 C C . MET B 1 63 ? 2.279 7.145 51.298 1.00 7.36 105 MET B C 1
ATOM 1278 O O . MET B 1 63 ? 1.625 6.154 51.647 1.00 7.54 105 MET B O 1
ATOM 1283 N N . VAL B 1 64 ? 3.324 7.054 50.482 1.00 6.91 106 VAL B N 1
ATOM 1284 C CA . VAL B 1 64 ? 3.864 5.733 50.159 1.00 6.42 106 VAL B CA 1
ATOM 1285 C C . VAL B 1 64 ? 4.697 5.304 51.352 1.00 6.67 106 VAL B C 1
ATOM 1286 O O . VAL B 1 64 ? 4.665 4.130 51.766 1.00 7.14 106 VAL B O 1
ATOM 1290 N N . LEU B 1 65 ? 5.424 6.260 51.915 1.00 5.73 107 LEU B N 1
ATOM 1291 C CA . LEU B 1 65 ? 6.367 5.957 53.006 1.00 5.93 107 LEU B CA 1
ATOM 1292 C C . LEU B 1 65 ? 5.755 5.857 54.411 1.00 5.61 107 LEU B C 1
ATOM 1293 O O . LEU B 1 65 ? 6.073 4.953 55.183 1.00 5.91 107 LEU B O 1
ATOM 1298 N N . ALA B 1 66 ? 4.870 6.786 54.731 1.00 5.21 108 ALA B N 1
ATOM 1299 C CA . ALA B 1 66 ? 4.339 6.928 56.087 1.00 4.71 108 ALA B CA 1
ATOM 1300 C C . ALA B 1 66 ? 3.749 5.620 56.676 1.00 4.51 108 ALA B C 1
ATOM 1301 O O . ALA B 1 66 ? 4.012 5.253 57.836 1.00 4.28 108 ALA B O 1
ATOM 1303 N N . PRO B 1 67 ? 2.903 4.922 55.906 1.00 4.31 109 PRO B N 1
ATOM 1304 C CA . PRO B 1 67 ? 2.325 3.679 56.425 1.00 4.33 109 PRO B CA 1
ATOM 1305 C C . PRO B 1 67 ? 3.328 2.636 56.820 1.00 5.00 109 PRO B C 1
ATOM 1306 O O . PRO B 1 67 ? 2.977 1.714 57.532 1.00 5.79 109 PRO B O 1
ATOM 1310 N N . ARG B 1 68 ? 4.554 2.726 56.319 1.00 5.21 110 ARG B N 1
ATOM 1311 C CA . ARG B 1 68 ? 5.583 1.724 56.668 1.00 4.78 110 ARG B CA 1
ATOM 1312 C C . ARG B 1 68 ? 6.230 2.013 58.004 1.00 5.04 110 ARG B C 1
ATOM 1313 O O . ARG B 1 68 ? 6.778 1.123 58.675 1.00 4.77 110 ARG B O 1
ATOM 1321 N N . LEU B 1 69 ? 6.222 3.287 58.354 1.00 5.29 111 LEU B N 1
ATOM 1322 C CA . LEU B 1 69 ? 6.911 3.724 59.542 1.00 5.50 111 LEU B CA 1
ATOM 1323 C C . LEU B 1 69 ? 6.101 3.334 60.788 1.00 6.08 111 LEU B C 1
ATOM 1324 O O . LEU B 1 69 ? 5.014 3.783 61.029 1.00 7.22 111 LEU B O 1
ATOM 1329 N N . THR B 1 70 ? 6.690 2.538 61.622 1.00 6.72 112 THR B N 1
ATOM 1330 C CA . THR B 1 70 ? 5.959 1.872 62.671 1.00 6.97 112 THR B CA 1
ATOM 1331 C C . THR B 1 70 ? 6.796 1.810 63.935 1.00 7.02 112 THR B C 1
ATOM 1332 O O . THR B 1 70 ? 7.986 1.945 63.890 1.00 7.36 112 THR B O 1
ATOM 1336 N N . ALA B 1 71 ? 6.173 1.566 65.070 1.00 7.48 113 ALA B N 1
ATOM 1337 C CA . ALA B 1 71 ? 6.933 1.343 66.329 1.00 7.11 113 ALA B CA 1
ATOM 1338 C C . ALA B 1 71 ? 7.966 0.251 66.125 1.00 6.86 113 ALA B C 1
ATOM 1339 O O . ALA B 1 71 ? 9.095 0.378 66.548 1.00 7.63 113 ALA B O 1
ATOM 1341 N N . LYS B 1 72 ? 7.555 -0.851 65.523 1.00 6.81 114 LYS B N 1
ATOM 1342 C CA . LYS B 1 72 ? 8.451 -2.006 65.321 1.00 7.09 114 LYS B CA 1
ATOM 1343 C C . LYS B 1 72 ? 9.480 -1.795 64.207 1.00 6.16 114 LYS B C 1
ATOM 1344 O O . LYS B 1 72 ? 10.556 -2.363 64.242 1.00 6.36 114 LYS B O 1
ATOM 1350 N N . HIS B 1 73 ? 9.135 -0.986 63.214 1.00 5.51 115 HIS B N 1
ATOM 1351 C CA . HIS B 1 73 ? 10.008 -0.727 62.041 1.00 4.57 115 HIS B CA 1
ATOM 1352 C C . HIS B 1 73 ? 9.951 0.783 61.779 1.00 4.55 115 HIS B C 1
ATOM 1353 O O . HIS B 1 73 ? 9.278 1.251 60.872 1.00 5.15 115 HIS B O 1
ATOM 1360 N N . PRO B 1 74 ? 10.613 1.554 62.639 1.00 4.25 116 PRO B N 1
ATOM 1361 C CA . PRO B 1 74 ? 10.528 2.992 62.611 1.00 4.23 116 PRO B CA 1
ATOM 1362 C C . PRO B 1 74 ? 11.220 3.744 61.487 1.00 4.30 116 PRO B C 1
ATOM 1363 O O . PRO B 1 74 ? 10.877 4.912 61.289 1.00 5.00 116 PRO B O 1
ATOM 1367 N N . TYR B 1 75 ? 12.145 3.127 60.751 1.00 3.96 117 TYR B N 1
ATOM 1368 C CA . TYR B 1 75 ? 12.868 3.859 59.703 1.00 3.90 117 TYR B CA 1
ATOM 1369 C C . TYR B 1 75 ? 12.672 3.229 58.332 1.00 3.83 117 TYR B C 1
ATOM 1370 O O . TYR B 1 75 ? 12.632 2.019 58.216 1.00 3.29 117 TYR B O 1
ATOM 1379 N N . ASP B 1 76 ? 12.600 4.051 57.290 1.00 4.33 118 ASP B N 1
ATOM 1380 C CA . ASP B 1 76 ? 12.627 3.550 55.916 1.00 4.88 118 ASP B CA 1
ATOM 1381 C C . ASP B 1 76 ? 12.942 4.665 54.938 1.00 5.75 118 ASP B C 1
ATOM 1382 O O . ASP B 1 76 ? 12.863 5.844 55.261 1.00 6.11 118 ASP B O 1
ATOM 1387 N N . LYS B 1 77 ? 13.314 4.252 53.733 1.00 6.80 119 LYS B N 1
ATOM 1388 C CA . LYS B 1 77 ? 13.711 5.131 52.660 1.00 7.26 119 LYS B CA 1
ATOM 1389 C C . LYS B 1 77 ? 13.030 4.627 51.401 1.00 7.35 119 LYS B C 1
ATOM 1390 O O . LYS B 1 77 ? 12.955 3.436 51.195 1.00 6.90 119 LYS B O 1
ATOM 1396 N N . VAL B 1 78 ? 12.516 5.537 50.588 1.00 7.87 120 VAL B N 1
ATOM 1397 C CA . VAL B 1 78 ? 11.908 5.138 49.337 1.00 8.93 120 VAL B CA 1
ATOM 1398 C C . VAL B 1 78 ? 12.251 6.085 48.197 1.00 9.42 120 VAL B C 1
ATOM 1399 O O . VAL B 1 78 ? 12.431 7.256 48.394 1.00 9.23 120 VAL B O 1
ATOM 1403 N N . GLN B 1 79 ? 12.399 5.521 47.014 1.00 10.99 121 GLN B N 1
ATOM 1404 C CA . GLN B 1 79 ? 12.551 6.257 45.765 1.00 11.92 121 GLN B CA 1
ATOM 1405 C C . GLN B 1 79 ? 11.196 6.401 45.136 1.00 12.49 121 GLN B C 1
ATOM 1406 O O . GLN B 1 79 ? 10.518 5.421 44.878 1.00 12.77 121 GLN B O 1
ATOM 1412 N N . ASP B 1 80 ? 10.790 7.631 44.896 1.00 13.37 122 ASP B N 1
ATOM 1413 C CA . ASP B 1 80 ? 9.476 7.885 44.338 1.00 14.01 122 ASP B CA 1
ATOM 1414 C C . ASP B 1 80 ? 9.519 9.110 43.445 1.00 14.53 122 ASP B C 1
ATOM 1415 O O . ASP B 1 80 ? 9.920 10.181 43.889 1.00 14.52 122 ASP B O 1
ATOM 1420 N N . ARG B 1 81 ? 9.128 8.938 42.176 1.00 15.72 123 ARG B N 1
ATOM 1421 C CA . ARG B 1 81 ? 9.032 10.058 41.187 1.00 15.83 123 ARG B CA 1
ATOM 1422 C C . ARG B 1 81 ? 10.322 10.884 41.105 1.00 15.87 123 ARG B C 1
ATOM 1423 O O . ARG B 1 81 ? 10.287 12.122 41.202 1.00 15.52 123 ARG B O 1
ATOM 1431 N N . ASN B 1 82 ? 11.457 10.180 40.987 1.00 15.53 124 ASN B N 1
ATOM 1432 C CA . ASN B 1 82 ? 12.789 10.824 40.995 1.00 15.17 124 ASN B CA 1
ATOM 1433 C C . ASN B 1 82 ? 13.081 11.665 42.223 1.00 14.13 124 ASN B C 1
ATOM 1434 O O . ASN B 1 82 ? 13.823 12.622 42.137 1.00 13.88 124 ASN B O 1
ATOM 1439 N N . ARG B 1 83 ? 12.489 11.317 43.352 1.00 13.09 125 ARG B N 1
ATOM 1440 C CA . ARG B 1 83 ? 12.907 11.861 44.628 1.00 13.51 125 ARG B CA 1
ATOM 1441 C C . ARG B 1 83 ? 13.264 10.751 45.591 1.00 11.70 125 ARG B C 1
ATOM 1442 O O . ARG B 1 83 ? 12.819 9.618 45.455 1.00 11.32 125 ARG B O 1
ATOM 1450 N N . LYS B 1 84 ? 14.012 11.101 46.616 1.00 10.36 126 LYS B N 1
ATOM 1451 C CA . LYS B 1 84 ? 14.329 10.161 47.666 1.00 10.23 126 LYS B CA 1
ATOM 1452 C C . LYS B 1 84 ? 13.665 10.640 48.909 1.00 8.60 126 LYS B C 1
ATOM 1453 O O . LYS B 1 84 ? 13.715 11.835 49.246 1.00 7.80 126 LYS B O 1
ATOM 1459 N N . LEU B 1 85 ? 12.910 9.740 49.521 1.00 7.98 127 LEU B N 1
ATOM 1460 C CA . LEU B 1 85 ? 12.199 10.081 50.744 1.00 7.02 127 LEU B CA 1
ATOM 1461 C C . LEU B 1 85 ? 12.772 9.272 51.886 1.00 6.41 127 LEU B C 1
ATOM 1462 O O . LEU B 1 85 ? 13.052 8.069 51.733 1.00 6.43 127 LEU B O 1
ATOM 1467 N N . TYR B 1 86 ? 13.010 9.929 53.008 1.00 5.30 128 TYR B N 1
ATOM 1468 C CA . TYR B 1 86 ? 13.549 9.250 54.189 1.00 4.97 128 TYR B CA 1
ATOM 1469 C C . TYR B 1 86 ? 12.574 9.503 55.329 1.00 4.88 128 TYR B C 1
ATOM 1470 O O . TYR B 1 86 ? 12.026 10.601 55.460 1.00 5.00 128 TYR B O 1
ATOM 1479 N N . GLY B 1 87 ? 12.336 8.509 56.178 1.00 4.61 129 GLY B N 1
ATOM 1480 C CA . GLY B 1 87 ? 11.295 8.686 57.186 1.00 4.18 129 GLY B CA 1
ATOM 1481 C C . GLY B 1 87 ? 11.610 8.015 58.484 1.00 4.28 129 GLY B C 1
ATOM 1482 O O . GLY B 1 87 ? 12.297 6.988 58.506 1.00 4.49 129 GLY B O 1
ATOM 1483 N N . ARG B 1 88 ? 11.090 8.576 59.567 1.00 3.83 130 ARG B N 1
ATOM 1484 C CA . ARG B 1 88 ? 11.315 8.029 60.902 1.00 3.78 130 ARG B CA 1
ATOM 1485 C C . ARG B 1 88 ? 10.108 8.287 61.864 1.00 3.92 130 ARG B C 1
ATOM 1486 O O . ARG B 1 88 ? 9.653 9.408 62.041 1.00 4.48 130 ARG B O 1
ATOM 1494 N N . HIS B 1 89 ? 9.596 7.209 62.442 1.00 3.56 131 HIS B N 1
ATOM 1495 C CA . HIS B 1 89 ? 8.523 7.259 63.435 1.00 3.44 131 HIS B CA 1
ATOM 1496 C C . HIS B 1 89 ? 9.167 7.410 64.811 1.00 3.16 131 HIS B C 1
ATOM 1497 O O . HIS B 1 89 ? 10.098 6.638 65.138 1.00 2.55 131 HIS B O 1
ATOM 1504 N N . ILE B 1 90 ? 8.698 8.411 65.578 1.00 2.37 132 ILE B N 1
ATOM 1505 C CA . ILE B 1 90 ? 9.150 8.634 66.951 1.00 2.33 132 ILE B CA 1
ATOM 1506 C C . ILE B 1 90 ? 7.948 8.978 67.773 1.00 3.05 132 ILE B C 1
ATOM 1507 O O . ILE B 1 90 ? 6.902 9.335 67.217 1.00 4.54 132 ILE B O 1
ATOM 1512 N N . THR B 1 91 ? 8.070 8.841 69.098 1.00 2.84 133 THR B N 1
ATOM 1513 C CA . THR B 1 91 ? 7.049 9.310 69.992 1.00 2.80 133 THR B CA 1
ATOM 1514 C C . THR B 1 91 ? 7.623 10.457 70.787 1.00 3.02 133 THR B C 1
ATOM 1515 O O . THR B 1 91 ? 8.684 10.339 71.371 1.00 3.15 133 THR B O 1
ATOM 1519 N N . LEU B 1 92 ? 6.892 11.559 70.816 1.00 2.91 134 LEU B N 1
ATOM 1520 C CA . LEU B 1 92 ? 7.318 12.751 71.528 1.00 3.40 134 LEU B CA 1
ATOM 1521 C C . LEU B 1 92 ? 7.089 12.583 73.033 1.00 3.93 134 LEU B C 1
ATOM 1522 O O . LEU B 1 92 ? 6.445 11.641 73.452 1.00 4.57 134 LEU B O 1
ATOM 1527 N N . ASN B 1 93 ? 7.577 13.508 73.851 1.00 4.91 135 ASN B N 1
ATOM 1528 C CA . ASN B 1 93 ? 7.491 13.338 75.334 1.00 5.70 135 ASN B CA 1
ATOM 1529 C C . ASN B 1 93 ? 6.048 13.487 75.849 1.00 6.13 135 ASN B C 1
ATOM 1530 O O . ASN B 1 93 ? 5.729 13.205 76.985 1.00 6.58 135 ASN B O 1
ATOM 1535 N N . ASP B 1 94 ? 5.229 14.019 74.971 1.00 7.11 136 ASP B N 1
ATOM 1536 C CA . ASP B 1 94 ? 3.748 13.952 74.938 1.00 7.34 136 ASP B CA 1
ATOM 1537 C C . ASP B 1 94 ? 3.057 12.628 74.997 1.00 7.11 136 ASP B C 1
ATOM 1538 O O . ASP B 1 94 ? 1.907 12.596 75.351 1.00 6.55 136 ASP B O 1
ATOM 1543 N N . GLY B 1 95 ? 3.694 11.575 74.490 1.00 6.77 137 GLY B N 1
ATOM 1544 C CA . GLY B 1 95 ? 2.958 10.356 74.145 1.00 7.14 137 GLY B CA 1
ATOM 1545 C C . GLY B 1 95 ? 2.379 10.371 72.724 1.00 7.19 137 GLY B C 1
ATOM 1546 O O . GLY B 1 95 ? 1.849 9.382 72.244 1.00 7.23 137 GLY B O 1
ATOM 1547 N N . ASN B 1 96 ? 2.524 11.488 72.041 1.00 7.70 138 ASN B N 1
ATOM 1548 C CA . ASN B 1 96 ? 2.086 11.660 70.662 1.00 8.27 138 ASN B CA 1
ATOM 1549 C C . ASN B 1 96 ? 3.064 11.111 69.651 1.00 7.55 138 ASN B C 1
ATOM 1550 O O . ASN B 1 96 ? 4.206 11.553 69.666 1.00 7.49 138 ASN B O 1
ATOM 1555 N N . SER B 1 97 ? 2.632 10.211 68.766 1.00 6.85 139 SER B N 1
ATOM 1556 C CA . SER B 1 97 ? 3.493 9.661 67.716 1.00 6.98 139 SER B CA 1
ATOM 1557 C C . SER B 1 97 ? 3.432 10.478 66.458 1.00 6.57 139 SER B C 1
ATOM 1558 O O . SER B 1 97 ? 2.361 10.835 66.005 1.00 7.08 139 SER B O 1
ATOM 1561 N N . VAL B 1 98 ? 4.580 10.703 65.848 1.00 5.61 140 VAL B N 1
ATOM 1562 C CA . VAL B 1 98 ? 4.638 11.460 64.618 1.00 5.10 140 VAL B CA 1
ATOM 1563 C C . VAL B 1 98 ? 5.645 10.787 63.717 1.00 4.48 140 VAL B C 1
ATOM 1564 O O . VAL B 1 98 ? 6.509 10.066 64.167 1.00 4.74 140 VAL B O 1
ATOM 1568 N N . LYS B 1 99 ? 5.546 11.074 62.441 1.00 4.02 141 LYS B N 1
ATOM 1569 C CA . LYS B 1 99 ? 6.451 10.538 61.465 1.00 3.63 141 LYS B CA 1
ATOM 1570 C C . LYS B 1 99 ? 7.111 11.718 60.791 1.00 4.04 141 LYS B C 1
ATOM 1571 O O . LYS B 1 99 ? 6.439 12.492 60.087 1.00 4.21 141 LYS B O 1
ATOM 1577 N N . VAL B 1 100 ? 8.410 11.864 61.025 1.00 4.03 142 VAL B N 1
ATOM 1578 C CA . VAL B 1 100 ? 9.190 12.895 60.379 1.00 4.40 142 VAL B CA 1
ATOM 1579 C C . VAL B 1 100 ? 9.622 12.345 59.026 1.00 5.06 142 VAL B C 1
ATOM 1580 O O . VAL B 1 100 ? 10.194 11.262 58.981 1.00 5.73 142 VAL B O 1
ATOM 1584 N N . VAL B 1 101 ? 9.344 13.067 57.944 1.00 4.97 143 VAL B N 1
ATOM 1585 C CA . VAL B 1 101 ? 9.696 12.599 56.622 1.00 5.08 143 VAL B CA 1
ATOM 1586 C C . VAL B 1 101 ? 10.323 13.730 55.838 1.00 5.90 143 VAL B C 1
ATOM 1587 O O . VAL B 1 101 ? 9.752 14.821 55.803 1.00 5.44 143 VAL B O 1
ATOM 1591 N N . THR B 1 102 ? 11.484 13.457 55.213 1.00 5.97 144 THR B N 1
ATOM 1592 C CA . THR B 1 102 ? 12.179 14.428 54.412 1.00 6.54 144 THR B CA 1
ATOM 1593 C C . THR B 1 102 ? 12.218 13.978 52.975 1.00 8.26 144 THR B C 1
ATOM 1594 O O . THR B 1 102 ? 12.152 12.764 52.738 1.00 8.75 144 THR B O 1
ATOM 1598 N N . ILE B 1 103 ? 12.336 14.930 52.032 1.00 9.43 145 ILE B N 1
ATOM 1599 C CA . ILE B 1 103 ? 12.244 14.668 50.586 1.00 10.54 145 ILE B CA 1
ATOM 1600 C C . ILE B 1 103 ? 13.335 15.411 49.867 1.00 11.64 145 ILE B C 1
ATOM 1601 O O . ILE B 1 103 ? 13.540 16.561 50.146 1.00 12.62 145 ILE B O 1
ATOM 1606 N N . SER B 1 104 ? 14.023 14.776 48.920 1.00 12.97 146 SER B N 1
ATOM 1607 C CA . SER B 1 104 ? 15.189 15.389 48.202 1.00 13.42 146 SER B CA 1
ATOM 1608 C C . SER B 1 104 ? 14.653 16.366 47.113 1.00 14.23 146 SER B C 1
ATOM 1609 O O . SER B 1 104 ? 13.490 16.493 46.963 1.00 14.41 146 SER B O 1
ATOM 1612 N N . ALA B 1 105 ? 15.417 17.036 46.265 1.00 17.21 147 ALA B N 1
ATOM 1613 C CA . ALA B 1 105 ? 14.722 17.985 45.299 1.00 17.41 147 ALA B CA 1
ATOM 1614 C C . ALA B 1 105 ? 14.011 17.273 44.115 1.00 18.41 147 ALA B C 1
ATOM 1615 O O . ALA B 1 105 ? 14.545 16.286 43.565 1.00 19.60 147 ALA B O 1
ATOM 1617 N N . GLU B 1 109 ? 19.135 21.232 41.011 1.00 26.08 151 GLU B N 1
ATOM 1618 C CA . GLU B 1 109 ? 19.541 22.094 42.143 1.00 26.46 151 GLU B CA 1
ATOM 1619 C C . GLU B 1 109 ? 21.037 21.943 42.439 1.00 26.68 151 GLU B C 1
ATOM 1620 O O . GLU B 1 109 ? 21.504 20.853 42.808 1.00 27.52 151 GLU B O 1
ATOM 1626 N N . GLY B 1 110 ? 21.760 23.055 42.280 1.00 26.01 152 GLY B N 1
ATOM 1627 C CA . GLY B 1 110 ? 23.200 23.051 42.136 1.00 25.51 152 GLY B CA 1
ATOM 1628 C C . GLY B 1 110 ? 23.953 23.465 43.388 1.00 25.64 152 GLY B C 1
ATOM 1629 O O . GLY B 1 110 ? 23.514 23.156 44.507 1.00 26.32 152 GLY B O 1
ATOM 1630 N N . PRO B 1 111 ? 25.090 24.172 43.218 1.00 24.56 153 PRO B N 1
ATOM 1631 C CA . PRO B 1 111 ? 26.046 24.310 44.309 1.00 23.94 153 PRO B CA 1
ATOM 1632 C C . PRO B 1 111 ? 25.724 25.414 45.354 1.00 23.42 153 PRO B C 1
ATOM 1633 O O . PRO B 1 111 ? 25.927 25.197 46.549 1.00 23.78 153 PRO B O 1
ATOM 1637 N N . ASP B 1 112 ? 25.241 26.577 44.935 1.00 22.14 154 ASP B N 1
ATOM 1638 C CA . ASP B 1 112 ? 24.643 27.514 45.892 1.00 21.35 154 ASP B CA 1
ATOM 1639 C C . ASP B 1 112 ? 23.778 26.760 46.939 1.00 20.29 154 ASP B C 1
ATOM 1640 O O . ASP B 1 112 ? 23.817 27.017 48.148 1.00 19.56 154 ASP B O 1
ATOM 1645 N N . ARG B 1 113 ? 22.975 25.830 46.454 1.00 19.19 155 ARG B N 1
ATOM 1646 C CA . ARG B 1 113 ? 22.054 25.125 47.318 1.00 18.27 155 ARG B CA 1
ATOM 1647 C C . ARG B 1 113 ? 22.733 24.224 48.329 1.00 16.48 155 ARG B C 1
ATOM 1648 O O . ARG B 1 113 ? 22.352 24.197 49.501 1.00 16.37 155 ARG B O 1
ATOM 1656 N N . ASP B 1 114 ? 23.681 23.440 47.846 1.00 14.32 156 ASP B N 1
ATOM 1657 C CA . ASP B 1 114 ? 24.475 22.595 48.694 1.00 13.08 156 ASP B CA 1
ATOM 1658 C C . ASP B 1 114 ? 25.112 23.379 49.861 1.00 11.47 156 ASP B C 1
ATOM 1659 O O . ASP B 1 114 ? 25.084 22.941 51.002 1.00 10.11 156 ASP B O 1
ATOM 1664 N N . ILE B 1 115 ? 25.695 24.536 49.547 1.00 10.51 157 ILE B N 1
ATOM 1665 C CA . ILE B 1 115 ? 26.256 25.420 50.550 1.00 9.80 157 ILE B CA 1
ATOM 1666 C C . ILE B 1 115 ? 25.154 25.839 51.482 1.00 9.06 157 ILE B C 1
ATOM 1667 O O . ILE B 1 115 ? 25.350 25.805 52.702 1.00 8.78 157 ILE B O 1
ATOM 1672 N N . ILE B 1 116 ? 23.992 26.227 50.943 1.00 8.42 158 ILE B N 1
ATOM 1673 C CA . ILE B 1 116 ? 22.891 26.686 51.834 1.00 8.49 158 ILE B CA 1
ATOM 1674 C C . ILE B 1 116 ? 22.478 25.556 52.764 1.00 7.66 158 ILE B C 1
ATOM 1675 O O . ILE B 1 116 ? 22.106 25.794 53.912 1.00 7.59 158 ILE B O 1
ATOM 1680 N N . TRP B 1 117 ? 22.542 24.325 52.260 1.00 7.84 159 TRP B N 1
ATOM 1681 C CA . TRP B 1 117 ? 22.081 23.137 53.008 1.00 7.44 159 TRP B CA 1
ATOM 1682 C C . TRP B 1 117 ? 23.037 22.906 54.157 1.00 7.64 159 TRP B C 1
ATOM 1683 O O . TRP B 1 117 ? 22.605 22.742 55.310 1.00 7.56 159 TRP B O 1
ATOM 1694 N N . GLU B 1 118 ? 24.340 22.912 53.853 1.00 7.53 160 GLU B N 1
ATOM 1695 C CA . GLU B 1 118 ? 25.345 22.702 54.898 1.00 7.47 160 GLU B CA 1
ATOM 1696 C C . GLU B 1 118 ? 25.197 23.727 56.016 1.00 7.24 160 GLU B C 1
ATOM 1697 O O . GLU B 1 118 ? 25.174 23.346 57.167 1.00 7.30 160 GLU B O 1
ATOM 1703 N N . MET B 1 119 ? 25.044 25.010 55.691 1.00 7.63 161 MET B N 1
ATOM 1704 C CA . MET B 1 119 ? 24.872 26.042 56.749 1.00 8.25 161 MET B CA 1
ATOM 1705 C C . MET B 1 119 ? 23.657 25.770 57.623 1.00 8.07 161 MET B C 1
ATOM 1706 O O . MET B 1 119 ? 23.671 25.990 58.831 1.00 8.08 161 MET B O 1
ATOM 1711 N N . PHE B 1 120 ? 22.601 25.296 56.992 1.00 8.39 162 PHE B N 1
ATOM 1712 C CA . PHE B 1 120 ? 21.346 25.128 57.675 1.00 8.68 162 PHE B CA 1
ATOM 1713 C C . PHE B 1 120 ? 21.436 23.929 58.593 1.00 8.83 162 PHE B C 1
ATOM 1714 O O . PHE B 1 120 ? 21.159 24.042 59.775 1.00 8.15 162 PHE B O 1
ATOM 1722 N N . LEU B 1 121 ? 21.859 22.787 58.049 1.00 9.44 163 LEU B N 1
ATOM 1723 C CA . LEU B 1 121 ? 22.033 21.572 58.837 1.00 10.26 163 LEU B CA 1
ATOM 1724 C C . LEU B 1 121 ? 22.961 21.814 60.032 1.00 11.33 163 LEU B C 1
ATOM 1725 O O . LEU B 1 121 ? 22.836 21.137 61.074 1.00 11.14 163 LEU B O 1
ATOM 1730 N N . GLU B 1 122 ? 23.889 22.763 59.878 1.00 12.66 164 GLU B N 1
ATOM 1731 C CA . GLU B 1 122 ? 24.821 23.095 60.936 1.00 13.90 164 GLU B CA 1
ATOM 1732 C C . GLU B 1 122 ? 24.163 23.984 62.010 1.00 13.97 164 GLU B C 1
ATOM 1733 O O . GLU B 1 122 ? 24.309 23.730 63.212 1.00 13.84 164 GLU B O 1
ATOM 1739 N N . ASN B 1 123 ? 23.477 25.036 61.574 1.00 14.69 165 ASN B N 1
ATOM 1740 C CA . ASN B 1 123 ? 22.604 25.797 62.457 1.00 16.28 165 ASN B CA 1
ATOM 1741 C C . ASN B 1 123 ? 21.642 24.930 63.280 1.00 16.89 165 ASN B C 1
ATOM 1742 O O . ASN B 1 123 ? 21.231 25.350 64.340 1.00 16.97 165 ASN B O 1
ATOM 1747 N N . LEU B 1 124 ? 21.266 23.750 62.794 1.00 17.79 166 LEU B N 1
ATOM 1748 C CA . LEU B 1 124 ? 20.284 22.941 63.501 1.00 19.14 166 LEU B CA 1
ATOM 1749 C C . LEU B 1 124 ? 20.831 22.236 64.769 1.00 21.04 166 LEU B C 1
ATOM 1750 O O . LEU B 1 124 ? 20.065 21.530 65.435 1.00 22.43 166 LEU B O 1
ATOM 1755 N N . GLU B 1 125 ? 22.108 22.439 65.134 1.00 22.90 167 GLU B N 1
ATOM 1756 C CA . GLU B 1 125 ? 22.549 22.264 66.558 1.00 23.75 167 GLU B CA 1
ATOM 1757 C C . GLU B 1 125 ? 22.957 23.605 67.206 1.00 24.83 167 GLU B C 1
ATOM 1758 O O . GLU B 1 125 ? 22.274 24.141 68.097 1.00 24.62 167 GLU B O 1
ATOM 1764 N N . HIS B 1 126 ? 24.081 24.136 66.725 1.00 26.01 168 HIS B N 1
ATOM 1765 C CA . HIS B 1 126 ? 24.921 25.032 67.533 1.00 26.52 168 HIS B CA 1
ATOM 1766 C C . HIS B 1 126 ? 24.152 26.213 68.152 1.00 27.17 168 HIS B C 1
ATOM 1767 O O . HIS B 1 126 ? 23.607 27.054 67.437 1.00 27.72 168 HIS B O 1
ATOM 1774 N N . ASP C 1 6 ? 26.372 -1.573 50.559 1.00 20.98 48 ASP C N 1
ATOM 1775 C CA . ASP C 1 6 ? 27.653 -2.348 50.574 1.00 20.46 48 ASP C CA 1
ATOM 1776 C C . ASP C 1 6 ? 27.726 -3.519 51.609 1.00 19.96 48 ASP C C 1
ATOM 1777 O O . ASP C 1 6 ? 28.788 -4.105 51.750 1.00 21.80 48 ASP C O 1
ATOM 1782 N N . SER C 1 7 ? 26.644 -3.852 52.323 1.00 18.32 49 SER C N 1
ATOM 1783 C CA . SER C 1 7 ? 26.508 -5.144 53.028 1.00 17.21 49 SER C CA 1
ATOM 1784 C C . SER C 1 7 ? 26.674 -6.305 52.071 1.00 16.09 49 SER C C 1
ATOM 1785 O O . SER C 1 7 ? 26.298 -6.179 50.919 1.00 16.10 49 SER C O 1
ATOM 1788 N N . PRO C 1 8 ? 27.222 -7.445 52.544 1.00 14.60 50 PRO C N 1
ATOM 1789 C CA . PRO C 1 8 ? 27.159 -8.724 51.808 1.00 13.60 50 PRO C CA 1
ATOM 1790 C C . PRO C 1 8 ? 25.748 -9.080 51.328 1.00 12.37 50 PRO C C 1
ATOM 1791 O O . PRO C 1 8 ? 25.581 -9.403 50.187 1.00 11.57 50 PRO C O 1
ATOM 1795 N N . ALA C 1 9 ? 24.758 -8.990 52.198 1.00 11.79 51 ALA C N 1
ATOM 1796 C CA . ALA C 1 9 ? 23.364 -9.312 51.857 1.00 11.97 51 ALA C CA 1
ATOM 1797 C C . ALA C 1 9 ? 22.817 -8.473 50.686 1.00 11.69 51 ALA C C 1
ATOM 1798 O O . ALA C 1 9 ? 22.093 -8.951 49.820 1.00 10.69 51 ALA C O 1
ATOM 1800 N N . LYS C 1 10 ? 23.194 -7.213 50.671 1.00 11.95 52 LYS C N 1
ATOM 1801 C CA . LYS C 1 10 ? 22.749 -6.312 49.647 1.00 12.12 52 LYS C CA 1
ATOM 1802 C C . LYS C 1 10 ? 23.423 -6.574 48.318 1.00 11.87 52 LYS C C 1
ATOM 1803 O O . LYS C 1 10 ? 22.755 -6.609 47.267 1.00 12.20 52 LYS C O 1
ATOM 1809 N N . ARG C 1 11 ? 24.740 -6.700 48.351 1.00 10.78 53 ARG C N 1
ATOM 1810 C CA . ARG C 1 11 ? 25.460 -7.154 47.204 1.00 10.70 53 ARG C CA 1
ATOM 1811 C C . ARG C 1 11 ? 24.905 -8.505 46.693 1.00 9.60 53 ARG C C 1
ATOM 1812 O O . ARG C 1 11 ? 24.735 -8.646 45.512 1.00 10.25 53 ARG C O 1
ATOM 1820 N N . LEU C 1 12 ? 24.592 -9.469 47.551 1.00 8.28 54 LEU C N 1
ATOM 1821 C CA . LEU C 1 12 ? 24.034 -10.733 47.097 1.00 8.19 54 LEU C CA 1
ATOM 1822 C C . LEU C 1 12 ? 22.785 -10.458 46.290 1.00 7.49 54 LEU C C 1
ATOM 1823 O O . LEU C 1 12 ? 22.645 -10.977 45.197 1.00 7.05 54 LEU C O 1
ATOM 1828 N N . LEU C 1 13 ? 21.895 -9.624 46.828 1.00 7.05 55 LEU C N 1
AT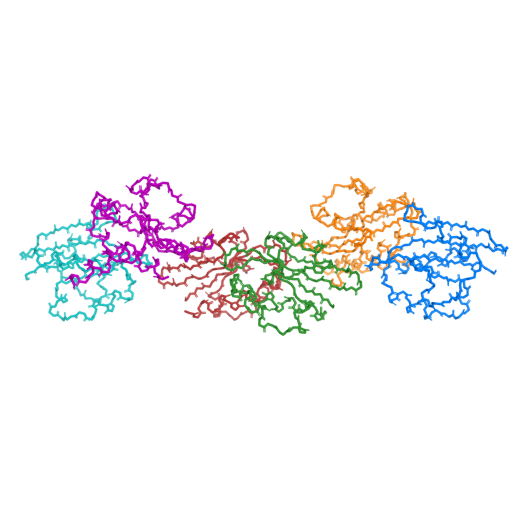OM 1829 C CA . LEU C 1 13 ? 20.658 -9.238 46.136 1.00 6.80 55 LEU C CA 1
ATOM 1830 C C . LEU C 1 13 ? 20.917 -8.707 44.764 1.00 6.79 55 LEU C C 1
ATOM 1831 O O . LEU C 1 13 ? 20.280 -9.126 43.831 1.00 6.50 55 LEU C O 1
ATOM 1836 N N . PHE C 1 14 ? 21.845 -7.765 44.642 1.00 7.00 56 PHE C N 1
ATOM 1837 C CA . PHE C 1 14 ? 22.134 -7.157 43.343 1.00 7.32 56 PHE C CA 1
ATOM 1838 C C . PHE C 1 14 ? 22.643 -8.174 42.381 1.00 6.77 56 PHE C C 1
ATOM 1839 O O . PHE C 1 14 ? 22.235 -8.170 41.237 1.00 5.87 56 PHE C O 1
ATOM 1847 N N . GLN C 1 15 ? 23.515 -9.047 42.838 1.00 6.64 57 GLN C N 1
ATOM 1848 C CA . GLN C 1 15 ? 24.004 -10.102 41.985 1.00 8.59 57 GLN C CA 1
ATOM 1849 C C . GLN C 1 15 ? 22.915 -11.049 41.507 1.00 8.01 57 GLN C C 1
ATOM 1850 O O . GLN C 1 15 ? 22.804 -11.366 40.348 1.00 9.20 57 GLN C O 1
ATOM 1856 N N . MET C 1 16 ? 22.129 -11.493 42.438 1.00 8.17 58 MET C N 1
ATOM 1857 C CA . MET C 1 16 ? 21.041 -12.378 42.205 1.00 8.55 58 MET C CA 1
ATOM 1858 C C . MET C 1 16 ? 20.011 -11.806 41.216 1.00 8.10 58 MET C C 1
ATOM 1859 O O . MET C 1 16 ? 19.520 -12.503 40.325 1.00 8.38 58 MET C O 1
ATOM 1864 N N . VAL C 1 17 ? 19.672 -10.533 41.399 1.00 6.84 59 VAL C N 1
ATOM 1865 C CA . VAL C 1 17 ? 18.715 -9.863 40.532 1.00 6.00 59 VAL C CA 1
ATOM 1866 C C . VAL C 1 17 ? 19.309 -9.724 39.136 1.00 5.73 59 VAL C C 1
ATOM 1867 O O . VAL C 1 17 ? 18.635 -9.903 38.144 1.00 5.03 59 VAL C O 1
ATOM 1871 N N . GLY C 1 18 ? 20.604 -9.433 39.074 1.00 5.96 60 GLY C N 1
ATOM 1872 C CA . GLY C 1 18 ? 21.348 -9.316 37.820 1.00 5.85 60 GLY C CA 1
ATOM 1873 C C . GLY C 1 18 ? 21.259 -10.566 36.986 1.00 6.21 60 GLY C C 1
ATOM 1874 O O . GLY C 1 18 ? 21.185 -10.515 35.775 1.00 6.42 60 GLY C O 1
ATOM 1875 N N . ASN C 1 19 ? 21.251 -11.704 37.633 1.00 6.88 61 ASN C N 1
ATOM 1876 C CA . ASN C 1 19 ? 21.152 -12.927 36.915 1.00 7.42 61 ASN C CA 1
ATOM 1877 C C . ASN C 1 19 ? 19.692 -13.312 36.661 1.00 7.74 61 ASN C C 1
ATOM 1878 O O . ASN C 1 19 ? 19.364 -13.714 35.562 1.00 8.96 61 ASN C O 1
ATOM 1883 N N . ALA C 1 20 ? 18.820 -13.154 37.658 1.00 6.98 62 ALA C N 1
ATOM 1884 C CA . ALA C 1 20 ? 17.427 -13.568 37.566 1.00 6.20 62 ALA C CA 1
ATOM 1885 C C . ALA C 1 20 ? 16.657 -12.856 36.438 1.00 5.37 62 ALA C C 1
ATOM 1886 O O . ALA C 1 20 ? 15.774 -13.425 35.817 1.00 5.09 62 ALA C O 1
ATOM 1888 N N . ILE C 1 21 ? 16.995 -11.615 36.174 1.00 5.20 63 ILE C N 1
ATOM 1889 C CA . ILE C 1 21 ? 16.189 -10.803 35.242 1.00 5.25 63 ILE C CA 1
ATOM 1890 C C . ILE C 1 21 ? 16.126 -11.415 33.855 1.00 5.49 63 ILE C C 1
ATOM 1891 O O . ILE C 1 21 ? 15.175 -11.187 33.145 1.00 5.14 63 ILE C O 1
ATOM 1896 N N . ASN C 1 22 ? 17.133 -12.214 33.505 1.00 5.95 64 ASN C N 1
ATOM 1897 C CA . ASN C 1 22 ? 17.192 -12.884 32.206 1.00 6.36 64 ASN C CA 1
ATOM 1898 C C . ASN C 1 22 ? 16.801 -14.344 32.269 1.00 6.33 64 ASN C C 1
ATOM 1899 O O . ASN C 1 22 ? 17.176 -15.122 31.438 1.00 6.75 64 ASN C O 1
ATOM 1904 N N . ARG C 1 23 ? 15.999 -14.705 33.239 1.00 7.29 65 ARG C N 1
ATOM 1905 C CA . ARG C 1 23 ? 15.587 -16.092 33.411 1.00 7.90 65 ARG C CA 1
ATOM 1906 C C . ARG C 1 23 ? 14.096 -16.208 33.542 1.00 8.10 65 ARG C C 1
ATOM 1907 O O . ARG C 1 23 ? 13.419 -15.192 33.829 1.00 8.69 65 ARG C O 1
ATOM 1915 N N . ASN C 1 24 ? 13.563 -17.387 33.201 1.00 8.12 66 ASN C N 1
ATOM 1916 C CA . ASN C 1 24 ? 12.123 -17.633 33.357 1.00 7.85 66 ASN C CA 1
ATOM 1917 C C . ASN C 1 24 ? 11.894 -18.321 34.697 1.00 7.53 66 ASN C C 1
ATOM 1918 O O . ASN C 1 24 ? 12.840 -18.572 35.417 1.00 6.59 66 ASN C O 1
ATOM 1923 N N . THR C 1 25 ? 10.636 -18.564 35.048 1.00 8.01 67 THR C N 1
ATOM 1924 C CA . THR C 1 25 ? 10.330 -19.088 36.366 1.00 8.88 67 THR C CA 1
ATOM 1925 C C . THR C 1 25 ? 11.054 -20.424 36.567 1.00 9.19 67 THR C C 1
ATOM 1926 O O . THR C 1 25 ? 11.717 -20.598 37.579 1.00 8.98 67 THR C O 1
ATOM 1930 N N . GLN C 1 26 ? 10.958 -21.319 35.583 1.00 10.19 68 GLN C N 1
ATOM 1931 C CA . GLN C 1 26 ? 11.446 -22.673 35.764 1.00 10.98 68 GLN C CA 1
ATOM 1932 C C . GLN C 1 26 ? 12.991 -22.656 35.899 1.00 10.75 68 GLN C C 1
ATOM 1933 O O . GLN C 1 26 ? 13.538 -23.338 36.771 1.00 11.21 68 GLN C O 1
ATOM 1939 N N . GLN C 1 27 ? 13.665 -21.879 35.056 1.00 10.14 69 GLN C N 1
ATOM 1940 C CA . GLN C 1 27 ? 15.116 -21.704 35.120 1.00 9.93 69 GLN C CA 1
ATOM 1941 C C . GLN C 1 27 ? 15.551 -21.120 36.463 1.00 10.18 69 GLN C C 1
ATOM 1942 O O . GLN C 1 27 ? 16.502 -21.610 37.118 1.00 10.80 69 GLN C O 1
ATOM 1948 N N . LEU C 1 28 ? 14.855 -20.073 36.881 1.00 9.81 70 LEU C N 1
ATOM 1949 C CA . LEU C 1 28 ? 15.190 -19.387 38.124 1.00 9.90 70 LEU C CA 1
ATOM 1950 C C . LEU C 1 28 ? 15.028 -20.323 39.304 1.00 9.85 70 LEU C C 1
ATOM 1951 O O . LEU C 1 28 ? 15.770 -20.247 40.238 1.00 10.53 70 LEU C O 1
ATOM 1956 N N . THR C 1 29 ? 14.062 -21.202 39.243 1.00 9.92 71 THR C N 1
ATOM 1957 C CA . THR C 1 29 ? 13.846 -22.198 40.273 1.00 10.99 71 THR C CA 1
ATOM 1958 C C . THR C 1 29 ? 15.005 -23.212 40.353 1.00 11.66 71 THR C C 1
ATOM 1959 O O . THR C 1 29 ? 15.553 -23.469 41.411 1.00 10.91 71 THR C O 1
ATOM 1963 N N . GLN C 1 30 ? 15.427 -23.729 39.212 1.00 12.91 72 GLN C N 1
ATOM 1964 C CA . GLN C 1 30 ? 16.520 -24.669 39.217 1.00 14.14 72 GLN C CA 1
ATOM 1965 C C . GLN C 1 30 ? 17.829 -23.987 39.563 1.00 14.29 72 GLN C C 1
ATOM 1966 O O . GLN C 1 30 ? 18.650 -24.564 40.285 1.00 14.42 72 GLN C O 1
ATOM 1972 N N . ASP C 1 31 ? 18.047 -22.747 39.151 1.00 14.80 73 ASP C N 1
ATOM 1973 C CA . ASP C 1 31 ? 19.353 -22.222 39.512 1.00 15.42 73 ASP C CA 1
ATOM 1974 C C . ASP C 1 31 ? 19.404 -21.830 41.031 1.00 15.05 73 ASP C C 1
ATOM 1975 O O . ASP C 1 31 ? 20.450 -21.984 41.682 1.00 15.31 73 ASP C O 1
ATOM 1980 N N . LEU C 1 32 ? 18.253 -21.527 41.616 1.00 15.01 74 LEU C N 1
ATOM 1981 C CA . LEU C 1 32 ? 18.131 -21.351 43.083 1.00 15.08 74 LEU C CA 1
ATOM 1982 C C . LEU C 1 32 ? 18.337 -22.665 43.826 1.00 15.56 74 LEU C C 1
ATOM 1983 O O . LEU C 1 32 ? 18.949 -22.699 44.855 1.00 15.89 74 LEU C O 1
ATOM 1988 N N . ARG C 1 33 ? 17.814 -23.760 43.291 1.00 16.09 75 ARG C N 1
ATOM 1989 C CA . ARG C 1 33 ? 18.042 -25.073 43.848 1.00 16.23 75 ARG C CA 1
ATOM 1990 C C . ARG C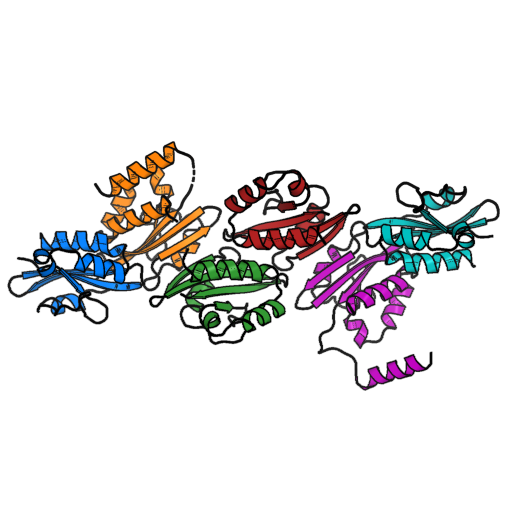 1 33 ? 19.496 -25.538 43.769 1.00 15.81 75 ARG C C 1
ATOM 1991 O O . ARG C 1 33 ? 19.924 -26.265 44.624 1.00 15.51 75 ARG C O 1
ATOM 1999 N N . ALA C 1 34 ? 20.226 -25.112 42.739 1.00 15.95 76 ALA C N 1
ATOM 2000 C CA . ALA C 1 34 ? 21.647 -25.474 42.539 1.00 15.84 76 ALA C CA 1
ATOM 2001 C C . ALA C 1 34 ? 22.573 -24.727 43.449 1.00 15.91 76 ALA C C 1
ATOM 2002 O O . ALA C 1 34 ? 23.733 -25.009 43.459 1.00 16.77 76 ALA C O 1
ATOM 2004 N N . MET C 1 35 ? 22.081 -23.745 44.185 1.00 16.45 77 MET C N 1
ATOM 2005 C CA . MET C 1 35 ? 22.885 -23.026 45.168 1.00 16.76 77 MET C CA 1
ATOM 2006 C C . MET C 1 35 ? 23.196 -23.916 46.376 1.00 16.49 77 MET C C 1
ATOM 2007 O O . MET C 1 35 ? 22.377 -24.738 46.768 1.00 16.17 77 MET C O 1
ATOM 2012 N N . PRO C 1 36 ? 24.393 -23.770 46.952 1.00 16.57 78 PRO C N 1
ATOM 2013 C CA . PRO C 1 36 ? 24.718 -24.558 48.131 1.00 16.69 78 PRO C CA 1
ATOM 2014 C C . PRO C 1 36 ? 23.866 -24.200 49.317 1.00 16.80 78 PRO C C 1
ATOM 2015 O O . PRO C 1 36 ? 23.504 -23.041 49.516 1.00 16.86 78 PRO C O 1
ATOM 2019 N N . ASN C 1 37 ? 23.605 -25.183 50.150 1.00 16.88 79 ASN C N 1
ATOM 2020 C CA . ASN C 1 37 ? 22.720 -24.963 51.293 1.00 17.15 79 ASN C CA 1
ATOM 2021 C C . ASN C 1 37 ? 23.169 -23.857 52.269 1.00 16.73 79 ASN C C 1
ATOM 2022 O O . ASN C 1 37 ? 22.343 -23.153 52.846 1.00 17.13 79 ASN C O 1
ATOM 2027 N N . TRP C 1 38 ? 24.479 -23.686 52.412 1.00 15.29 80 TRP C N 1
ATOM 2028 C CA . TRP C 1 38 ? 25.073 -22.658 53.291 1.00 14.58 80 TRP C CA 1
ATOM 2029 C C . TRP C 1 38 ? 24.935 -21.232 52.769 1.00 14.13 80 TRP C C 1
ATOM 2030 O O . TRP C 1 38 ? 25.283 -20.278 53.452 1.00 13.50 80 TRP C O 1
ATOM 2041 N N . SER C 1 39 ? 24.454 -21.098 51.545 1.00 15.10 81 SER C N 1
ATOM 2042 C CA . SER C 1 39 ? 24.040 -19.803 50.979 1.00 14.70 81 SER C CA 1
ATOM 2043 C C . SER C 1 39 ? 22.537 -19.618 50.767 1.00 14.05 81 SER C C 1
ATOM 2044 O O . SER C 1 39 ? 22.076 -18.501 50.682 1.00 13.87 81 SER C O 1
ATOM 2047 N N . LEU C 1 40 ? 21.800 -20.697 50.635 1.00 13.51 82 LEU C N 1
ATOM 2048 C CA . LEU C 1 40 ? 20.356 -20.632 50.470 1.00 13.59 82 LEU C CA 1
ATOM 2049 C C . LEU C 1 40 ? 19.684 -20.072 51.686 1.00 13.12 82 LEU C C 1
ATOM 2050 O O . LEU C 1 40 ? 18.709 -19.402 51.557 1.00 13.39 82 LEU C O 1
ATOM 2055 N N . ARG C 1 41 ? 20.244 -20.323 52.851 1.00 12.49 83 ARG C N 1
ATOM 2056 C CA . ARG C 1 41 ? 19.709 -19.800 54.097 1.00 12.63 83 ARG C CA 1
ATOM 2057 C C . ARG C 1 41 ? 19.621 -18.274 54.134 1.00 12.21 83 ARG C C 1
ATOM 2058 O O . ARG C 1 41 ? 19.033 -17.724 55.061 1.00 12.37 83 ARG C O 1
ATOM 2066 N N . PHE C 1 42 ? 20.176 -17.611 53.119 1.00 11.67 84 PHE C N 1
ATOM 2067 C CA . PHE C 1 42 ? 20.204 -16.146 53.004 1.00 11.23 84 PHE C CA 1
ATOM 2068 C C . PHE C 1 42 ? 19.458 -15.556 51.806 1.00 10.35 84 PHE C C 1
ATOM 2069 O O . PHE C 1 42 ? 19.498 -14.323 51.623 1.00 10.07 84 PHE C O 1
ATOM 2077 N N . VAL C 1 43 ? 18.872 -16.399 50.954 1.00 9.27 85 VAL C N 1
ATOM 2078 C CA . VAL C 1 43 ? 18.051 -15.903 49.816 1.00 8.86 85 VAL C CA 1
ATOM 2079 C C . VAL C 1 43 ? 16.702 -16.587 49.761 1.00 8.09 85 VAL C C 1
ATOM 2080 O O . VAL C 1 43 ? 16.617 -17.802 49.845 1.00 8.63 85 VAL C O 1
ATOM 2084 N N . TYR C 1 44 ? 15.660 -15.816 49.535 1.00 7.41 86 TYR C N 1
ATOM 2085 C CA . TYR C 1 44 ? 14.374 -16.362 49.175 1.00 7.00 86 TYR C CA 1
ATOM 2086 C C . TYR C 1 44 ? 13.855 -15.656 47.911 1.00 6.84 86 TYR C C 1
ATOM 2087 O O . TYR C 1 44 ? 14.124 -14.463 47.692 1.00 7.42 86 TYR C O 1
ATOM 2096 N N . ILE C 1 45 ? 13.164 -16.407 47.055 1.00 6.04 87 ILE C N 1
ATOM 2097 C CA . ILE C 1 45 ? 12.524 -15.818 45.876 1.00 6.04 87 ILE C CA 1
ATOM 2098 C C . ILE C 1 45 ? 11.026 -16.148 45.983 1.00 6.81 87 ILE C C 1
ATOM 2099 O O . ILE C 1 45 ? 10.604 -17.304 45.827 1.00 6.50 87 ILE C O 1
ATOM 2104 N N . VAL C 1 46 ? 10.239 -15.103 46.240 1.00 7.42 88 VAL C N 1
ATOM 2105 C CA . VAL C 1 46 ? 8.849 -15.228 46.617 1.00 7.35 88 VAL C CA 1
ATOM 2106 C C . VAL C 1 46 ? 7.994 -14.919 45.409 1.00 8.15 88 VAL C C 1
ATOM 2107 O O . VAL C 1 46 ? 8.141 -13.873 44.798 1.00 8.82 88 VAL C O 1
ATOM 2111 N N . ASP C 1 47 ? 7.103 -15.838 45.057 1.00 8.93 89 ASP C N 1
ATOM 2112 C CA . ASP C 1 47 ? 6.253 -15.680 43.873 1.00 9.85 89 ASP C CA 1
ATOM 2113 C C . ASP C 1 47 ? 4.949 -14.954 44.205 1.00 10.48 89 ASP C C 1
ATOM 2114 O O . ASP C 1 47 ? 4.772 -14.482 45.290 1.00 10.88 89 ASP C O 1
ATOM 2119 N N . ARG C 1 48 ? 4.054 -14.881 43.238 1.00 13.08 90 ARG C N 1
ATOM 2120 C CA . ARG C 1 48 ? 2.853 -14.049 43.303 1.00 12.69 90 ARG C CA 1
ATOM 2121 C C . ARG C 1 48 ? 1.837 -14.615 44.337 1.00 12.47 90 ARG C C 1
ATOM 2122 O O . ARG C 1 48 ? 0.859 -13.944 44.680 1.00 12.50 90 ARG C O 1
ATOM 2130 N N . ASN C 1 49 ? 2.077 -15.849 44.806 1.00 11.35 91 ASN C N 1
ATOM 2131 C CA . ASN C 1 49 ? 1.296 -16.517 45.840 1.00 10.60 91 ASN C CA 1
ATOM 2132 C C . ASN C 1 49 ? 1.969 -16.497 47.208 1.00 9.90 91 ASN C C 1
ATOM 2133 O O . ASN C 1 49 ? 1.648 -17.278 48.100 1.00 9.27 91 ASN C O 1
ATOM 2138 N N . ASN C 1 50 ? 2.944 -15.621 47.350 1.00 9.10 92 ASN C N 1
ATOM 2139 C CA . ASN C 1 50 ? 3.775 -15.539 48.554 1.00 8.67 92 ASN C CA 1
ATOM 2140 C C . ASN C 1 50 ? 4.420 -16.868 48.949 1.00 8.72 92 ASN C C 1
ATOM 2141 O O . ASN C 1 50 ? 4.616 -17.174 50.120 1.00 8.72 92 ASN C O 1
ATOM 2146 N N . GLN C 1 51 ? 4.786 -17.637 47.924 1.00 8.72 93 GLN C N 1
ATOM 2147 C CA . GLN C 1 51 ? 5.548 -18.851 48.105 1.00 9.08 93 GLN C CA 1
ATOM 2148 C C . GLN C 1 51 ? 6.982 -18.715 47.608 1.00 8.54 93 GLN C C 1
ATOM 2149 O O . GLN C 1 51 ? 7.227 -18.219 46.515 1.00 8.63 93 GLN C O 1
ATOM 2155 N N . ASP C 1 52 ? 7.909 -19.233 48.380 1.00 7.92 94 ASP C N 1
ATOM 2156 C CA . ASP C 1 52 ? 9.265 -19.382 47.928 1.00 7.94 94 ASP C CA 1
ATOM 2157 C C . ASP C 1 52 ? 9.298 -20.365 46.743 1.00 7.67 94 ASP C C 1
ATOM 2158 O O . ASP C 1 52 ? 8.529 -21.304 46.707 1.00 7.31 94 ASP C O 1
ATOM 2163 N N . LEU C 1 53 ? 10.174 -20.131 45.777 1.00 7.44 95 LEU C N 1
ATOM 2164 C CA . LEU C 1 53 ? 10.191 -20.955 44.581 1.00 7.37 95 LEU C CA 1
ATOM 2165 C C . LEU C 1 53 ? 10.563 -22.381 44.891 1.00 7.66 95 LEU C C 1
ATOM 2166 O O . LEU C 1 53 ? 10.281 -23.244 44.089 1.00 8.22 95 LEU C O 1
AT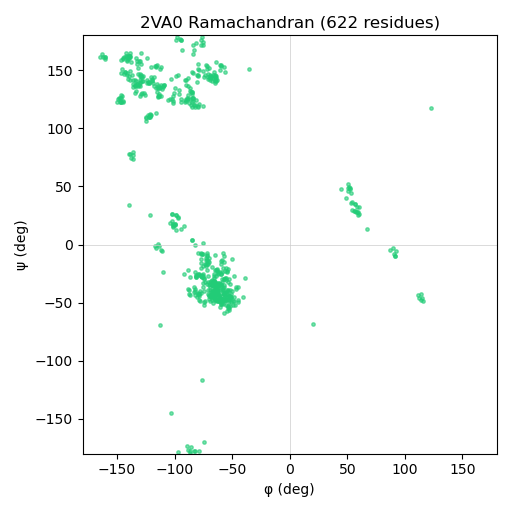OM 2171 N N . LEU C 1 54 ? 11.244 -22.639 46.013 1.00 7.79 96 LEU C N 1
ATOM 2172 C CA . LEU C 1 54 ? 11.514 -24.020 46.412 1.00 8.04 96 LEU C CA 1
ATOM 2173 C C . LEU C 1 54 ? 10.552 -24.444 47.496 1.00 8.49 96 LEU C C 1
ATOM 2174 O O . LEU C 1 54 ? 10.812 -25.395 48.210 1.00 8.76 96 LEU C O 1
ATOM 2179 N N . LYS C 1 55 ? 9.450 -23.727 47.664 1.00 9.15 97 LYS C N 1
ATOM 2180 C CA . LYS C 1 55 ? 8.440 -24.100 48.671 1.00 9.33 97 LYS C CA 1
ATOM 2181 C C . LYS C 1 55 ? 8.953 -24.152 50.118 1.00 9.21 97 LYS C C 1
ATOM 2182 O O . LYS C 1 55 ? 8.424 -24.852 50.941 1.00 8.79 97 LYS C O 1
ATOM 2188 N N . ARG C 1 56 ? 10.007 -23.415 50.422 1.00 9.47 98 ARG C N 1
ATOM 2189 C CA . ARG C 1 56 ? 10.499 -23.349 51.782 1.00 9.48 98 ARG C CA 1
ATOM 2190 C C . ARG C 1 56 ? 9.640 -22.391 52.629 1.00 9.81 98 ARG C C 1
ATOM 2191 O O . ARG C 1 56 ? 9.098 -21.392 52.124 1.00 9.87 98 ARG C O 1
ATOM 2199 N N . PRO C 1 57 ? 9.540 -22.657 53.943 1.00 10.32 99 PRO C N 1
ATOM 2200 C CA . PRO C 1 57 ? 8.674 -21.788 54.712 1.00 10.11 99 PRO C CA 1
ATOM 2201 C C . PRO C 1 57 ? 9.451 -20.512 54.833 1.00 10.52 99 PRO C C 1
ATOM 2202 O O . PRO C 1 57 ? 10.671 -20.577 54.881 1.00 11.08 99 PRO C O 1
ATOM 2206 N N . LEU C 1 58 ? 8.779 -19.362 54.800 1.00 10.39 100 LEU C N 1
ATOM 2207 C CA . LEU C 1 58 ? 9.516 -18.102 54.841 1.00 9.87 100 LEU C CA 1
ATOM 2208 C C . LEU C 1 58 ? 9.804 -17.740 56.271 1.00 10.34 100 LEU C C 1
ATOM 2209 O O . LEU C 1 58 ? 8.916 -17.711 57.124 1.00 10.72 100 LEU C O 1
ATOM 2214 N N . PRO C 1 59 ? 11.063 -17.441 56.558 1.00 10.88 101 PRO C N 1
ATOM 2215 C CA . PRO C 1 59 ? 11.355 -16.936 57.897 1.00 10.94 101 PRO C CA 1
ATOM 2216 C C . PRO C 1 59 ? 10.630 -15.641 58.214 1.00 10.61 101 PRO C C 1
ATOM 2217 O O . PRO C 1 59 ? 10.333 -14.868 57.324 1.00 10.84 101 PRO C O 1
ATOM 2221 N N . PRO C 1 60 ? 10.396 -15.389 59.492 1.00 10.75 102 PRO C N 1
ATOM 2222 C CA . PRO C 1 60 ? 9.678 -14.176 59.865 1.00 10.83 102 PRO C CA 1
ATOM 2223 C C . PRO C 1 60 ? 10.514 -12.988 59.495 1.00 10.76 102 PRO C C 1
ATOM 2224 O O . PRO C 1 60 ? 11.714 -13.020 59.684 1.00 11.83 102 PRO C O 1
ATOM 2228 N N . GLY C 1 61 ? 9.897 -11.954 58.962 1.00 9.95 103 GLY C N 1
ATOM 2229 C CA . GLY C 1 61 ? 10.621 -10.815 58.483 1.00 9.09 103 GLY C CA 1
ATOM 2230 C C . GLY C 1 61 ? 10.419 -10.733 56.997 1.00 8.81 103 GLY C C 1
ATOM 2231 O O . GLY C 1 61 ? 10.121 -9.666 56.488 1.00 8.92 103 GLY C O 1
ATOM 2232 N N . ILE C 1 62 ? 10.559 -11.864 56.303 1.00 8.04 104 ILE C N 1
ATOM 2233 C CA . ILE C 1 62 ? 10.387 -11.862 54.867 1.00 7.87 104 ILE C CA 1
ATOM 2234 C C . ILE C 1 62 ? 9.061 -11.189 54.532 1.00 7.86 104 ILE C C 1
ATOM 2235 O O . ILE C 1 62 ? 8.998 -10.341 53.637 1.00 7.37 104 ILE C O 1
ATOM 2240 N N . MET C 1 63 ? 8.010 -11.565 55.273 1.00 7.54 105 MET C N 1
ATOM 2241 C CA . MET C 1 63 ? 6.668 -11.065 55.004 1.00 7.42 105 MET C CA 1
ATOM 2242 C C . MET C 1 63 ? 6.397 -9.719 55.599 1.00 7.19 105 MET C C 1
ATOM 2243 O O . MET C 1 63 ? 5.318 -9.207 55.425 1.00 7.28 105 MET C O 1
ATOM 2248 N N . VAL C 1 64 ? 7.356 -9.118 56.296 1.00 7.00 106 VAL C N 1
ATOM 2249 C CA . VAL C 1 64 ? 7.215 -7.687 56.609 1.00 6.50 106 VAL C CA 1
ATOM 2250 C C . VAL C 1 64 ? 7.716 -6.913 55.387 1.00 6.64 106 VAL C C 1
ATOM 2251 O O . VAL C 1 64 ? 7.136 -5.907 55.001 1.00 7.44 106 VAL C O 1
ATOM 2255 N N . LEU C 1 65 ? 8.749 -7.422 54.735 1.00 6.04 107 LEU C N 1
ATOM 2256 C CA . LEU C 1 65 ? 9.347 -6.742 53.595 1.00 5.76 107 LEU C CA 1
ATOM 2257 C C . LEU C 1 65 ? 8.568 -6.917 52.297 1.00 5.62 107 LEU C C 1
ATOM 2258 O O . LEU C 1 65 ? 8.408 -5.938 51.539 1.00 6.26 107 LEU C O 1
ATOM 2263 N N . ALA C 1 66 ? 8.102 -8.137 52.033 1.00 5.26 108 ALA C N 1
ATOM 2264 C CA . ALA C 1 66 ? 7.592 -8.531 50.696 1.00 4.69 108 ALA C CA 1
ATOM 2265 C C . ALA C 1 66 ? 6.420 -7.696 50.267 1.00 4.38 108 ALA C C 1
ATOM 2266 O O . ALA C 1 66 ? 6.379 -7.224 49.112 1.00 4.66 108 ALA C O 1
ATOM 2268 N N . PRO C 1 67 ? 5.450 -7.499 51.148 1.00 4.02 109 PRO C N 1
ATOM 2269 C CA . PRO C 1 67 ? 4.282 -6.609 50.776 1.00 4.17 109 PRO C CA 1
ATOM 2270 C C . PRO C 1 67 ? 4.636 -5.212 50.296 1.00 4.86 109 PRO C C 1
ATOM 2271 O O . PRO C 1 67 ? 3.834 -4.576 49.632 1.00 5.67 109 PRO C O 1
ATOM 2275 N N . ARG C 1 68 ? 5.815 -4.716 50.652 1.00 5.21 110 ARG C N 1
ATOM 2276 C CA . ARG C 1 68 ? 6.238 -3.366 50.253 1.00 4.93 110 ARG C CA 1
ATOM 2277 C C . ARG C 1 68 ? 6.742 -3.315 48.864 1.00 4.70 110 ARG C C 1
ATOM 2278 O O . ARG C 1 68 ? 6.807 -2.262 48.246 1.00 4.54 110 ARG C O 1
ATOM 2286 N N . LEU C 1 69 ? 7.216 -4.459 48.410 1.00 5.25 111 LEU C N 1
ATOM 2287 C CA . LEU C 1 69 ? 7.909 -4.562 47.142 1.00 5.44 111 LEU C CA 1
ATOM 2288 C C . LEU C 1 69 ? 6.882 -4.602 46.001 1.00 6.17 111 LEU C C 1
ATOM 2289 O O . LEU C 1 69 ? 6.114 -5.506 45.876 1.00 7.39 111 LEU C O 1
ATOM 2294 N N . THR C 1 70 ? 6.945 -3.639 45.112 1.00 7.02 112 THR C N 1
ATOM 2295 C CA . THR C 1 70 ? 5.887 -3.367 44.194 1.00 6.84 112 THR C CA 1
ATOM 2296 C C . THR C 1 70 ? 6.420 -2.925 42.829 1.00 7.18 112 THR C C 1
ATOM 2297 O O . THR C 1 70 ? 7.566 -2.516 42.704 1.00 7.44 112 THR C O 1
ATOM 2301 N N . ALA C 1 71 ? 5.610 -3.008 41.793 1.00 7.31 113 ALA C N 1
ATOM 2302 C CA . ALA C 1 71 ? 6.047 -2.487 40.468 1.00 7.10 113 ALA C CA 1
ATOM 2303 C C . ALA C 1 71 ? 6.426 -1.024 40.560 1.00 6.93 113 ALA C C 1
ATOM 2304 O O . ALA C 1 71 ? 7.399 -0.626 39.980 1.00 7.69 113 ALA C O 1
ATOM 2306 N N . LYS C 1 72 ? 5.650 -0.215 41.282 1.00 7.21 114 LYS C N 1
ATOM 2307 C CA . LYS C 1 72 ? 5.971 1.206 41.444 1.00 6.99 114 LYS C CA 1
ATOM 2308 C C . LYS C 1 72 ? 7.092 1.501 42.454 1.00 6.25 114 LYS C C 1
ATOM 2309 O O . LYS C 1 72 ? 7.790 2.511 42.312 1.00 6.40 114 LYS C O 1
ATOM 2315 N N . HIS C 1 73 ? 7.284 0.631 43.454 1.00 5.46 115 HIS C N 1
ATOM 2316 C CA . HIS C 1 73 ? 8.344 0.838 44.454 1.00 4.35 115 HIS C CA 1
ATOM 2317 C C . HIS C 1 73 ? 8.955 -0.497 44.690 1.00 4.31 115 HIS C C 1
ATOM 2318 O O . HIS C 1 73 ? 8.606 -1.191 45.629 1.00 5.00 115 HIS C O 1
ATOM 2325 N N . PRO C 1 74 ? 9.808 -0.915 43.753 1.00 4.22 116 PRO C N 1
ATOM 2326 C CA . PRO C 1 74 ? 10.399 -2.240 43.772 1.00 4.15 116 PRO C CA 1
ATOM 2327 C C . PRO C 1 74 ? 11.450 -2.561 44.775 1.00 4.07 116 PRO C C 1
ATOM 2328 O O . PRO C 1 74 ? 11.705 -3.743 44.938 1.00 4.78 116 PRO C O 1
ATOM 2332 N N . TYR C 1 75 ? 12.105 -1.581 45.390 1.00 3.72 117 TYR C N 1
ATOM 2333 C CA . TYR C 1 75 ? 13.231 -1.901 46.262 1.00 3.95 117 TYR C CA 1
ATOM 2334 C C . TYR C 1 75 ? 12.950 -1.424 47.673 1.00 4.07 117 TYR C C 1
ATOM 2335 O O . TYR C 1 75 ? 12.444 -0.323 47.856 1.00 3.23 117 TYR C O 1
ATOM 2344 N N . ASP C 1 76 ? 13.373 -2.224 48.662 1.00 4.63 118 ASP C N 1
ATOM 2345 C CA . ASP C 1 76 ? 13.342 -1.780 50.057 1.00 5.06 118 ASP C CA 1
ATOM 2346 C C . ASP C 1 76 ? 14.269 -2.590 50.944 1.00 5.56 118 ASP C C 1
ATOM 2347 O O . ASP C 1 76 ? 14.654 -3.716 50.608 1.00 5.69 118 ASP C O 1
ATOM 2352 N N . LYS C 1 77 ? 14.602 -1.993 52.080 1.00 6.19 119 LYS C N 1
ATOM 2353 C CA . LYS C 1 77 ? 15.427 -2.609 53.078 1.00 7.05 119 LYS C CA 1
ATOM 2354 C C . LYS C 1 77 ? 14.708 -2.469 54.420 1.00 7.61 119 LYS C C 1
ATOM 2355 O O . LYS C 1 77 ? 14.106 -1.415 54.712 1.00 7.50 119 LYS C O 1
ATOM 2361 N N . VAL C 1 78 ? 14.760 -3.515 55.244 1.00 8.35 120 VAL C N 1
ATOM 2362 C CA . VAL C 1 78 ? 14.182 -3.434 56.603 1.00 9.01 120 VAL C CA 1
ATOM 2363 C C . VAL C 1 78 ? 15.078 -4.110 57.625 1.00 9.47 120 VAL C C 1
ATOM 2364 O O . VAL C 1 78 ? 15.721 -5.094 57.330 1.00 9.31 120 VAL C O 1
ATOM 2368 N N . GLN C 1 79 ? 15.156 -3.501 58.799 1.00 11.02 121 GLN C N 1
ATOM 2369 C CA . GLN C 1 79 ? 15.765 -4.071 59.983 1.00 11.76 121 GLN C CA 1
ATOM 2370 C C . GLN C 1 79 ? 14.686 -4.835 60.714 1.00 12.72 121 GLN C C 1
ATOM 2371 O O . GLN C 1 79 ? 13.630 -4.278 61.084 1.00 12.34 121 GLN C O 1
ATOM 2377 N N . ASP C 1 80 ? 14.972 -6.101 60.958 1.00 13.44 122 ASP C N 1
ATOM 2378 C CA . ASP C 1 80 ? 14.073 -6.916 61.701 1.00 14.21 122 ASP C CA 1
ATOM 2379 C C . ASP C 1 80 ? 14.850 -7.919 62.548 1.00 14.59 122 ASP C C 1
ATOM 2380 O O . ASP C 1 80 ? 15.703 -8.627 62.028 1.00 14.67 122 ASP C O 1
ATOM 2385 N N . ARG C 1 81 ? 14.555 -7.974 63.847 1.00 15.52 123 ARG C N 1
ATOM 2386 C CA . ARG C 1 81 ? 15.121 -9.020 64.746 1.00 16.09 123 ARG C CA 1
ATOM 2387 C C . ARG C 1 81 ? 16.633 -9.107 64.612 1.00 16.14 123 ARG C C 1
ATOM 2388 O O . ARG C 1 81 ? 17.204 -10.194 64.414 1.00 15.82 123 ARG C O 1
ATOM 2396 N N . ASN C 1 82 ? 17.261 -7.933 64.686 1.00 17.08 124 ASN C N 1
ATOM 2397 C CA . ASN C 1 82 ? 18.713 -7.796 64.556 1.00 17.58 124 ASN C CA 1
ATOM 2398 C C . ASN C 1 82 ? 19.318 -8.415 63.275 1.00 17.42 124 ASN C C 1
ATOM 2399 O O . ASN C 1 82 ? 20.454 -8.854 63.273 1.00 17.54 124 ASN C O 1
ATOM 2404 N N . ARG C 1 83 ? 18.542 -8.437 62.195 1.00 17.12 125 ARG C N 1
ATOM 2405 C CA . ARG C 1 83 ? 19.016 -8.853 60.860 1.00 17.54 125 ARG C CA 1
ATOM 2406 C C . ARG C 1 83 ? 18.626 -7.784 59.862 1.00 15.32 125 ARG C C 1
ATOM 2407 O O . ARG C 1 83 ? 17.794 -6.949 60.132 1.00 15.48 125 ARG C O 1
ATOM 2415 N N . LYS C 1 84 ? 19.216 -7.804 58.690 1.00 13.42 126 LYS C N 1
ATOM 2416 C CA . LYS C 1 84 ? 18.855 -6.828 57.698 1.00 11.96 126 LYS C CA 1
ATOM 2417 C C . LYS C 1 84 ? 18.233 -7.636 56.611 1.00 10.54 126 LYS C C 1
ATOM 2418 O O . LYS C 1 84 ? 18.750 -8.695 56.258 1.00 10.52 126 LYS C O 1
ATOM 2424 N N . LEU C 1 85 ? 17.111 -7.151 56.083 1.00 8.35 127 LEU C N 1
ATOM 2425 C CA . LEU C 1 85 ? 16.562 -7.770 54.903 1.00 7.05 127 LEU C CA 1
ATOM 2426 C C . LEU C 1 85 ? 16.555 -6.761 53.795 1.00 6.12 127 LEU C C 1
ATOM 2427 O O . LEU C 1 85 ? 16.200 -5.620 54.006 1.00 6.01 127 LEU C O 1
ATOM 2432 N N . TYR C 1 86 ? 16.957 -7.203 52.612 1.00 5.34 128 TYR C N 1
ATOM 2433 C CA . TYR C 1 86 ? 16.973 -6.378 51.413 1.00 5.16 128 TYR C CA 1
ATOM 2434 C C . TYR C 1 86 ? 16.104 -7.053 50.370 1.00 4.70 128 TYR C C 1
ATOM 2435 O O . TYR C 1 86 ? 16.144 -8.244 50.257 1.00 4.79 128 TYR C O 1
ATOM 2444 N N . GLY C 1 87 ? 15.307 -6.293 49.615 1.00 4.60 129 GLY C N 1
ATOM 2445 C CA . GLY C 1 87 ? 14.328 -6.877 48.712 1.00 4.17 129 GLY C CA 1
ATOM 2446 C C . GLY C 1 87 ? 14.148 -6.118 47.418 1.00 4.17 129 GLY C C 1
ATOM 2447 O O . GLY C 1 87 ? 14.243 -4.866 47.369 1.00 3.85 129 GLY C O 1
ATOM 2448 N N . ARG C 1 88 ? 13.868 -6.888 46.372 1.00 3.97 130 ARG C N 1
ATOM 2449 C CA . ARG C 1 88 ? 13.649 -6.357 45.034 1.00 3.89 130 ARG C CA 1
ATOM 2450 C C . ARG C 1 88 ? 12.597 -7.134 44.255 1.00 3.90 130 ARG C C 1
ATOM 2451 O O . ARG C 1 88 ? 12.717 -8.344 44.105 1.00 4.50 130 ARG C O 1
ATOM 2459 N N . HIS C 1 89 ? 11.560 -6.422 43.812 1.00 3.55 131 HIS C N 1
ATOM 2460 C CA . HIS C 1 89 ? 10.539 -6.959 42.888 1.00 3.52 131 HIS C CA 1
ATOM 2461 C C . HIS C 1 89 ? 11.003 -6.807 41.414 1.00 3.14 131 HIS C C 1
ATOM 2462 O O . HIS C 1 89 ? 11.469 -5.731 40.973 1.00 2.71 131 HIS C O 1
ATOM 2469 N N . ILE C 1 90 ? 10.888 -7.892 40.672 1.00 2.60 132 ILE C N 1
ATOM 2470 C CA . ILE C 1 90 ? 11.202 -7.872 39.247 1.00 2.49 132 ILE C CA 1
ATOM 2471 C C . ILE C 1 90 ? 10.157 -8.698 38.517 1.00 2.86 132 ILE C C 1
ATOM 2472 O O . ILE C 1 90 ? 9.482 -9.526 39.111 1.00 4.17 132 ILE C O 1
ATOM 2477 N N . THR C 1 91 ? 10.051 -8.502 37.211 1.00 2.88 133 THR C N 1
ATOM 2478 C CA . THR C 1 91 ? 9.234 -9.368 36.384 1.00 2.88 133 THR C CA 1
ATOM 2479 C C . THR C 1 91 ? 10.149 -10.115 35.455 1.00 2.67 133 THR C C 1
ATOM 2480 O O . THR C 1 91 ? 10.964 -9.500 34.802 1.00 2.72 133 THR C O 1
ATOM 2484 N N . LEU C 1 92 ? 10.024 -11.437 35.439 1.00 2.70 134 LEU C N 1
ATOM 2485 C CA . LEU C 1 92 ? 10.895 -12.300 34.646 1.00 3.24 134 LEU C CA 1
ATOM 2486 C C . LEU C 1 92 ? 10.470 -12.237 33.193 1.00 3.73 134 LEU C C 1
ATOM 2487 O O . LEU C 1 92 ? 9.494 -11.629 32.891 1.00 4.41 134 LEU C O 1
ATOM 2492 N N . ASN C 1 93 ? 11.189 -12.881 32.289 1.00 4.97 135 ASN C N 1
ATOM 2493 C CA . ASN C 1 93 ? 10.873 -12.757 30.841 1.00 5.68 135 ASN C CA 1
ATOM 2494 C C . ASN C 1 93 ? 9.595 -13.484 30.442 1.00 6.20 135 ASN C C 1
ATOM 2495 O O . ASN C 1 93 ? 9.066 -13.287 29.359 1.00 6.24 135 ASN C O 1
ATOM 2500 N N . ASP C 1 94 ? 9.196 -14.377 31.351 1.00 7.50 136 ASP C N 1
ATOM 2501 C CA . ASP C 1 94 ? 7.862 -14.995 31.571 1.00 7.32 136 ASP C CA 1
ATOM 2502 C C . ASP C 1 94 ? 6.668 -14.095 31.576 1.00 6.99 136 ASP C C 1
ATOM 2503 O O . ASP C 1 94 ? 5.558 -14.508 31.299 1.00 6.67 136 ASP C O 1
ATOM 2508 N N . GLY C 1 95 ? 6.847 -12.924 32.142 1.00 6.67 137 GLY C N 1
ATOM 2509 C CA . GLY C 1 95 ? 5.699 -12.199 32.646 1.00 6.98 137 GLY C CA 1
ATOM 2510 C C . GLY C 1 95 ? 5.327 -12.432 34.106 1.00 6.94 137 GLY C C 1
ATOM 2511 O O . GLY C 1 95 ? 4.502 -11.705 34.632 1.00 7.17 137 GLY C O 1
ATOM 2512 N N . ASN C 1 96 ? 5.913 -13.406 34.779 1.00 6.80 138 ASN C N 1
ATOM 2513 C CA . ASN C 1 96 ? 5.587 -13.643 36.155 1.00 7.55 138 ASN C CA 1
ATOM 2514 C C . ASN C 1 96 ? 6.487 -12.780 36.983 1.00 7.36 138 ASN C C 1
ATOM 2515 O O . ASN C 1 96 ? 7.628 -12.543 36.606 1.00 8.43 138 ASN C O 1
ATOM 2520 N N . SER C 1 97 ? 5.944 -12.267 38.078 1.00 6.77 139 SER C N 1
ATOM 2521 C CA . SER C 1 97 ? 6.662 -11.432 39.001 1.00 6.89 139 SER C CA 1
ATOM 2522 C C . SER C 1 97 ? 7.137 -12.228 40.204 1.00 6.40 139 SER C C 1
ATOM 2523 O O . SER C 1 97 ? 6.454 -13.131 40.679 1.00 6.71 139 SER C O 1
ATOM 2526 N N . VAL C 1 98 ? 8.313 -11.855 40.697 1.00 5.65 140 VAL C N 1
ATOM 2527 C CA . VAL C 1 98 ? 8.894 -12.472 41.870 1.00 5.11 140 VAL C CA 1
ATOM 2528 C C . VAL C 1 98 ? 9.568 -11.427 42.714 1.00 4.44 140 VAL C C 1
ATOM 2529 O O . VAL C 1 98 ? 9.940 -10.360 42.232 1.00 4.87 140 VAL C O 1
ATOM 2533 N N . LYS C 1 99 ? 9.724 -11.747 43.983 1.00 3.96 141 LYS C N 1
ATOM 2534 C CA . LYS C 1 99 ? 10.405 -10.884 44.915 1.00 4.02 141 LYS C CA 1
ATOM 2535 C C . LYS C 1 99 ? 11.645 -11.607 45.392 1.00 4.18 141 LYS C C 1
ATOM 2536 O O . LYS C 1 99 ? 11.545 -12.624 46.075 1.00 4.70 141 LYS C O 1
ATOM 2542 N N . VAL C 1 100 ? 12.807 -11.100 45.026 1.00 4.28 142 VAL C N 1
ATOM 2543 C CA . VAL C 1 100 ? 14.062 -11.651 45.539 1.00 4.42 142 VAL C CA 1
ATOM 2544 C C . VAL C 1 100 ? 14.384 -10.942 46.841 1.00 4.97 142 VAL C C 1
ATOM 2545 O O . VAL C 1 100 ? 14.439 -9.716 46.906 1.00 5.54 142 VAL C O 1
ATOM 2549 N N . VAL C 1 101 ? 14.586 -11.722 47.888 1.00 5.42 143 VAL C N 1
ATOM 2550 C CA . VAL C 1 101 ? 14.854 -11.181 49.213 1.00 5.57 143 VAL C CA 1
ATOM 2551 C C . VAL C 1 101 ? 16.097 -11.813 49.806 1.00 5.97 143 VAL C C 1
ATOM 2552 O O . VAL C 1 101 ? 16.193 -13.023 49.817 1.00 5.44 143 VAL C O 1
ATOM 2556 N N . THR C 1 102 ? 17.028 -10.991 50.312 1.00 6.18 144 THR C N 1
ATOM 2557 C CA . THR C 1 102 ? 18.193 -11.525 51.022 1.00 6.87 144 THR C CA 1
ATOM 2558 C C . THR C 1 102 ? 18.206 -11.091 52.505 1.00 8.14 144 THR C C 1
ATOM 2559 O O . THR C 1 102 ? 17.623 -10.081 52.875 1.00 7.93 144 THR C O 1
ATOM 2563 N N . ILE C 1 103 ? 18.860 -11.912 53.329 1.00 9.58 145 ILE C N 1
ATOM 2564 C CA . ILE C 1 103 ? 18.899 -11.752 54.790 1.00 10.53 145 ILE C CA 1
ATOM 2565 C C . ILE C 1 103 ? 20.355 -11.836 55.278 1.00 11.75 145 ILE C C 1
ATOM 2566 O O . ILE C 1 103 ? 21.137 -12.670 54.823 1.00 12.16 145 ILE C O 1
ATOM 2571 N N . SER C 1 104 ? 20.725 -10.984 56.219 1.00 12.81 146 SER C N 1
ATOM 2572 C CA . SER C 1 104 ? 22.106 -10.934 56.700 1.00 13.25 146 SER C CA 1
ATOM 2573 C C . SER C 1 104 ? 22.452 -12.033 57.737 1.00 13.99 146 SER C C 1
ATOM 2574 O O . SER C 1 104 ? 21.588 -12.695 58.293 1.00 14.38 146 SER C O 1
ATOM 2577 N N . SER D 1 7 ? 22.174 -12.875 16.652 1.00 16.16 49 SER D N 1
ATOM 2578 C CA . SER D 1 7 ? 22.547 -13.278 18.026 1.00 15.72 49 SER D CA 1
ATOM 2579 C C . SER D 1 7 ? 23.306 -12.160 18.756 1.00 15.36 49 SER D C 1
ATOM 2580 O O . SER D 1 7 ? 23.026 -11.934 19.908 1.00 16.07 49 SER D O 1
ATOM 2583 N N . PRO D 1 8 ? 24.243 -11.452 18.092 1.00 14.37 50 PRO D N 1
ATOM 2584 C CA . PRO D 1 8 ? 24.945 -10.310 18.734 1.00 13.53 50 PRO D CA 1
ATOM 2585 C C . PRO D 1 8 ? 24.052 -9.231 19.347 1.00 12.60 50 PRO D C 1
ATOM 2586 O O . PRO D 1 8 ? 24.318 -8.763 20.455 1.00 12.11 50 PRO D O 1
ATOM 2590 N N . ALA D 1 9 ? 23.003 -8.840 18.641 1.00 12.08 51 ALA D N 1
ATOM 2591 C CA . ALA D 1 9 ? 22.049 -7.861 19.185 1.00 12.07 51 ALA D CA 1
ATOM 2592 C C . ALA D 1 9 ? 21.319 -8.424 20.406 1.00 11.82 51 ALA D C 1
ATOM 2593 O O . ALA D 1 9 ? 21.075 -7.710 21.374 1.00 10.98 51 ALA D O 1
ATOM 2595 N N . LYS D 1 10 ? 20.982 -9.707 20.338 1.00 12.13 52 LYS D N 1
ATOM 2596 C CA . LYS D 1 10 ? 20.255 -10.381 21.399 1.00 12.53 52 LYS D CA 1
ATOM 2597 C C . LYS D 1 10 ? 21.135 -10.492 22.641 1.00 12.04 52 LYS D C 1
ATOM 2598 O O . LYS D 1 10 ? 20.707 -10.277 23.783 1.00 12.48 52 LYS D O 1
ATOM 2604 N N . ARG D 1 11 ? 22.382 -10.815 22.399 1.00 11.58 53 ARG D N 1
ATOM 2605 C CA . ARG D 1 11 ? 23.346 -10.916 23.459 1.00 11.76 53 ARG D CA 1
ATOM 2606 C C . ARG D 1 11 ? 23.639 -9.569 24.075 1.00 10.47 53 ARG D C 1
ATOM 2607 O O . ARG D 1 11 ? 23.881 -9.487 25.255 1.00 11.26 53 ARG D O 1
ATOM 2615 N N . LEU D 1 12 ? 23.633 -8.514 23.280 1.00 9.00 54 LEU D N 1
ATOM 2616 C CA . LEU D 1 12 ? 23.821 -7.161 23.819 1.00 8.49 54 LEU D CA 1
ATOM 2617 C C . LEU D 1 12 ? 22.639 -6.804 24.731 1.00 7.52 54 LEU D C 1
ATOM 2618 O O . LEU D 1 12 ? 22.872 -6.320 25.829 1.00 6.73 54 LEU D O 1
ATOM 2623 N N . LEU D 1 13 ? 21.402 -7.096 24.286 1.00 7.08 55 LEU D N 1
ATOM 2624 C CA . LEU D 1 13 ? 20.187 -6.882 25.092 1.00 6.91 55 LEU D CA 1
ATOM 2625 C C . LEU D 1 13 ? 20.304 -7.533 26.451 1.00 7.00 55 LEU D C 1
ATOM 2626 O O . LEU D 1 13 ? 20.135 -6.877 27.475 1.00 6.53 55 LEU D O 1
ATOM 2631 N N . PHE D 1 14 ? 20.607 -8.828 26.436 1.00 7.23 56 PHE D N 1
ATOM 2632 C CA . PHE D 1 14 ? 20.858 -9.627 27.629 1.00 7.60 56 PHE D CA 1
ATOM 2633 C C . PHE D 1 14 ? 21.834 -8.907 28.547 1.00 7.71 56 PHE D C 1
ATOM 2634 O O . PHE D 1 14 ? 21.561 -8.752 29.727 1.00 7.08 56 PHE D O 1
ATOM 2642 N N . GLN D 1 15 ? 22.953 -8.427 28.007 1.00 8.55 57 GLN D N 1
ATOM 2643 C CA . GLN D 1 15 ? 24.004 -7.859 28.869 1.00 8.79 57 GLN D CA 1
ATOM 2644 C C . GLN D 1 15 ? 23.498 -6.520 29.451 1.00 8.36 57 GLN D C 1
ATOM 2645 O O . GLN D 1 15 ? 23.594 -6.197 30.635 1.00 7.47 57 GLN D O 1
ATOM 2651 N N . MET D 1 16 ? 22.895 -5.777 28.570 1.00 8.27 58 MET D N 1
ATOM 2652 C CA . MET D 1 16 ? 22.419 -4.475 28.870 1.00 8.43 58 MET D CA 1
ATOM 2653 C C . MET D 1 16 ? 21.310 -4.498 29.949 1.00 8.00 58 MET D C 1
ATOM 2654 O O . MET D 1 16 ? 21.302 -3.672 30.858 1.00 8.13 58 MET D O 1
ATOM 2659 N N . VAL D 1 17 ? 20.392 -5.466 29.845 1.00 6.85 59 VAL D N 1
ATOM 2660 C CA . VAL D 1 17 ? 19.308 -5.628 30.814 1.00 6.02 59 VAL D CA 1
ATOM 2661 C C . VAL D 1 17 ? 19.892 -6.082 32.170 1.00 5.57 59 VAL D C 1
ATOM 2662 O O . VAL D 1 17 ? 19.515 -5.563 33.223 1.00 4.26 59 VAL D O 1
ATOM 2666 N N . GLY D 1 18 ? 20.838 -7.027 32.108 1.00 5.63 60 GLY D N 1
ATOM 2667 C CA . GLY D 1 18 ? 21.519 -7.534 33.300 1.00 6.03 60 GLY D CA 1
ATOM 2668 C C . GLY D 1 18 ? 22.181 -6.418 34.069 1.00 6.15 60 GLY D C 1
ATOM 2669 O O . GLY D 1 18 ? 22.283 -6.457 35.280 1.00 5.90 60 GLY D O 1
ATOM 2670 N N . ASN D 1 19 ? 22.587 -5.393 33.337 1.00 7.10 61 ASN D N 1
ATOM 2671 C CA . ASN D 1 19 ? 23.305 -4.284 33.908 1.00 7.91 61 ASN D CA 1
ATOM 2672 C C . ASN D 1 19 ? 22.405 -3.211 34.411 1.00 7.89 61 ASN D C 1
ATOM 2673 O O . ASN D 1 19 ? 22.687 -2.592 35.425 1.00 9.68 61 ASN D O 1
ATOM 2678 N N . ALA D 1 20 ? 21.337 -2.965 33.670 1.00 6.78 62 ALA D N 1
ATOM 2679 C CA . ALA D 1 20 ? 20.373 -1.911 33.959 1.00 5.91 62 ALA D CA 1
ATOM 2680 C C . ALA D 1 20 ? 19.451 -2.171 35.124 1.00 5.29 62 ALA D C 1
ATOM 2681 O O . ALA D 1 20 ? 19.018 -1.241 35.787 1.00 5.11 62 ALA D O 1
ATOM 2683 N N . ILE D 1 21 ? 19.112 -3.422 35.349 1.00 5.07 63 ILE D N 1
ATOM 2684 C CA . ILE D 1 21 ? 18.128 -3.763 36.360 1.00 4.91 63 ILE D CA 1
ATOM 2685 C C . ILE D 1 21 ? 18.545 -3.234 37.722 1.00 5.44 63 ILE D C 1
ATOM 2686 O O . ILE D 1 21 ? 17.693 -2.906 38.513 1.00 5.39 63 ILE D O 1
ATOM 2691 N N . ASN D 1 22 ? 19.847 -3.120 37.985 1.00 5.88 64 ASN D N 1
ATOM 2692 C CA . ASN D 1 22 ? 20.326 -2.652 39.290 1.00 6.15 64 ASN D CA 1
ATOM 2693 C C . ASN D 1 22 ? 20.663 -1.164 39.306 1.00 6.77 64 ASN D C 1
ATOM 2694 O O . ASN D 1 22 ? 21.419 -0.676 40.142 1.00 7.30 64 ASN D O 1
ATOM 2699 N N . ARG D 1 23 ? 20.083 -0.406 38.401 1.00 7.48 65 ARG D N 1
ATOM 2700 C CA . ARG D 1 23 ? 20.482 0.969 38.258 1.00 7.96 65 ARG D CA 1
ATOM 2701 C C . ARG D 1 23 ? 19.301 1.915 38.208 1.00 8.14 65 ARG D C 1
ATOM 2702 O O . ARG D 1 23 ? 18.200 1.515 37.914 1.00 8.90 65 ARG D O 1
ATOM 2710 N N . ASN D 1 24 ? 19.501 3.151 38.639 1.00 8.22 66 ASN D N 1
ATOM 2711 C CA . ASN D 1 24 ? 18.398 4.110 38.629 1.00 8.07 66 ASN D CA 1
ATOM 2712 C C . ASN D 1 24 ? 18.471 4.916 37.333 1.00 7.77 66 ASN D C 1
ATOM 2713 O O . ASN D 1 24 ? 19.391 4.740 36.555 1.00 7.56 66 ASN D O 1
ATOM 2718 N N . THR D 1 25 ? 17.507 5.786 37.105 1.00 7.88 67 THR D N 1
ATOM 2719 C CA . THR D 1 25 ? 17.390 6.465 35.821 1.00 8.57 67 THR D CA 1
ATOM 2720 C C . THR D 1 25 ? 18.654 7.249 35.512 1.00 8.63 67 THR D C 1
ATOM 2721 O O . THR D 1 25 ? 19.192 7.142 34.442 1.00 8.45 67 THR D O 1
ATOM 2725 N N . GLN D 1 26 ? 19.130 8.018 36.468 1.00 9.40 68 GLN D N 1
ATOM 2726 C CA . GLN D 1 26 ? 20.317 8.848 36.288 1.00 10.44 68 GLN D CA 1
ATOM 2727 C C . GLN D 1 26 ? 21.509 7.985 35.944 1.00 10.65 68 GLN D C 1
ATOM 2728 O O . GLN D 1 26 ? 22.213 8.223 34.962 1.00 10.72 68 GLN D O 1
ATOM 2734 N N . GLN D 1 27 ? 21.718 6.960 36.760 1.00 10.35 69 GLN D N 1
ATOM 2735 C CA . GLN D 1 27 ? 22.862 6.086 36.587 1.00 10.13 69 GLN D CA 1
ATOM 2736 C C . GLN D 1 27 ? 22.802 5.405 35.231 1.00 10.27 69 GLN D C 1
ATOM 2737 O O . GLN D 1 27 ? 23.827 5.280 34.537 1.00 11.04 69 GLN D O 1
ATOM 2743 N N . LEU D 1 28 ? 21.617 4.941 34.854 1.00 9.78 70 LEU 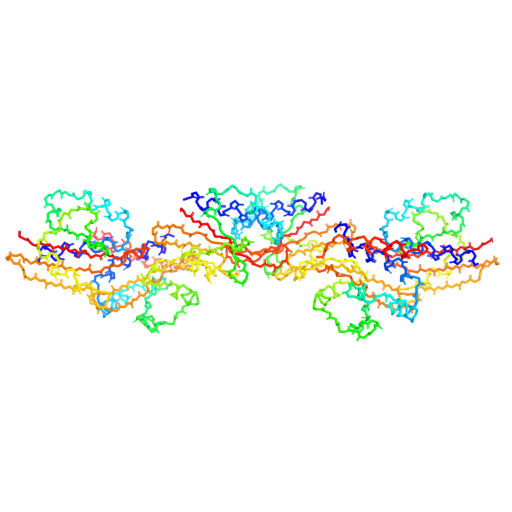D N 1
ATOM 2744 C CA . LEU D 1 28 ? 21.482 4.226 33.601 1.00 9.81 70 LEU D CA 1
ATOM 2745 C C . LEU D 1 28 ? 21.783 5.185 32.463 1.00 10.16 70 LEU D C 1
ATOM 2746 O O . LEU D 1 28 ? 22.393 4.781 31.458 1.00 10.52 70 LEU D O 1
ATOM 2751 N N . THR D 1 29 ? 21.346 6.440 32.600 1.00 10.20 71 THR D N 1
ATOM 2752 C CA . THR D 1 29 ? 21.596 7.454 31.568 1.00 11.09 71 THR D CA 1
ATOM 2753 C C . THR D 1 29 ? 23.119 7.675 31.384 1.00 11.75 71 THR D C 1
ATOM 2754 O O . THR D 1 29 ? 23.628 7.668 30.272 1.00 11.14 71 THR D O 1
ATOM 2758 N N . GLN D 1 30 ? 23.840 7.843 32.479 1.00 12.66 72 GLN D N 1
ATOM 2759 C CA . GLN D 1 30 ? 25.259 8.072 32.362 1.00 14.11 72 GLN D CA 1
ATOM 2760 C C . GLN D 1 30 ? 25.988 6.821 31.871 1.00 14.35 72 GLN D C 1
ATOM 2761 O O . GLN D 1 30 ? 26.909 6.941 31.064 1.00 14.50 72 GLN D O 1
ATOM 2767 N N . ASP D 1 31 ? 25.575 5.621 32.270 1.00 14.72 73 ASP D N 1
ATOM 2768 C CA . ASP D 1 31 ? 26.262 4.455 31.711 1.00 15.18 73 ASP D CA 1
ATOM 2769 C C . ASP D 1 31 ? 26.064 4.402 30.214 1.00 15.02 73 ASP D C 1
ATOM 2770 O O . ASP D 1 31 ? 26.975 4.025 29.470 1.00 15.13 73 ASP D O 1
ATOM 2775 N N . LEU D 1 32 ? 24.850 4.721 29.786 1.00 15.02 74 LEU D N 1
ATOM 2776 C CA . LEU D 1 32 ? 24.495 4.678 28.371 1.00 15.26 74 LEU D CA 1
ATOM 2777 C C . LEU D 1 32 ? 25.342 5.699 27.609 1.00 15.58 74 LEU D C 1
ATOM 2778 O O . LEU D 1 32 ? 25.857 5.429 26.515 1.00 15.67 74 LEU D O 1
ATOM 2783 N N . ARG D 1 33 ? 25.529 6.863 28.215 1.00 16.07 75 ARG D N 1
ATOM 2784 C CA . ARG D 1 33 ? 26.327 7.898 27.592 1.00 16.30 75 ARG D CA 1
ATOM 2785 C C . ARG D 1 33 ? 27.816 7.506 27.536 1.00 16.17 75 ARG D C 1
ATOM 2786 O O . ARG D 1 33 ? 28.535 7.891 26.603 1.00 16.07 75 ARG D O 1
ATOM 2794 N N . ALA D 1 34 ? 28.281 6.736 28.520 1.00 16.06 76 ALA D N 1
ATOM 2795 C CA . ALA D 1 34 ? 29.690 6.313 28.586 1.00 15.92 76 ALA D CA 1
ATOM 2796 C C . ALA D 1 34 ? 30.038 5.215 27.585 1.00 16.12 76 ALA D C 1
ATOM 2797 O O . ALA D 1 34 ? 31.193 4.872 27.451 1.00 16.72 76 ALA D O 1
ATOM 2799 N N . MET D 1 35 ? 29.054 4.649 26.891 1.00 16.57 77 MET D N 1
ATOM 2800 C CA . MET D 1 35 ? 29.326 3.648 25.862 1.00 16.77 77 MET D CA 1
ATOM 2801 C C . MET D 1 35 ? 29.940 4.298 24.623 1.00 16.56 77 MET D C 1
ATOM 2802 O O . MET D 1 35 ? 29.730 5.489 24.369 1.00 16.56 77 MET D O 1
ATOM 2807 N N . PRO D 1 36 ? 30.711 3.520 23.846 1.00 16.67 78 PRO D N 1
ATOM 2808 C CA . PRO D 1 36 ? 31.334 4.090 22.647 1.00 16.88 78 PRO D CA 1
ATOM 2809 C C . PRO D 1 36 ? 30.294 4.314 21.539 1.00 16.99 78 PRO D C 1
ATOM 2810 O O . PRO D 1 36 ? 29.352 3.531 21.417 1.00 16.91 78 PRO D O 1
ATOM 2814 N N . ASN D 1 37 ? 30.495 5.376 20.753 1.00 17.17 79 ASN D N 1
ATOM 2815 C CA . ASN D 1 37 ? 29.548 5.813 19.718 1.00 17.59 79 ASN D CA 1
ATOM 2816 C C . ASN D 1 37 ? 29.157 4.714 18.722 1.00 17.43 79 ASN D C 1
ATOM 2817 O O . ASN D 1 37 ? 27.974 4.565 18.373 1.00 17.43 79 ASN D O 1
ATOM 2822 N N . TRP D 1 38 ? 30.138 3.950 18.255 1.00 18.29 80 TRP D N 1
ATOM 2823 C CA . TRP D 1 38 ? 29.843 2.877 17.302 1.00 18.39 80 TRP D CA 1
ATOM 2824 C C . TRP D 1 38 ? 28.771 1.964 17.902 1.00 17.53 80 TRP D C 1
ATOM 2825 O O . TRP D 1 38 ? 27.874 1.542 17.174 1.00 18.43 80 TRP D O 1
ATOM 2836 N N . SER D 1 39 ? 28.849 1.689 19.212 1.00 15.75 81 SER D N 1
ATOM 2837 C CA . SER D 1 39 ? 27.962 0.707 19.873 1.00 15.22 81 SER D CA 1
ATOM 2838 C C . SER D 1 39 ? 26.603 1.279 20.220 1.00 14.38 81 SER D C 1
ATOM 2839 O O . SER D 1 39 ? 25.633 0.539 20.322 1.00 13.76 81 SER D O 1
ATOM 2842 N N . LEU D 1 40 ? 26.552 2.587 20.442 1.00 13.88 82 LEU D N 1
ATOM 2843 C CA . LEU D 1 40 ? 25.287 3.244 20.748 1.00 13.77 82 LEU D CA 1
ATOM 2844 C C . LEU D 1 40 ? 24.348 3.183 19.562 1.00 13.49 82 LEU D C 1
ATOM 2845 O O . LEU D 1 40 ? 23.127 3.177 19.736 1.00 13.51 82 LEU D O 1
ATOM 2850 N N . ARG D 1 41 ? 24.901 3.107 18.361 1.00 12.90 83 ARG D N 1
ATOM 2851 C CA . ARG D 1 41 ? 24.050 3.055 17.204 1.00 13.23 83 ARG D CA 1
ATOM 2852 C C . ARG D 1 41 ? 23.105 1.849 17.258 1.00 12.58 83 ARG D C 1
ATOM 2853 O O . ARG D 1 41 ? 22.145 1.809 16.506 1.00 12.68 83 ARG D O 1
ATOM 2861 N N . PHE D 1 42 ? 23.367 0.897 18.161 1.00 11.84 84 PHE D N 1
ATOM 2862 C CA . PHE D 1 42 ? 22.647 -0.377 18.252 1.00 11.11 84 PHE D CA 1
ATOM 2863 C C . PHE D 1 42 ? 21.807 -0.586 19.523 1.00 10.56 84 PHE D C 1
ATOM 2864 O O . PHE D 1 42 ? 21.155 -1.630 19.651 1.00 10.47 84 PHE D O 1
ATOM 2872 N N . VAL D 1 43 ? 21.798 0.372 20.455 1.00 9.75 85 VAL D N 1
ATOM 2873 C CA . VAL D 1 43 ? 20.954 0.260 21.658 1.00 8.88 85 VAL D CA 1
ATOM 2874 C C . VAL D 1 43 ? 20.238 1.529 21.947 1.00 8.16 85 VAL D C 1
ATOM 2875 O O . VAL D 1 43 ? 20.845 2.568 21.937 1.00 8.87 85 VAL D O 1
ATOM 2879 N N . TYR D 1 44 ? 18.969 1.432 22.295 1.00 7.52 86 TYR D N 1
ATOM 2880 C CA . TYR D 1 44 ? 18.196 2.546 22.795 1.00 6.87 86 TYR D CA 1
ATOM 2881 C C . TYR D 1 44 ? 17.519 2.122 24.087 1.00 6.71 86 TYR D C 1
ATOM 2882 O O . TYR D 1 44 ? 17.132 0.959 24.222 1.00 7.57 86 TYR D O 1
ATOM 2891 N N . ILE D 1 45 ? 17.369 3.045 25.026 1.00 5.99 87 ILE D N 1
ATOM 2892 C CA . ILE D 1 45 ? 16.624 2.762 26.245 1.00 6.12 87 ILE D CA 1
ATOM 2893 C C . ILE D 1 45 ? 15.523 3.815 26.298 1.00 6.53 87 ILE D C 1
ATOM 2894 O O . ILE D 1 45 ? 15.801 4.984 26.422 1.00 6.66 87 ILE D O 1
ATOM 2899 N N . VAL D 1 46 ? 14.277 3.378 26.129 1.00 7.09 88 VAL D N 1
ATOM 2900 C CA . VAL D 1 46 ? 13.153 4.274 25.901 1.00 7.33 88 VAL D CA 1
ATOM 2901 C C . VAL D 1 46 ? 12.289 4.394 27.143 1.00 8.02 88 VAL D C 1
ATOM 2902 O O . VAL D 1 46 ? 11.822 3.386 27.648 1.00 8.57 88 VAL D O 1
ATOM 2906 N N . ASP D 1 47 ? 12.074 5.622 27.617 1.00 8.60 89 ASP D N 1
ATOM 2907 C CA . ASP D 1 47 ? 11.334 5.846 28.872 1.00 9.63 89 ASP D CA 1
ATOM 2908 C C . ASP D 1 47 ? 9.841 5.897 28.654 1.00 10.18 89 ASP D C 1
ATOM 2909 O O . ASP D 1 47 ? 9.376 5.660 27.556 1.00 10.17 89 ASP D O 1
ATOM 2914 N N . ARG D 1 48 ? 9.095 6.221 29.703 1.00 11.41 90 ARG D N 1
ATOM 2915 C CA . ARG D 1 48 ? 7.628 6.168 29.617 1.00 12.95 90 ARG D CA 1
ATOM 2916 C C . ARG D 1 48 ? 7.033 7.273 28.762 1.00 12.71 90 ARG D C 1
ATOM 2917 O O . ARG D 1 48 ? 5.853 7.236 28.497 1.00 13.11 90 ARG D O 1
ATOM 2925 N N . ASN D 1 49 ? 7.834 8.261 28.348 1.00 11.58 91 ASN D N 1
ATOM 2926 C CA . ASN D 1 49 ? 7.376 9.290 27.403 1.00 10.77 91 ASN D CA 1
ATOM 2927 C C . ASN D 1 49 ? 7.837 8.997 25.965 1.00 10.35 91 ASN D C 1
ATOM 2928 O O . ASN D 1 49 ? 7.814 9.868 25.096 1.00 10.04 91 ASN D O 1
ATOM 2933 N N . ASN D 1 50 ? 8.235 7.753 25.715 1.00 9.56 92 ASN D N 1
ATOM 2934 C CA . ASN D 1 50 ? 8.797 7.341 24.430 1.00 8.87 92 ASN D CA 1
ATOM 2935 C C . ASN D 1 50 ? 9.995 8.141 24.031 1.00 8.96 92 ASN D C 1
ATOM 2936 O O . ASN D 1 50 ? 10.198 8.409 22.838 1.00 9.70 92 ASN D O 1
ATOM 2941 N N . GLN D 1 51 ? 10.791 8.521 25.019 1.00 8.87 93 GLN D N 1
ATOM 2942 C CA . GLN D 1 51 ? 12.043 9.215 24.784 1.00 9.00 93 GLN D CA 1
ATOM 2943 C C . GLN D 1 51 ? 13.245 8.366 25.168 1.00 8.55 93 GLN D C 1
ATOM 2944 O O . GLN D 1 51 ? 13.270 7.730 26.223 1.00 8.38 93 GLN D O 1
ATOM 2950 N N . ASP D 1 52 ? 14.234 8.354 24.286 1.00 8.30 94 ASP D N 1
ATOM 2951 C CA . ASP D 1 52 ? 15.493 7.729 24.579 1.00 8.02 94 ASP D CA 1
ATOM 2952 C C . ASP D 1 52 ? 16.168 8.503 25.722 1.00 7.70 94 ASP D C 1
ATOM 2953 O O . ASP D 1 52 ? 16.050 9.721 25.815 1.00 7.35 94 ASP D O 1
ATOM 2958 N N . LEU D 1 53 ? 16.879 7.784 26.583 1.00 7.56 95 LEU D N 1
ATOM 2959 C CA . LEU D 1 53 ? 17.489 8.385 27.764 1.00 7.65 95 LEU D CA 1
ATOM 2960 C C . LEU D 1 53 ? 18.551 9.447 27.419 1.00 7.78 95 LEU D C 1
ATOM 2961 O O . LEU D 1 53 ? 18.827 10.318 28.235 1.00 7.88 95 LEU D O 1
ATOM 2966 N N . LEU D 1 54 ? 19.115 9.400 26.215 1.00 7.95 96 LEU D N 1
ATOM 2967 C CA . LEU D 1 54 ? 20.009 10.481 25.766 1.00 8.00 96 LEU D CA 1
ATOM 2968 C C . LEU D 1 54 ? 19.324 11.397 24.783 1.00 8.43 96 LEU D C 1
ATOM 2969 O O . LEU D 1 54 ? 19.984 12.132 24.064 1.00 8.72 96 LEU D O 1
ATOM 2974 N N . LYS D 1 55 ? 17.996 11.364 24.750 1.00 9.29 97 LYS D N 1
ATOM 2975 C CA . LYS D 1 55 ? 17.213 12.246 23.868 1.00 9.40 97 LYS D CA 1
ATOM 2976 C C . LYS D 1 55 ? 17.519 12.061 22.396 1.00 9.14 97 LYS D C 1
ATOM 2977 O O . LYS D 1 55 ? 17.345 12.984 21.646 1.00 9.35 97 LYS D O 1
ATOM 2983 N N . ARG D 1 56 ? 17.975 10.891 21.977 1.00 9.18 98 ARG D N 1
ATOM 2984 C CA . ARG D 1 56 ? 18.269 10.663 20.558 1.00 9.36 98 ARG D CA 1
ATOM 2985 C C . ARG D 1 56 ? 16.977 10.361 19.804 1.00 9.42 98 ARG D C 1
ATOM 2986 O O . ARG D 1 56 ? 16.073 9.772 20.347 1.00 9.52 98 ARG D O 1
ATOM 2994 N N . PRO D 1 57 ? 16.882 10.796 18.551 1.00 9.77 99 PRO D N 1
ATOM 2995 C CA . PRO D 1 57 ? 15.686 10.475 17.791 1.00 9.89 99 PRO D CA 1
ATOM 2996 C C . PRO D 1 57 ? 15.613 8.987 17.589 1.00 10.27 99 PRO D C 1
ATOM 2997 O O . PRO D 1 57 ? 16.639 8.359 17.388 1.00 11.01 99 PRO D O 1
ATOM 3001 N N . LEU D 1 58 ? 14.426 8.411 17.682 1.00 10.33 100 LEU D N 1
ATOM 3002 C CA . LEU D 1 58 ? 14.279 6.956 17.644 1.00 10.18 100 LEU D CA 1
ATOM 3003 C C . LEU D 1 58 ? 14.143 6.436 16.222 1.00 10.40 100 LEU D C 1
ATOM 3004 O O . LEU D 1 58 ? 13.197 6.810 15.511 1.00 10.65 100 LEU D O 1
ATOM 3009 N N . PRO D 1 59 ? 15.053 5.537 15.806 1.00 10.78 101 PRO D N 1
ATOM 3010 C CA . PRO D 1 59 ? 14.996 5.054 14.430 1.00 10.85 101 PRO D CA 1
ATOM 3011 C C . PRO D 1 59 ? 13.679 4.392 14.189 1.00 10.72 101 PRO D C 1
ATOM 3012 O O . PRO D 1 59 ? 13.068 3.858 15.131 1.00 10.78 101 PRO D O 1
ATOM 3016 N N . PRO D 1 60 ? 13.249 4.369 12.927 1.00 10.87 102 PRO D N 1
ATOM 3017 C CA . PRO D 1 60 ? 11.968 3.724 12.718 1.00 10.95 102 PRO D CA 1
ATOM 3018 C C . PRO D 1 60 ? 12.166 2.250 13.024 1.00 10.99 102 PRO D C 1
ATOM 3019 O O . PRO D 1 60 ? 13.230 1.662 12.687 1.00 11.85 102 PRO D O 1
ATOM 3023 N N . GLY D 1 61 ? 11.166 1.640 13.622 1.00 10.00 103 GLY D N 1
ATOM 3024 C CA . GLY D 1 61 ? 11.310 0.239 13.952 1.00 9.40 103 GLY D CA 1
ATOM 3025 C C . GLY D 1 61 ? 11.324 0.092 15.440 1.00 9.05 103 GLY D C 1
ATOM 3026 O O . GLY D 1 61 ? 10.667 -0.799 15.957 1.00 9.25 103 GLY D O 1
ATOM 3027 N N . ILE D 1 62 ? 12.043 0.977 16.132 1.00 8.29 104 ILE D N 1
ATOM 3028 C CA . ILE D 1 62 ? 11.967 0.970 17.584 1.00 8.15 104 ILE D CA 1
ATOM 3029 C C . ILE D 1 62 ? 10.491 1.148 18.009 1.00 8.11 104 ILE D C 1
ATOM 3030 O O . ILE D 1 62 ? 10.015 0.450 18.925 1.00 8.13 104 ILE D O 1
ATOM 3035 N N . MET D 1 63 ? 9.762 2.035 17.335 1.00 7.39 105 MET D N 1
ATOM 3036 C CA . MET D 1 63 ? 8.378 2.307 17.683 1.00 7.40 105 MET D CA 1
ATOM 3037 C C . MET D 1 63 ? 7.379 1.224 17.206 1.00 7.35 105 MET D C 1
ATOM 3038 O O . MET D 1 63 ? 6.182 1.280 17.528 1.00 7.40 105 MET D O 1
ATOM 3043 N N . VAL D 1 64 ? 7.856 0.266 16.422 1.00 6.71 106 VAL D N 1
ATOM 3044 C CA . VAL D 1 64 ? 7.067 -0.895 16.095 1.00 6.45 106 VAL D CA 1
ATOM 3045 C C . VAL D 1 64 ? 7.096 -1.802 17.310 1.00 6.56 106 VAL D C 1
ATOM 3046 O O . VAL D 1 64 ? 6.084 -2.373 17.721 1.00 6.82 106 VAL D O 1
ATOM 3050 N N . LEU D 1 65 ? 8.281 -1.897 17.890 1.00 6.05 107 LEU D N 1
ATOM 3051 C CA . LEU D 1 65 ? 8.546 -2.833 18.976 1.00 5.86 107 LEU D CA 1
ATOM 3052 C C . LEU D 1 65 ? 8.129 -2.335 20.348 1.00 5.63 107 LEU D C 1
ATOM 3053 O O . LEU D 1 65 ? 7.590 -3.082 21.165 1.00 5.91 107 LEU D O 1
ATOM 3058 N N . ALA D 1 66 ? 8.386 -1.061 20.600 1.00 5.19 108 ALA D N 1
ATOM 3059 C CA . ALA D 1 66 ? 8.193 -0.473 21.917 1.00 4.77 108 ALA D CA 1
ATOM 3060 C C . ALA D 1 66 ? 6.805 -0.672 22.525 1.00 4.69 108 ALA D C 1
ATOM 3061 O O . ALA D 1 66 ? 6.690 -1.098 23.696 1.00 4.83 108 ALA D O 1
ATOM 3063 N N . PRO D 1 67 ? 5.747 -0.312 21.789 1.00 4.14 109 PRO D N 1
ATOM 3064 C CA . PRO D 1 67 ? 4.390 -0.498 22.352 1.00 4.30 109 PRO D CA 1
ATOM 3065 C C . PRO D 1 67 ? 4.051 -1.938 22.787 1.00 5.17 109 PRO D C 1
ATOM 3066 O O . PRO D 1 67 ? 3.134 -2.132 23.587 1.00 6.08 1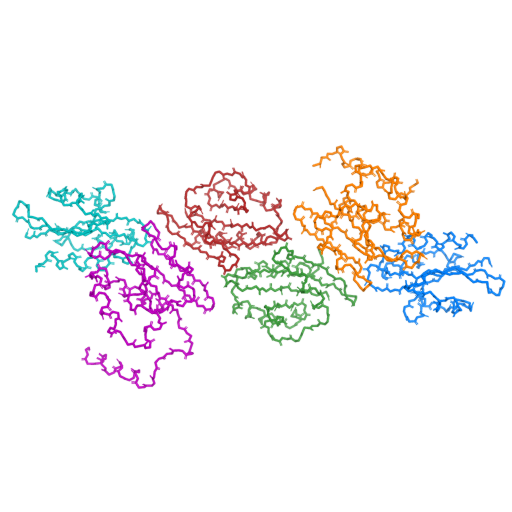09 PRO D O 1
ATOM 3070 N N . ARG D 1 68 ? 4.740 -2.941 22.243 1.00 5.14 110 ARG D N 1
ATOM 3071 C CA . ARG D 1 68 ? 4.446 -4.332 22.565 1.00 4.72 110 ARG D CA 1
ATOM 3072 C C . ARG D 1 68 ? 5.035 -4.715 23.903 1.00 5.06 110 ARG D C 1
ATOM 3073 O O . ARG D 1 68 ? 4.591 -5.665 24.565 1.00 5.17 110 ARG D O 1
ATOM 3081 N N . LEU D 1 69 ? 6.079 -4.005 24.289 1.00 5.48 111 LEU D N 1
ATOM 3082 C CA . LEU D 1 69 ? 6.836 -4.373 25.482 1.00 5.56 111 LEU D CA 1
ATOM 3083 C C . LEU D 1 69 ? 6.146 -3.842 26.768 1.00 6.44 111 LEU D C 1
ATOM 3084 O O . LEU D 1 69 ? 6.021 -2.642 27.006 1.00 7.16 111 LEU D O 1
ATOM 3089 N N . THR D 1 70 ? 5.761 -4.765 27.625 1.00 6.74 112 THR D N 1
ATOM 3090 C CA . THR D 1 70 ? 4.737 -4.482 28.583 1.00 6.76 112 THR D CA 1
ATOM 3091 C C . THR D 1 70 ? 5.002 -5.231 29.866 1.00 7.27 112 THR D C 1
ATOM 3092 O O . THR D 1 70 ? 5.728 -6.221 29.863 1.00 7.49 112 THR D O 1
ATOM 3096 N N . ALA D 1 71 ? 4.443 -4.785 30.982 1.00 7.46 113 ALA D N 1
ATOM 3097 C CA . ALA D 1 71 ? 4.704 -5.521 32.253 1.00 7.11 113 ALA D CA 1
ATOM 3098 C C . ALA D 1 71 ? 4.238 -6.975 32.112 1.00 7.01 113 ALA D C 1
ATOM 3099 O O . ALA D 1 71 ? 4.878 -7.892 32.584 1.00 7.74 113 ALA D O 1
ATOM 3101 N N . LYS D 1 72 ? 3.087 -7.185 31.501 1.00 6.80 114 LYS D N 1
ATOM 3102 C CA . LYS D 1 72 ? 2.582 -8.538 31.325 1.00 6.94 114 LYS D CA 1
ATOM 3103 C C . LYS D 1 72 ? 3.289 -9.313 30.199 1.00 6.01 114 LYS D C 1
ATOM 3104 O O . LYS D 1 72 ? 3.340 -10.526 30.242 1.00 6.49 114 LYS D O 1
ATOM 3110 N N . HIS D 1 73 ? 3.833 -8.617 29.205 1.00 5.22 115 HIS D N 1
ATOM 3111 C CA . HIS D 1 73 ? 4.556 -9.229 28.084 1.00 4.49 115 HIS D CA 1
ATOM 3112 C C . HIS D 1 73 ? 5.833 -8.425 27.822 1.00 4.38 115 HIS D C 1
ATOM 3113 O O . HIS D 1 73 ? 5.899 -7.620 26.896 1.00 5.09 115 HIS D O 1
ATOM 3120 N N . PRO D 1 74 ? 6.841 -8.631 28.660 1.00 4.00 116 PRO D N 1
ATOM 3121 C CA . PRO D 1 74 ? 8.019 -7.779 28.624 1.00 4.21 116 PRO D CA 1
ATOM 3122 C C . PRO D 1 74 ? 9.015 -8.027 27.521 1.00 4.24 116 PRO D C 1
ATOM 3123 O O . PRO D 1 74 ? 9.863 -7.136 27.301 1.00 4.95 116 PRO D O 1
ATOM 3127 N N . TYR D 1 75 ? 8.959 -9.172 26.834 1.00 3.69 117 TYR D N 1
ATOM 3128 C CA . TYR D 1 75 ? 9.992 -9.448 25.794 1.00 4.09 117 TYR D CA 1
ATOM 3129 C C . TYR D 1 75 ? 9.380 -9.629 24.403 1.00 4.05 117 TYR D C 1
ATOM 3130 O O . TYR D 1 75 ? 8.328 -10.228 24.265 1.00 3.44 117 TYR D O 1
ATOM 3139 N N . ASP D 1 76 ? 10.039 -9.107 23.370 1.00 4.77 118 ASP D N 1
ATOM 3140 C CA . ASP D 1 76 ? 9.636 -9.406 21.973 1.00 5.13 118 ASP D CA 1
ATOM 3141 C C . ASP D 1 76 ? 10.768 -9.128 21.003 1.00 5.71 118 ASP D C 1
ATOM 3142 O O . ASP D 1 76 ? 11.727 -8.443 21.330 1.00 6.33 118 ASP D O 1
ATOM 3147 N N . LYS D 1 77 ? 10.649 -9.704 19.815 1.00 6.68 119 LYS D N 1
ATOM 3148 C CA . LYS D 1 77 ? 11.616 -9.583 18.736 1.00 7.20 119 LYS D CA 1
ATOM 3149 C C . LYS D 1 77 ? 10.859 -9.252 17.445 1.00 7.62 119 LYS D C 1
ATOM 3150 O O . LYS D 1 77 ? 9.811 -9.816 17.171 1.00 7.20 119 LYS D O 1
ATOM 3156 N N . VAL D 1 78 ? 11.383 -8.336 16.649 1.00 8.02 120 VAL D N 1
ATOM 3157 C CA . VAL D 1 78 ? 10.729 -8.015 15.424 1.00 8.89 120 VAL D CA 1
ATOM 3158 C C . VAL D 1 78 ? 11.729 -7.904 14.277 1.00 9.46 120 VAL D C 1
ATOM 3159 O O . VAL D 1 78 ? 12.837 -7.443 14.458 1.00 9.19 120 VAL D O 1
ATOM 3163 N N . GLN D 1 79 ? 11.322 -8.385 13.108 1.00 10.91 121 GLN D N 1
ATOM 3164 C CA . GLN D 1 79 ? 12.033 -8.162 11.847 1.00 12.03 121 GLN D CA 1
ATOM 3165 C C . GLN D 1 79 ? 11.476 -6.906 11.186 1.00 12.44 121 GLN D C 1
ATOM 3166 O O . GLN D 1 79 ? 10.294 -6.819 10.922 1.00 12.37 121 GLN D O 1
ATOM 3172 N N . ASP D 1 80 ? 12.333 -5.939 10.926 1.00 13.28 122 ASP D N 1
ATOM 3173 C CA . ASP D 1 80 ? 11.910 -4.682 10.312 1.00 13.99 122 ASP D CA 1
ATOM 3174 C C . ASP D 1 80 ? 13.009 -4.139 9.408 1.00 14.59 122 ASP D C 1
ATOM 3175 O O . ASP D 1 80 ? 14.163 -3.989 9.830 1.00 14.66 122 ASP D O 1
ATOM 3180 N N . ARG D 1 81 ? 12.658 -3.870 8.153 1.00 15.55 123 ARG D N 1
ATOM 3181 C CA . ARG D 1 81 ? 13.578 -3.208 7.222 1.00 15.86 123 ARG D CA 1
ATOM 3182 C C . ARG D 1 81 ? 14.922 -3.940 7.197 1.00 15.95 123 ARG D C 1
ATOM 3183 O O . ARG D 1 81 ? 16.002 -3.333 7.330 1.00 15.76 123 ARG D O 1
ATOM 3191 N N . ASN D 1 82 ? 14.819 -5.258 7.035 1.00 15.66 124 ASN D N 1
ATOM 3192 C CA . ASN D 1 82 ? 15.962 -6.141 7.105 1.00 15.55 124 ASN D CA 1
ATOM 3193 C C . ASN D 1 82 ? 16.909 -5.863 8.263 1.00 15.16 124 ASN D C 1
ATOM 3194 O O . ASN D 1 82 ? 18.117 -5.794 8.108 1.00 15.34 124 ASN D O 1
ATOM 3199 N N . ARG D 1 83 ? 16.329 -5.708 9.434 1.00 14.39 125 ARG D N 1
ATOM 3200 C CA . ARG D 1 83 ? 17.097 -5.698 10.653 1.00 14.34 125 ARG D CA 1
ATOM 3201 C C . ARG D 1 83 ? 16.282 -6.447 11.695 1.00 12.65 125 ARG D C 1
ATOM 3202 O O . ARG D 1 83 ? 15.059 -6.424 11.640 1.00 12.65 125 ARG D O 1
ATOM 3210 N N . LYS D 1 84 ? 16.942 -7.134 12.618 1.00 11.24 126 LYS D N 1
ATOM 3211 C CA . LYS D 1 84 ? 16.235 -7.725 13.767 1.00 10.44 126 LYS D CA 1
ATOM 3212 C C . LYS D 1 84 ? 16.335 -6.779 14.947 1.00 8.95 126 LYS D C 1
ATOM 3213 O O . LYS D 1 84 ? 17.414 -6.265 15.239 1.00 7.93 126 LYS D O 1
ATOM 3219 N N . LEU D 1 85 ? 15.187 -6.486 15.566 1.00 8.18 127 LEU D N 1
ATOM 3220 C CA . LEU D 1 85 ? 15.123 -5.674 16.802 1.00 7.30 127 LEU D CA 1
ATOM 3221 C C . LEU D 1 85 ? 14.726 -6.578 17.924 1.00 6.29 127 LEU D C 1
ATOM 3222 O O . LEU D 1 85 ? 13.838 -7.404 17.756 1.00 6.51 127 LEU D O 1
ATOM 3227 N N . TYR D 1 86 ? 15.390 -6.450 19.067 1.00 5.53 128 TYR D N 1
ATOM 3228 C CA . TYR D 1 86 ? 15.062 -7.240 20.277 1.00 5.11 128 TYR D CA 1
ATOM 3229 C C . TYR D 1 86 ? 14.780 -6.232 21.407 1.00 4.89 128 TYR D C 1
ATOM 3230 O O . TYR D 1 86 ? 15.472 -5.234 21.524 1.00 4.90 128 TYR D O 1
ATOM 3239 N N . GLY D 1 87 ? 13.755 -6.492 22.225 1.00 4.81 129 GLY D N 1
ATOM 3240 C CA . GLY D 1 87 ? 13.273 -5.525 23.219 1.00 4.20 129 GLY D CA 1
ATOM 3241 C C . GLY D 1 87 ? 12.916 -6.147 24.552 1.00 4.19 129 GLY D C 1
ATOM 3242 O O . GLY D 1 87 ? 12.510 -7.298 24.640 1.00 4.14 129 GLY D O 1
ATOM 3243 N N . ARG D 1 88 ? 13.088 -5.381 25.619 1.00 4.15 130 ARG D N 1
ATOM 3244 C CA . ARG D 1 88 ? 12.759 -5.854 26.981 1.00 3.97 130 ARG D CA 1
ATOM 3245 C C . ARG D 1 88 ? 12.330 -4.680 27.892 1.00 3.95 130 ARG D C 1
ATOM 3246 O O . ARG D 1 88 ? 13.080 -3.714 28.068 1.00 4.93 130 ARG D O 1
ATOM 3254 N N . HIS D 1 89 ? 11.135 -4.776 28.439 1.00 3.31 131 HIS D N 1
ATOM 3255 C CA . HIS D 1 89 ? 10.637 -3.822 29.406 1.00 3.44 131 HIS D CA 1
ATOM 3256 C C . HIS D 1 89 ? 11.118 -4.284 30.765 1.00 3.05 131 HIS D C 1
ATOM 3257 O O . HIS D 1 89 ? 11.019 -5.475 31.069 1.00 2.62 131 HIS D O 1
ATOM 3264 N N . ILE D 1 90 ? 11.637 -3.340 31.554 1.00 2.42 132 ILE D N 1
ATOM 3265 C CA . ILE D 1 90 ? 12.016 -3.580 32.926 1.00 2.33 132 ILE D CA 1
ATOM 3266 C C . ILE D 1 90 ? 11.669 -2.348 33.714 1.00 3.11 132 ILE D C 1
ATOM 3267 O O . ILE D 1 90 ? 11.360 -1.295 33.115 1.00 4.75 132 ILE D O 1
ATOM 3272 N N . THR D 1 91 ? 11.654 -2.481 35.041 1.00 2.81 133 THR D N 1
ATOM 3273 C CA . THR D 1 91 ? 11.473 -1.370 35.924 1.00 2.93 133 THR D CA 1
ATOM 3274 C C . THR D 1 91 ? 12.746 -1.215 36.723 1.00 2.93 133 THR D C 1
ATOM 3275 O O . THR D 1 91 ? 13.242 -2.175 37.295 1.00 2.99 133 THR D O 1
ATOM 3279 N N . LEU D 1 92 ? 13.248 0.002 36.786 1.00 2.65 134 LEU D N 1
ATOM 3280 C CA . LEU D 1 92 ? 14.501 0.266 37.494 1.00 3.45 134 LEU D CA 1
ATOM 3281 C C . LEU D 1 92 ? 14.225 0.381 39.012 1.00 4.05 134 LEU D C 1
ATOM 3282 O O . LEU D 1 92 ? 13.056 0.366 39.425 1.00 4.54 134 LEU D O 1
ATOM 3287 N N . ASN D 1 93 ? 15.266 0.485 39.845 1.00 4.82 135 ASN D N 1
ATOM 3288 C CA . ASN D 1 93 ? 15.067 0.476 41.341 1.00 5.61 135 ASN D CA 1
ATOM 3289 C C . ASN D 1 93 ? 14.383 1.752 41.820 1.00 6.00 135 ASN D C 1
ATOM 3290 O O . ASN D 1 93 ? 13.888 1.896 42.932 1.00 6.47 135 ASN D O 1
ATOM 3295 N N . ASP D 1 94 ? 14.416 2.679 40.914 1.00 7.07 136 ASP D N 1
ATOM 3296 C CA . ASP D 1 94 ? 13.586 3.869 40.803 1.00 7.55 136 ASP D CA 1
ATOM 3297 C C . ASP D 1 94 ? 12.075 3.823 40.851 1.00 7.36 136 ASP D C 1
ATOM 3298 O O . ASP D 1 94 ? 11.423 4.808 41.199 1.00 6.63 136 ASP D O 1
ATOM 3303 N N . GLY D 1 95 ? 11.537 2.739 40.305 1.00 6.82 137 GLY D N 1
ATOM 3304 C CA . GLY D 1 95 ? 10.145 2.710 39.911 1.00 7.02 137 GLY D CA 1
ATOM 3305 C C . GLY D 1 95 ? 9.813 3.161 38.482 1.00 7.13 137 GLY D C 1
ATOM 3306 O O . GLY D 1 95 ? 8.654 3.131 38.105 1.00 6.96 137 GLY D O 1
ATOM 3307 N N . ASN D 1 96 ? 10.786 3.611 37.691 1.00 7.30 138 ASN D N 1
ATOM 3308 C CA . ASN D 1 96 ? 10.537 4.096 36.332 1.00 7.85 138 ASN D CA 1
ATOM 3309 C C . ASN D 1 96 ? 10.796 2.964 35.388 1.00 7.22 138 ASN D C 1
ATOM 3310 O O . ASN D 1 96 ? 11.819 2.305 35.432 1.00 8.24 138 ASN D O 1
ATOM 3315 N N . SER D 1 97 ? 9.869 2.792 34.498 1.00 6.67 139 SER D N 1
ATOM 3316 C CA . SER D 1 97 ? 9.923 1.765 33.545 1.00 7.11 139 SER D CA 1
ATOM 3317 C C . SER D 1 97 ? 10.611 2.218 32.318 1.00 6.54 139 SER D C 1
ATOM 3318 O O . SER D 1 97 ? 10.418 3.326 31.879 1.00 7.10 139 SER D O 1
ATOM 3321 N N . VAL D 1 98 ? 11.405 1.336 31.735 1.00 5.64 140 VAL D N 1
ATOM 3322 C CA . VAL D 1 98 ? 12.112 1.674 30.512 1.00 5.10 140 VAL D CA 1
ATOM 3323 C C . VAL D 1 98 ? 12.077 0.458 29.641 1.00 4.56 140 VAL D C 1
ATOM 3324 O O . VAL D 1 98 ? 11.912 -0.641 30.122 1.00 4.75 140 VAL D O 1
ATOM 3328 N N . LYS D 1 99 ? 12.284 0.675 28.361 1.00 4.15 141 LYS D N 1
ATOM 3329 C CA . LYS D 1 99 ? 12.326 -0.382 27.381 1.00 3.68 141 LYS D CA 1
ATOM 3330 C C . LYS D 1 99 ? 13.678 -0.358 26.725 1.00 3.96 141 LYS D C 1
ATOM 3331 O O . LYS D 1 99 ? 14.011 0.591 26.004 1.00 4.35 141 LYS D O 1
ATOM 3337 N N . VAL D 1 100 ? 14.473 -1.387 26.995 1.00 4.36 142 VAL D N 1
ATOM 3338 C CA . VAL D 1 100 ? 15.813 -1.537 26.399 1.00 4.31 142 VAL D CA 1
ATOM 3339 C C . VAL D 1 100 ? 15.640 -2.222 25.043 1.00 4.98 142 VAL D C 1
ATOM 3340 O O . VAL D 1 100 ? 15.094 -3.320 24.971 1.00 5.26 142 VAL D O 1
ATOM 3344 N N . VAL D 1 101 ? 16.065 -1.564 23.972 1.00 5.13 143 VAL D N 1
ATOM 3345 C CA . VAL D 1 101 ? 15.896 -2.121 22.638 1.00 5.24 143 VAL D CA 1
ATOM 3346 C C . VAL D 1 101 ? 17.241 -2.163 21.914 1.00 5.77 143 VAL D C 1
ATOM 3347 O O . VAL D 1 101 ? 17.906 -1.165 21.863 1.00 5.66 143 VAL D O 1
ATOM 3351 N N . THR D 1 102 ? 17.613 -3.313 21.364 1.00 5.90 144 THR D N 1
ATOM 3352 C CA . THR D 1 102 ? 18.790 -3.436 20.546 1.00 6.82 144 THR D CA 1
ATOM 3353 C C . THR D 1 102 ? 18.439 -3.727 19.079 1.00 8.09 144 THR D C 1
ATOM 3354 O O . THR D 1 102 ? 17.387 -4.316 18.801 1.00 8.28 144 THR D O 1
ATOM 3358 N N . ILE D 1 103 ? 19.328 -3.317 18.165 1.00 9.29 145 ILE D N 1
ATOM 3359 C CA . ILE D 1 103 ? 19.146 -3.439 16.704 1.00 10.45 145 ILE D CA 1
ATOM 3360 C C . ILE D 1 103 ? 20.362 -4.107 16.063 1.00 11.57 145 ILE D C 1
ATOM 3361 O O . ILE D 1 103 ? 21.490 -3.817 16.418 1.00 12.22 145 ILE D O 1
ATOM 3366 N N . SER D 1 104 ? 20.136 -4.963 15.085 1.00 12.62 146 SER D N 1
ATOM 3367 C CA . SER D 1 104 ? 21.224 -5.695 14.426 1.00 13.13 146 SER D CA 1
ATOM 3368 C C . SER D 1 104 ? 22.012 -4.876 13.384 1.00 13.77 146 SER D C 1
ATOM 3369 O O . SER D 1 104 ? 21.570 -3.817 12.953 1.00 14.25 146 SER D O 1
ATOM 3372 N N . SER E 1 7 ? 8.157 -25.142 19.677 1.00 15.80 49 SER E N 1
ATOM 3373 C CA . SER E 1 7 ? 8.521 -25.728 18.322 1.00 15.50 49 SER E CA 1
ATOM 3374 C C . SER E 1 7 ? 7.538 -26.727 17.697 1.00 15.20 49 SER E C 1
ATOM 3375 O O . SER E 1 7 ? 7.395 -26.720 16.495 1.00 16.18 49 SER E O 1
ATOM 3378 N N . PRO E 1 8 ? 6.925 -27.652 18.465 1.00 14.52 50 PRO E N 1
ATOM 3379 C CA . PRO E 1 8 ? 5.731 -28.266 17.849 1.00 13.54 50 PRO E CA 1
ATOM 3380 C C . PRO E 1 8 ? 4.672 -27.244 17.407 1.00 12.81 50 PRO E C 1
ATOM 3381 O O . PRO E 1 8 ? 4.169 -27.366 16.288 1.00 12.44 50 PRO E O 1
ATOM 3385 N N . ALA E 1 9 ? 4.336 -26.265 18.246 1.00 11.83 51 ALA E N 1
ATOM 3386 C CA . ALA E 1 9 ? 3.365 -25.258 17.838 1.00 12.02 51 ALA E CA 1
ATOM 3387 C C . ALA E 1 9 ? 3.877 -24.432 16.665 1.00 11.85 51 ALA E C 1
ATOM 3388 O O . ALA E 1 9 ? 3.094 -23.955 15.832 1.00 10.99 51 ALA E O 1
ATOM 3390 N N . LYS E 1 10 ? 5.186 -24.195 16.650 1.00 12.26 52 LYS E N 1
ATOM 3391 C CA . LYS E 1 10 ? 5.777 -23.381 15.593 1.00 12.46 52 LYS E CA 1
ATOM 3392 C C . LYS E 1 10 ? 5.766 -24.143 14.266 1.00 12.06 52 LYS E C 1
ATOM 3393 O O . LYS E 1 10 ? 5.532 -23.553 13.194 1.00 12.36 52 LYS E O 1
ATOM 3399 N N . ARG E 1 11 ? 6.038 -25.441 14.332 1.00 11.18 53 ARG E N 1
ATOM 3400 C CA . ARG E 1 11 ? 6.035 -26.274 13.137 1.00 11.15 53 ARG E CA 1
ATOM 3401 C C . ARG E 1 11 ? 4.621 -26.420 12.631 1.00 10.16 53 ARG E C 1
ATOM 3402 O O . ARG E 1 11 ? 4.393 -26.516 11.431 1.00 10.92 53 ARG E O 1
ATOM 3410 N N . LEU E 1 12 ? 3.661 -26.453 13.545 1.00 8.72 54 LEU E N 1
ATOM 3411 C CA . LEU E 1 12 ? 2.282 -26.526 13.121 1.00 8.16 54 LEU E CA 1
ATOM 3412 C C . LEU E 1 12 ? 1.978 -25.251 12.363 1.00 7.54 54 LEU E C 1
ATOM 3413 O O . LEU E 1 12 ? 1.437 -25.330 11.285 1.00 7.07 54 LEU E O 1
ATOM 3418 N N . LEU E 1 13 ? 2.348 -24.086 12.900 1.00 7.07 55 LEU E N 1
ATOM 3419 C CA . LEU E 1 13 ? 2.126 -22.818 12.192 1.00 7.21 55 LEU E CA 1
ATOM 3420 C C . LEU E 1 13 ? 2.674 -22.905 10.779 1.00 7.41 55 LEU E C 1
ATOM 3421 O O . LEU E 1 13 ? 1.982 -22.577 9.842 1.00 6.86 55 LEU E O 1
ATOM 3426 N N . PHE E 1 14 ? 3.915 -23.362 10.653 1.00 9.20 56 PHE E N 1
ATOM 3427 C CA . PHE E 1 14 ? 4.600 -23.576 9.373 1.00 9.42 56 PHE E CA 1
ATOM 3428 C C . PHE E 1 14 ? 3.788 -24.497 8.428 1.00 9.91 56 PHE E C 1
ATOM 3429 O O . PHE E 1 14 ? 3.427 -24.091 7.331 1.00 9.10 56 PHE E O 1
ATOM 3437 N N . GLN E 1 15 ? 3.449 -25.722 8.824 1.00 10.33 57 GLN E N 1
ATOM 3438 C CA . GLN E 1 15 ? 2.691 -26.555 7.876 1.00 10.64 57 GLN E CA 1
ATOM 3439 C C . GLN E 1 15 ? 1.450 -25.764 7.476 1.00 9.63 57 GLN E C 1
ATOM 3440 O O . GLN E 1 15 ? 1.143 -25.596 6.293 1.00 9.42 57 GLN E O 1
ATOM 3446 N N . MET E 1 16 ? 0.777 -25.234 8.489 1.00 8.74 58 MET E N 1
ATOM 3447 C CA . MET E 1 16 ? -0.535 -24.643 8.328 1.00 8.75 58 MET E CA 1
ATOM 3448 C C . MET E 1 16 ? -0.504 -23.447 7.356 1.00 8.13 58 MET E C 1
ATOM 3449 O O . MET E 1 16 ? -1.308 -23.396 6.428 1.00 8.53 58 MET E O 1
ATOM 3454 N N . VAL E 1 17 ? 0.456 -22.540 7.533 1.00 6.67 59 VAL E N 1
ATOM 3455 C CA . VAL E 1 17 ? 0.596 -21.399 6.655 1.00 5.96 59 VAL E CA 1
ATOM 3456 C C . VAL E 1 17 ? 0.956 -21.870 5.255 1.00 5.72 59 VAL E C 1
ATOM 3457 O O . VAL E 1 17 ? 0.408 -21.380 4.284 1.00 5.26 59 VAL E O 1
ATOM 3461 N N . GLY E 1 18 ? 1.862 -22.836 5.153 1.00 5.94 60 GLY E N 1
ATOM 3462 C CA . GLY E 1 18 ? 2.227 -23.461 3.886 1.00 6.04 60 GLY E CA 1
ATOM 3463 C C . GLY E 1 18 ? 1.059 -24.004 3.085 1.00 6.23 60 GLY E C 1
ATOM 3464 O O . GLY E 1 18 ? 1.054 -23.907 1.877 1.00 6.38 60 GLY E O 1
ATOM 3465 N N . ASN E 1 19 ? 0.064 -24.600 3.728 1.00 7.96 61 ASN E N 1
ATOM 3466 C CA . ASN E 1 19 ? -1.135 -25.065 2.987 1.00 7.93 61 ASN E CA 1
ATOM 3467 C C . ASN E 1 19 ? -2.070 -23.912 2.709 1.00 7.76 61 ASN E C 1
ATOM 3468 O O . ASN E 1 19 ? -2.581 -23.808 1.619 1.00 9.36 61 ASN E O 1
ATOM 3473 N N . ALA E 1 20 ? -2.272 -23.038 3.690 1.00 6.91 62 ALA E N 1
ATOM 3474 C CA . ALA E 1 20 ? -3.276 -21.984 3.615 1.00 6.00 62 ALA E CA 1
ATOM 3475 C C . ALA E 1 20 ? -3.017 -20.952 2.499 1.00 5.60 62 ALA E C 1
ATOM 3476 O O . ALA E 1 20 ? -3.942 -20.408 1.910 1.00 5.26 62 ALA E O 1
ATOM 3478 N N . ILE E 1 21 ? -1.754 -20.656 2.218 1.00 5.39 63 ILE E N 1
ATOM 3479 C CA . ILE E 1 21 ? -1.435 -19.564 1.306 1.00 4.91 63 ILE E CA 1
ATOM 3480 C C . ILE E 1 21 ? -1.999 -19.855 -0.081 1.00 5.55 63 ILE E C 1
ATOM 3481 O O . ILE E 1 21 ? -2.302 -18.940 -0.860 1.00 5.15 63 ILE E O 1
ATOM 3486 N N . ASN E 1 22 ? -2.195 -21.140 -0.387 1.00 6.19 64 ASN E N 1
ATOM 3487 C CA . ASN E 1 22 ? -2.761 -21.523 -1.681 1.00 6.14 64 ASN E CA 1
ATOM 3488 C C . ASN E 1 22 ? -4.246 -21.815 -1.639 1.00 6.49 64 ASN E C 1
ATOM 3489 O O . ASN E 1 22 ? -4.733 -22.552 -2.475 1.00 6.84 64 ASN E O 1
ATOM 3494 N N . ARG E 1 23 ? -4.969 -21.240 -0.677 1.00 7.36 65 ARG E N 1
ATOM 3495 C CA . ARG E 1 23 ? -6.392 -21.553 -0.482 1.00 7.98 65 ARG E CA 1
ATOM 3496 C C . ARG E 1 23 ? -7.226 -20.289 -0.389 1.00 8.33 65 ARG E C 1
ATOM 3497 O O . ARG E 1 23 ? -6.679 -19.194 -0.147 1.00 8.97 65 ARG E O 1
ATOM 3505 N N . ASN E 1 24 ? -8.527 -20.402 -0.665 1.00 8.11 66 ASN E N 1
ATOM 3506 C CA . ASN E 1 24 ? -9.408 -19.264 -0.445 1.00 7.75 66 ASN E CA 1
ATOM 3507 C C . ASN E 1 24 ? -10.113 -19.425 0.889 1.00 7.81 66 ASN E C 1
ATOM 3508 O O . ASN E 1 24 ? -9.920 -20.428 1.601 1.00 7.28 66 ASN E O 1
ATOM 3513 N N . THR E 1 25 ? -10.933 -18.447 1.243 1.00 8.17 67 THR E N 1
ATOM 3514 C CA . THR E 1 25 ? -11.561 -18.456 2.568 1.00 8.91 67 THR E CA 1
ATOM 3515 C C . THR E 1 25 ? -12.386 -19.724 2.797 1.00 9.05 67 THR E C 1
ATOM 3516 O O . THR E 1 25 ? -12.228 -20.392 3.800 1.00 8.83 67 THR E O 1
ATOM 3520 N N . GLN E 1 26 ? -13.268 -20.047 1.863 1.00 9.90 68 GLN E N 1
ATOM 3521 C CA . GLN E 1 26 ? -14.143 -21.206 2.053 1.00 10.53 68 GLN E CA 1
ATOM 3522 C C . GLN E 1 26 ? -13.335 -22.484 2.221 1.00 10.34 68 GLN E C 1
ATOM 3523 O O . GLN E 1 26 ? -13.573 -23.254 3.162 1.00 10.36 68 GLN E O 1
ATOM 3529 N N . GLN E 1 27 ? -12.388 -22.691 1.308 1.00 10.13 69 GLN E N 1
ATOM 3530 C CA . GLN E 1 27 ? -11.522 -23.864 1.336 1.00 10.01 69 GLN E CA 1
ATOM 3531 C C . GLN E 1 27 ? -10.763 -23.932 2.647 1.00 9.97 69 GLN E C 1
ATOM 3532 O O . GLN E 1 27 ? -10.733 -24.959 3.297 1.00 10.65 69 GLN E O 1
ATOM 3538 N N . LEU E 1 28 ? -10.178 -22.820 3.054 1.00 9.85 70 LEU E N 1
ATOM 3539 C CA . LEU E 1 28 ? -9.403 -22.810 4.294 1.00 9.96 70 LEU E CA 1
ATOM 3540 C C . LEU E 1 28 ? -10.296 -23.090 5.493 1.00 9.96 70 LEU E C 1
ATOM 3541 O O . LEU E 1 28 ? -9.872 -23.745 6.430 1.00 10.43 70 LEU E O 1
ATOM 3546 N N . THR E 1 29 ? -11.532 -22.636 5.443 1.00 10.22 71 THR E N 1
ATOM 3547 C CA . THR E 1 29 ? -12.496 -22.929 6.485 1.00 11.07 71 THR E CA 1
ATOM 3548 C C . THR E 1 29 ? -12.795 -24.434 6.579 1.00 11.81 71 THR E C 1
ATOM 3549 O O . THR E 1 29 ? -12.769 -25.000 7.679 1.00 11.09 71 THR E O 1
ATOM 3553 N N . GLN E 1 30 ? -13.044 -25.079 5.431 1.00 12.97 72 GLN E N 1
ATOM 3554 C CA . GLN E 1 30 ? -13.361 -26.499 5.428 1.00 14.07 72 GLN E CA 1
ATOM 3555 C C . GLN E 1 30 ? -12.162 -27.281 5.823 1.00 14.25 72 GLN E C 1
ATOM 3556 O O . GLN E 1 30 ? -12.323 -28.239 6.569 1.00 14.78 72 GLN E O 1
ATOM 3562 N N . ASP E 1 31 ? -10.957 -26.935 5.363 1.00 14.68 73 ASP E N 1
ATOM 3563 C CA . ASP E 1 31 ? -9.814 -27.784 5.824 1.00 15.22 73 ASP E CA 1
ATOM 3564 C C . ASP E 1 31 ? -9.564 -27.650 7.304 1.00 15.06 73 ASP E C 1
ATOM 3565 O O . ASP E 1 31 ? -9.125 -28.617 7.941 1.00 15.16 73 ASP E O 1
ATOM 3570 N N . LEU E 1 32 ? -9.826 -26.464 7.842 1.00 15.05 74 LEU E N 1
ATOM 3571 C CA . LEU E 1 32 ? -9.706 -26.256 9.281 1.00 15.26 74 LEU E CA 1
ATOM 3572 C C . LEU E 1 32 ? -10.741 -27.093 10.016 1.00 15.51 74 LEU E C 1
ATOM 3573 O O . LEU E 1 32 ? -10.421 -27.699 11.019 1.00 15.68 74 LEU E O 1
ATOM 3578 N N . ARG E 1 33 ? -11.963 -27.158 9.494 1.00 15.99 75 ARG E N 1
ATOM 3579 C CA . ARG E 1 33 ? -12.996 -28.001 10.092 1.00 16.33 75 ARG E CA 1
ATOM 3580 C C . ARG E 1 33 ? -12.634 -29.489 10.046 1.00 15.91 75 ARG E C 1
ATOM 3581 O O . ARG E 1 33 ? -12.986 -30.234 10.950 1.00 15.64 75 ARG E O 1
ATOM 3589 N N . ALA E 1 34 ? -11.941 -29.890 8.982 1.00 15.91 76 ALA E N 1
ATOM 3590 C CA . ALA E 1 34 ? -11.572 -31.293 8.718 1.00 16.04 76 ALA E CA 1
ATOM 3591 C C . ALA E 1 34 ? -10.479 -31.802 9.645 1.00 16.10 76 ALA E C 1
ATOM 3592 O O . ALA E 1 34 ? -10.222 -33.001 9.698 1.00 16.62 76 ALA E O 1
ATOM 3594 N N . MET E 1 35 ? -9.840 -30.901 10.379 1.00 16.38 77 MET E N 1
ATOM 3595 C CA . MET E 1 35 ? -8.823 -31.304 11.356 1.00 16.65 77 MET E CA 1
ATOM 3596 C C . MET E 1 35 ? -9.426 -31.990 12.573 1.00 16.38 77 MET E C 1
ATOM 3597 O O . MET E 1 35 ? -10.568 -31.736 12.936 1.00 16.35 77 MET E O 1
ATOM 3602 N N . PRO E 1 36 ? -8.659 -32.886 13.202 1.00 16.53 78 PRO E N 1
ATOM 3603 C CA . PRO E 1 36 ? -9.194 -33.612 14.356 1.00 16.67 78 PRO E CA 1
ATOM 3604 C C . PRO E 1 36 ? -9.336 -32.689 15.546 1.00 16.96 78 PRO E C 1
ATOM 3605 O O . PRO E 1 36 ? -8.514 -31.777 15.715 1.00 16.97 78 PRO E O 1
ATOM 3609 N N . ASN E 1 37 ? -10.357 -32.925 16.367 1.00 17.08 79 ASN E N 1
ATOM 3610 C CA . ASN E 1 37 ? -10.674 -32.025 17.489 1.00 17.33 79 ASN E CA 1
ATOM 3611 C C . ASN E 1 37 ? -9.551 -31.744 18.435 1.00 16.78 79 ASN E C 1
ATOM 3612 O O . ASN E 1 37 ? -9.363 -30.612 18.849 1.00 17.28 79 ASN E O 1
ATOM 3617 N N . TRP E 1 38 ? -8.827 -32.766 18.829 1.00 15.63 80 TRP E N 1
ATOM 3618 C CA . TRP E 1 38 ? -7.806 -32.549 19.826 1.00 15.17 80 TRP E CA 1
ATOM 3619 C C . TRP E 1 38 ? -6.772 -31.555 19.279 1.00 15.15 80 TRP E C 1
ATOM 3620 O O . TRP E 1 38 ? -6.279 -30.748 20.047 1.00 15.52 80 TRP E O 1
ATOM 3631 N N . SER E 1 39 ? -6.513 -31.563 17.958 1.00 15.27 81 SER E N 1
ATOM 3632 C CA . SER E 1 39 ? -5.548 -30.654 17.319 1.00 14.75 81 SER E CA 1
ATOM 3633 C C . SER E 1 39 ? -6.105 -29.246 17.191 1.00 14.47 81 SER E C 1
ATOM 3634 O O . SER E 1 39 ? -5.355 -28.261 17.202 1.00 14.05 81 SER E O 1
ATOM 3637 N N . LEU E 1 40 ? -7.415 -29.147 16.988 1.00 14.03 82 LEU E N 1
ATOM 3638 C CA . LEU E 1 40 ? -8.067 -27.837 16.838 1.00 13.90 82 LEU E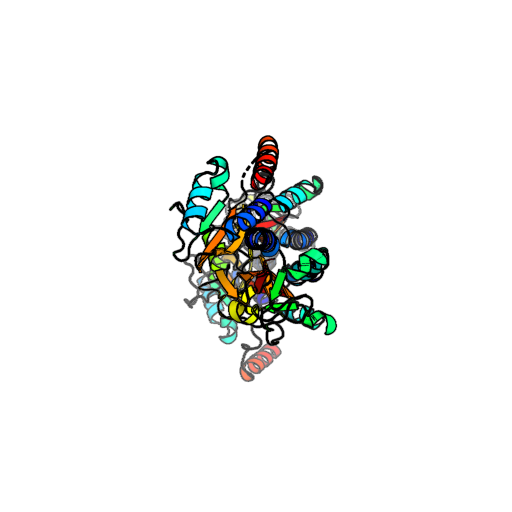 CA 1
ATOM 3639 C C . LEU E 1 40 ? -7.882 -26.945 18.054 1.00 13.77 82 LEU E C 1
ATOM 3640 O O . LEU E 1 40 ? -7.772 -25.724 17.930 1.00 14.13 82 LEU E O 1
ATOM 3645 N N . ARG E 1 41 ? -7.872 -27.538 19.238 1.00 14.61 83 ARG E N 1
ATOM 3646 C CA . ARG E 1 41 ? -7.551 -26.816 20.498 1.00 13.98 83 ARG E CA 1
ATOM 3647 C C . ARG E 1 41 ? -6.230 -25.977 20.450 1.00 13.12 83 ARG E C 1
ATOM 3648 O O . ARG E 1 41 ? -5.995 -25.153 21.339 1.00 12.63 83 ARG E O 1
ATOM 3656 N N . PHE E 1 42 ? -5.396 -26.191 19.406 1.00 12.03 84 PHE E N 1
ATOM 3657 C CA . PHE E 1 42 ? -4.078 -25.545 19.252 1.00 11.18 84 PHE E CA 1
ATOM 3658 C C . PHE E 1 42 ? -3.921 -24.628 18.062 1.00 10.22 84 PHE E C 1
ATOM 3659 O O . PHE E 1 42 ? -2.858 -24.058 17.901 1.00 10.17 84 PHE E O 1
ATOM 3667 N N . VAL E 1 43 ? -4.936 -24.505 17.216 1.00 9.43 85 VAL E N 1
ATOM 3668 C CA . VAL E 1 43 ? -4.881 -23.577 16.073 1.00 9.06 85 VAL E CA 1
ATOM 3669 C C . VAL E 1 43 ? -6.134 -22.766 16.003 1.00 8.32 85 VAL E C 1
ATOM 3670 O O . VAL E 1 43 ? -7.230 -23.325 16.117 1.00 8.54 85 VAL E O 1
ATOM 3674 N N . TYR E 1 44 ? -5.965 -21.478 15.726 1.00 7.59 86 TYR E N 1
ATOM 3675 C CA . TYR E 1 44 ? -7.052 -20.612 15.336 1.00 6.94 86 TYR E CA 1
ATOM 3676 C C . TYR E 1 44 ? -6.669 -19.820 14.052 1.00 6.93 86 TYR E C 1
ATOM 3677 O O . TYR E 1 44 ? -5.477 -19.529 13.827 1.00 7.68 86 TYR E O 1
ATOM 3686 N N . ILE E 1 45 ? -7.650 -19.526 13.188 1.00 6.24 87 ILE E N 1
ATOM 3687 C CA . ILE E 1 45 ? -7.411 -18.697 12.006 1.00 6.09 87 ILE E CA 1
ATOM 3688 C C . ILE E 1 45 ? -8.388 -17.571 12.085 1.00 6.67 87 ILE E C 1
ATOM 3689 O O . ILE E 1 45 ? -9.611 -17.772 11.933 1.00 6.48 87 ILE E O 1
ATOM 3694 N N . VAL E 1 46 ? -7.839 -16.382 12.351 1.00 7.07 88 VAL E N 1
ATOM 3695 C CA . VAL E 1 46 ? -8.639 -15.211 12.726 1.00 7.37 88 VAL E CA 1
ATOM 3696 C C . VAL E 1 46 ? -8.804 -14.298 11.521 1.00 8.14 88 VAL E C 1
ATOM 3697 O O . VAL E 1 46 ? -7.818 -13.884 10.942 1.00 8.99 88 VAL E O 1
ATOM 3701 N N . ASP E 1 47 ? -10.037 -13.980 11.135 1.00 8.92 89 ASP E N 1
ATOM 3702 C CA . ASP E 1 47 ? -10.268 -13.151 9.940 1.00 9.71 89 ASP E CA 1
ATOM 3703 C C . ASP E 1 47 ? -10.217 -11.672 10.289 1.00 10.26 89 ASP E C 1
ATOM 3704 O O . ASP E 1 47 ? -9.943 -11.319 11.437 1.00 10.67 89 ASP E O 1
ATOM 3709 N N . ARG E 1 48 ? -10.464 -10.824 9.290 1.00 11.14 90 ARG E N 1
ATOM 3710 C CA . ARG E 1 48 ? -10.404 -9.372 9.449 1.00 11.67 90 ARG E CA 1
ATOM 3711 C C . ARG E 1 48 ? -11.472 -8.781 10.407 1.00 11.62 90 ARG E C 1
ATOM 3712 O O . ARG E 1 48 ? -11.387 -7.608 10.703 1.00 12.66 90 ARG E O 1
ATOM 3720 N N . ASN E 1 49 ? -12.468 -9.562 10.862 1.00 11.29 91 ASN E N 1
ATOM 3721 C CA . ASN E 1 49 ? -13.438 -9.147 11.899 1.00 10.64 91 ASN E CA 1
ATOM 3722 C C . ASN E 1 49 ? -13.096 -9.772 13.271 1.00 10.10 91 ASN E C 1
ATOM 3723 O O . ASN E 1 49 ? -13.958 -9.858 14.162 1.00 9.55 91 ASN E O 1
ATOM 3728 N N . ASN E 1 50 ? -11.837 -10.199 13.415 1.00 9.16 92 ASN E N 1
ATOM 3729 C CA . ASN E 1 50 ? -11.358 -10.889 14.594 1.00 8.77 92 ASN E CA 1
ATOM 3730 C C . ASN E 1 50 ? -12.263 -12.046 15.028 1.00 8.89 92 ASN E C 1
ATOM 3731 O O . ASN E 1 50 ? -12.485 -12.261 16.212 1.00 9.27 92 ASN E O 1
ATOM 3736 N N . GLN E 1 51 ? -12.755 -12.784 14.027 1.00 8.80 93 GLN E N 1
ATOM 3737 C CA . GLN E 1 51 ? -13.475 -14.047 14.211 1.00 9.08 93 GLN E CA 1
ATOM 3738 C C . GLN E 1 51 ? -12.722 -15.218 13.701 1.00 8.70 93 GLN E C 1
ATOM 3739 O O . GLN E 1 51 ? -12.213 -15.196 12.581 1.00 8.54 93 GLN E O 1
ATOM 3745 N N . ASP E 1 52 ? -12.741 -16.281 14.485 1.00 8.42 94 ASP E N 1
ATOM 3746 C CA . ASP E 1 52 ? -12.159 -17.532 14.058 1.00 8.04 94 ASP E CA 1
ATOM 3747 C C . ASP E 1 52 ? -13.023 -18.055 12.921 1.00 7.72 94 ASP E C 1
ATOM 3748 O O . ASP E 1 52 ? -14.247 -17.863 12.946 1.00 7.46 94 ASP E O 1
ATOM 3753 N N . LEU E 1 53 ? -12.398 -18.691 11.920 1.00 7.67 95 LEU E N 1
ATOM 3754 C CA . LEU E 1 53 ? -13.120 -19.157 10.716 1.00 7.52 95 LEU E CA 1
ATOM 3755 C C . LEU E 1 53 ? -14.226 -20.174 11.027 1.00 7.78 95 LEU E C 1
ATOM 3756 O O . LEU E 1 53 ? -15.137 -20.348 10.234 1.00 7.96 95 LEU E O 1
ATOM 3761 N N . LEU E 1 54 ? -14.122 -20.872 12.162 1.00 8.04 96 LEU E N 1
ATOM 3762 C CA . LEU E 1 54 ? -15.193 -21.754 12.611 1.00 8.11 96 LEU E CA 1
ATOM 3763 C C . LEU E 1 54 ? -16.030 -21.112 13.703 1.00 8.54 96 LEU E C 1
ATOM 3764 O O . LEU E 1 54 ? -16.746 -21.798 14.407 1.00 8.68 96 LEU E O 1
ATOM 3769 N N . LYS E 1 55 ? -15.912 -19.793 13.860 1.00 9.29 97 LYS E N 1
ATOM 3770 C CA . LYS E 1 55 ? -16.676 -19.022 14.856 1.00 9.39 97 LYS E CA 1
ATOM 3771 C C . LYS E 1 55 ? -16.454 -19.492 16.300 1.00 9.33 97 LYS E C 1
ATOM 3772 O O . LYS E 1 55 ? -17.331 -19.366 17.120 1.00 9.32 97 LYS E O 1
ATOM 3778 N N . ARG E 1 56 ? -15.295 -20.054 16.612 1.00 9.41 98 ARG E N 1
ATOM 3779 C CA . ARG E 1 56 ? -15.021 -20.460 17.992 1.00 9.45 98 ARG E CA 1
ATOM 3780 C C . ARG E 1 56 ? -14.604 -19.259 18.831 1.00 9.73 98 ARG E C 1
ATOM 3781 O O . ARG E 1 56 ? -13.930 -18.335 18.347 1.00 9.96 98 ARG E O 1
ATOM 3789 N N . PRO E 1 57 ? -14.990 -19.249 20.105 1.00 9.96 99 PRO E N 1
ATOM 3790 C CA . PRO E 1 57 ? -14.510 -18.131 20.895 1.00 10.22 99 PRO E CA 1
ATOM 3791 C C . PRO E 1 57 ? -13.003 -18.193 21.030 1.00 10.50 99 PRO E C 1
ATOM 3792 O O . PRO E 1 57 ? -12.437 -19.271 21.167 1.00 10.93 99 PRO E O 1
ATOM 3796 N N . LEU E 1 58 ? -12.355 -17.043 20.978 1.00 10.51 100 LEU E N 1
ATOM 3797 C CA . LEU E 1 58 ? -10.898 -17.034 20.993 1.00 10.35 100 LEU E CA 1
ATOM 3798 C C . LEU E 1 58 ? -10.409 -17.104 22.442 1.00 10.75 100 LEU E C 1
ATOM 3799 O O . LEU E 1 58 ? -10.824 -16.272 23.285 1.00 11.14 100 LEU E O 1
ATOM 3804 N N . PRO E 1 59 ? -9.535 -18.075 22.745 1.00 10.78 101 PRO E N 1
ATOM 3805 C CA . PRO E 1 59 ? -8.948 -18.095 24.073 1.00 10.82 101 PRO E CA 1
ATOM 3806 C C . PRO E 1 59 ? -8.142 -16.828 24.381 1.00 10.73 101 PRO E C 1
ATOM 3807 O O . PRO E 1 59 ? -7.583 -16.207 23.493 1.00 10.77 101 PRO E O 1
ATOM 3811 N N . PRO E 1 60 ? -8.088 -16.440 25.648 1.00 10.86 102 PRO E N 1
ATOM 3812 C CA . PRO E 1 60 ? -7.354 -15.223 25.944 1.00 10.75 102 PRO E CA 1
ATOM 3813 C C . PRO E 1 60 ? -5.916 -15.428 25.588 1.00 10.81 102 PRO E C 1
ATOM 3814 O O . PRO E 1 60 ? -5.395 -16.521 25.789 1.00 12.07 102 PRO E O 1
ATOM 3818 N N . GLY E 1 61 ? -5.271 -14.418 25.042 1.00 9.92 103 GLY E N 1
ATOM 3819 C CA . GLY E 1 61 ? -3.914 -14.598 24.575 1.00 9.36 103 GLY E CA 1
ATOM 3820 C C . GLY E 1 61 ? -3.888 -14.410 23.087 1.00 8.98 103 GLY E C 1
ATOM 3821 O O . GLY E 1 61 ? -3.042 -13.666 22.596 1.00 9.04 103 GLY E O 1
ATOM 3822 N N . ILE E 1 62 ? -4.812 -15.070 22.375 1.00 8.43 104 ILE E N 1
ATOM 3823 C CA . ILE E 1 62 ? -4.893 -14.900 20.917 1.00 8.22 104 ILE E CA 1
ATOM 3824 C C . ILE E 1 62 ? -4.958 -13.422 20.581 1.00 7.90 104 ILE E C 1
ATOM 3825 O O . ILE E 1 62 ? -4.224 -12.929 19.730 1.00 7.65 104 ILE E O 1
ATOM 3830 N N . MET E 1 63 ? -5.784 -12.696 21.326 1.00 7.81 105 MET E N 1
ATOM 3831 C CA . MET E 1 63 ? -5.980 -11.255 21.055 1.00 7.50 105 MET E CA 1
ATOM 3832 C C . MET E 1 63 ? -4.943 -10.332 21.692 1.00 7.24 105 MET E C 1
ATOM 3833 O O . MET E 1 63 ? -5.035 -9.107 21.558 1.00 7.20 105 MET E O 1
ATOM 3838 N N . VAL E 1 64 ? -3.942 -10.906 22.354 1.00 6.79 106 VAL E N 1
ATOM 3839 C CA . VAL E 1 64 ? -2.730 -10.160 22.626 1.00 6.56 106 VAL E CA 1
ATOM 3840 C C . VAL E 1 64 ? -1.838 -10.217 21.396 1.00 6.45 106 VAL E C 1
ATOM 3841 O O . VAL E 1 64 ? -1.246 -9.242 21.013 1.00 7.12 106 VAL E O 1
ATOM 3845 N N . LEU E 1 65 ? -1.803 -11.363 20.742 1.00 6.16 107 LEU E N 1
ATOM 3846 C CA . LEU E 1 65 ? -0.924 -11.587 19.593 1.00 5.94 107 LEU E CA 1
ATOM 3847 C C . LEU E 1 65 ? -1.476 -11.015 18.293 1.00 5.61 107 LEU E C 1
ATOM 3848 O O . LEU E 1 65 ? -0.771 -10.363 17.536 1.00 5.88 107 LEU E O 1
ATOM 3853 N N . ALA E 1 66 ? -2.758 -11.243 18.049 1.00 5.43 108 ALA E N 1
ATOM 3854 C CA . ALA E 1 66 ? -3.345 -10.944 16.740 1.00 4.89 108 ALA E CA 1
ATOM 3855 C C . ALA E 1 66 ? -3.187 -9.475 16.308 1.00 4.29 108 ALA E C 1
ATOM 3856 O O . ALA E 1 66 ? -2.794 -9.218 15.209 1.00 4.48 108 ALA E O 1
ATOM 3858 N N . PRO E 1 67 ? -3.491 -8.506 17.173 1.00 4.13 109 PRO E N 1
ATOM 3859 C CA . PRO E 1 67 ? -3.256 -7.089 16.791 1.00 4.25 109 PRO E CA 1
ATOM 3860 C C . PRO E 1 67 ? -1.851 -6.728 16.327 1.00 4.86 109 PRO E C 1
ATOM 3861 O O . PRO E 1 67 ? -1.699 -5.754 15.604 1.00 5.70 109 PRO E O 1
ATOM 3865 N N . ARG E 1 68 ? -0.838 -7.503 16.717 1.00 5.04 110 ARG E N 1
ATOM 3866 C CA . ARG E 1 68 ? 0.533 -7.264 16.302 1.00 4.85 110 ARG E CA 1
ATOM 3867 C C . ARG E 1 68 ? 0.814 -7.696 14.888 1.00 5.04 110 ARG E C 1
ATOM 3868 O O . ARG E 1 68 ? 1.743 -7.199 14.246 1.00 4.77 110 ARG E O 1
ATOM 3876 N N . LEU E 1 69 ? 0.052 -8.688 14.447 1.00 5.42 111 LEU E N 1
ATOM 3877 C CA . LEU E 1 69 ? 0.287 -9.347 13.179 1.00 5.50 111 LEU E CA 1
ATOM 3878 C C . LEU E 1 69 ? -0.261 -8.482 12.053 1.00 6.28 111 LEU E C 1
ATOM 3879 O O . LEU E 1 69 ? -1.436 -8.229 12.002 1.00 7.19 111 LEU E O 1
ATOM 3884 N N . THR E 1 70 ? 0.602 -8.090 11.128 1.00 6.79 112 THR E N 1
ATOM 3885 C CA . THR E 1 70 ? 0.346 -7.008 10.233 1.00 6.70 112 THR E CA 1
ATOM 3886 C C . THR E 1 70 ? 0.962 -7.282 8.853 1.00 7.15 112 THR E C 1
ATOM 3887 O O . THR E 1 70 ? 1.832 -8.118 8.709 1.00 7.50 112 THR E O 1
ATOM 3891 N N . ALA E 1 71 ? 0.503 -6.593 7.823 1.00 7.38 113 ALA E N 1
ATOM 3892 C CA . ALA E 1 71 ? 1.124 -6.703 6.496 1.00 7.15 113 ALA E CA 1
ATOM 3893 C C . ALA E 1 71 ? 2.613 -6.359 6.544 1.00 6.99 113 ALA E C 1
ATOM 3894 O O . ALA E 1 71 ? 3.430 -7.003 5.907 1.00 7.84 113 ALA E O 1
ATOM 3896 N N . LYS E 1 72 ? 2.954 -5.308 7.272 1.00 7.10 114 LYS E N 1
ATOM 3897 C CA . LYS E 1 72 ? 4.335 -4.866 7.406 1.00 7.06 114 LYS E CA 1
ATOM 3898 C C . LYS E 1 72 ? 5.144 -5.723 8.409 1.00 6.20 114 LYS E C 1
ATOM 3899 O O . LYS E 1 72 ? 6.353 -5.823 8.281 1.00 6.38 114 LYS E O 1
ATOM 3905 N N . HIS E 1 73 ? 4.468 -6.338 9.391 1.00 5.46 115 HIS E N 1
ATOM 3906 C CA . HIS E 1 73 ? 5.106 -7.139 10.426 1.00 4.56 115 HIS E CA 1
ATOM 3907 C C . HIS E 1 73 ? 4.255 -8.402 10.653 1.00 4.62 115 HIS E C 1
ATOM 3908 O O . HIS E 1 73 ? 3.488 -8.508 11.614 1.00 5.29 115 HIS E O 1
ATOM 3915 N N . PRO E 1 74 ? 4.334 -9.350 9.713 1.00 4.02 116 PRO E N 1
ATOM 3916 C CA . PRO E 1 74 ? 3.425 -10.461 9.743 1.00 4.02 116 PRO E CA 1
ATOM 3917 C C . PRO E 1 74 ? 3.658 -11.572 10.782 1.00 4.18 116 PRO E C 1
ATOM 3918 O O . PRO E 1 74 ? 2.750 -12.341 11.019 1.00 4.62 116 PRO E O 1
ATOM 3922 N N . TYR E 1 75 ? 4.839 -11.696 11.366 1.00 4.03 117 TYR E N 1
ATOM 3923 C CA . TYR E 1 75 ? 5.122 -12.817 12.230 1.00 3.81 117 TYR E CA 1
ATOM 3924 C C . TYR E 1 75 ? 5.464 -12.335 13.633 1.00 3.94 117 TYR E C 1
ATOM 3925 O O . TYR E 1 75 ? 6.087 -11.324 13.798 1.00 3.32 117 TYR E O 1
ATOM 3934 N N . ASP E 1 76 ? 5.018 -13.062 14.653 1.00 4.76 118 ASP E N 1
ATOM 3935 C CA . ASP E 1 76 ? 5.403 -12.771 16.044 1.00 5.01 118 ASP E CA 1
ATOM 3936 C C . ASP E 1 76 ? 5.140 -13.959 16.933 1.00 5.76 118 ASP E C 1
ATOM 3937 O O . ASP E 1 76 ? 4.367 -14.854 16.581 1.00 6.60 118 ASP E O 1
ATOM 3942 N N . LYS E 1 77 ? 5.779 -13.958 18.090 1.00 6.37 119 LYS E N 1
ATOM 3943 C CA . LYS E 1 77 ? 5.631 -14.998 19.072 1.00 7.08 119 LYS E CA 1
ATOM 3944 C C . LYS E 1 77 ? 5.436 -14.330 20.443 1.00 7.71 119 LYS E C 1
ATOM 3945 O O . LYS E 1 77 ? 6.090 -13.322 20.768 1.00 7.58 119 LYS E O 1
ATOM 3951 N N . VAL E 1 78 ? 4.563 -14.890 21.267 1.00 8.36 120 VAL E N 1
ATOM 3952 C CA . VAL E 1 78 ? 4.365 -14.345 22.587 1.00 8.92 120 VAL E CA 1
ATOM 3953 C C . VAL E 1 78 ? 4.190 -15.445 23.639 1.00 9.59 120 VAL E C 1
ATOM 3954 O O . VAL E 1 78 ? 3.632 -16.512 23.377 1.00 9.01 120 VAL E O 1
ATOM 3958 N N . GLN E 1 79 ? 4.754 -15.173 24.813 1.00 10.97 121 GLN E N 1
ATOM 3959 C CA . GLN E 1 79 ? 4.581 -15.968 26.008 1.00 11.94 121 GLN E CA 1
ATOM 3960 C C . GLN E 1 79 ? 3.395 -15.398 26.728 1.00 12.56 121 GLN E C 1
ATOM 3961 O O . GLN E 1 79 ? 3.388 -14.222 27.085 1.00 12.30 121 GLN E O 1
ATOM 3967 N N . ASP E 1 80 ? 2.410 -16.243 26.991 1.00 13.50 122 ASP E N 1
ATOM 3968 C CA . ASP E 1 80 ? 1.238 -15.815 27.730 1.00 13.99 122 ASP E CA 1
ATOM 3969 C C . ASP E 1 80 ? 0.723 -16.967 28.564 1.00 14.39 122 ASP E C 1
ATOM 3970 O O . ASP E 1 80 ? 0.518 -18.051 28.053 1.00 14.58 122 ASP E O 1
ATOM 3975 N N . ARG E 1 81 ? 0.520 -16.738 29.848 1.00 15.42 123 ARG E N 1
ATOM 3976 C CA . ARG E 1 81 ? -0.146 -17.747 30.713 1.00 15.83 123 ARG E CA 1
ATOM 3977 C C . ARG E 1 81 ? 0.499 -19.135 30.612 1.00 15.86 123 ARG E C 1
ATOM 3978 O O . ARG E 1 81 ? -0.201 -20.145 30.448 1.00 15.62 123 ARG E O 1
ATOM 3986 N N . ASN E 1 82 ? 1.827 -19.180 30.717 1.00 15.81 124 ASN E N 1
ATOM 3987 C CA . ASN E 1 82 ? 2.604 -20.419 30.517 1.00 15.60 124 ASN E CA 1
ATOM 3988 C C . ASN E 1 82 ? 2.364 -21.138 29.187 1.00 14.96 124 ASN E C 1
ATOM 3989 O O . ASN E 1 82 ? 2.381 -22.347 29.108 1.00 15.25 124 ASN E O 1
ATOM 3994 N N . ARG E 1 83 ? 2.161 -20.374 28.142 1.00 14.08 125 ARG E N 1
ATOM 3995 C CA . ARG E 1 83 ? 2.030 -20.923 26.816 1.00 13.67 125 ARG E CA 1
ATOM 3996 C C . ARG E 1 83 ? 2.914 -20.069 25.903 1.00 12.39 125 ARG E C 1
ATOM 3997 O O . ARG E 1 83 ? 3.348 -18.982 26.262 1.00 12.95 125 ARG E O 1
ATOM 4005 N N . LYS E 1 84 ? 3.253 -20.601 24.761 1.00 11.12 126 LYS E N 1
ATOM 4006 C CA . LYS E 1 84 ? 3.876 -19.838 23.714 1.00 10.89 126 LYS E CA 1
ATOM 4007 C C . LYS E 1 84 ? 2.801 -19.786 22.659 1.00 9.41 126 LYS E C 1
ATOM 4008 O O . LYS E 1 84 ? 2.131 -20.781 22.413 1.00 8.84 126 LYS E O 1
ATOM 4014 N N . LEU E 1 85 ? 2.574 -18.605 22.109 1.00 8.22 127 LEU E N 1
ATOM 4015 C CA . LEU E 1 85 ? 1.699 -18.440 20.962 1.00 7.35 127 LEU E CA 1
ATOM 4016 C C . LEU E 1 85 ? 2.555 -17.964 19.807 1.00 6.40 127 LEU E C 1
ATOM 4017 O O . LEU E 1 85 ? 3.461 -17.139 19.973 1.00 6.26 127 LEU E O 1
ATOM 4022 N N . TYR E 1 86 ? 2.292 -18.519 18.632 1.00 5.70 128 TYR E N 1
ATOM 4023 C CA . TYR E 1 86 ? 3.009 -18.167 17.418 1.00 5.21 128 TYR E CA 1
ATOM 4024 C C . TYR E 1 86 ? 1.972 -17.707 16.400 1.00 4.97 128 TYR E C 1
ATOM 4025 O O . TYR E 1 86 ? 0.884 -18.282 16.318 1.00 4.55 128 TYR E O 1
ATOM 4034 N N . GLY E 1 87 ? 2.291 -16.654 15.645 1.00 4.59 129 GLY E N 1
ATOM 4035 C CA . GLY E 1 87 ? 1.294 -16.041 14.767 1.00 4.29 129 GLY E CA 1
ATOM 4036 C C . GLY E 1 87 ? 1.824 -15.585 13.421 1.00 4.05 129 GLY E C 1
ATOM 4037 O O . GLY E 1 87 ? 2.965 -15.130 13.310 1.00 3.74 129 GLY E O 1
ATOM 4038 N N . ARG E 1 88 ? 0.981 -15.692 12.408 1.00 3.65 130 ARG E N 1
ATOM 4039 C CA . ARG E 1 88 ? 1.344 -15.270 11.068 1.00 3.88 130 ARG E CA 1
ATOM 4040 C C . ARG E 1 88 ? 0.151 -14.699 10.284 1.00 3.97 130 ARG E C 1
ATOM 4041 O O . ARG E 1 88 ? -0.870 -15.367 10.131 1.00 4.61 130 ARG E O 1
ATOM 4049 N N . HIS E 1 89 ? 0.291 -13.459 9.833 1.00 3.49 131 HIS E N 1
ATOM 4050 C CA . HIS E 1 89 ? -0.668 -12.820 8.963 1.00 3.46 131 HIS E CA 1
ATOM 4051 C C . HIS E 1 89 ? -0.327 -13.187 7.506 1.00 3.09 131 HIS E C 1
ATOM 4052 O O . HIS E 1 89 ? 0.831 -13.100 7.086 1.00 2.88 131 HIS E O 1
ATOM 4059 N N . ILE E 1 90 ? -1.333 -13.603 6.748 1.00 2.61 132 ILE E N 1
ATOM 4060 C CA . ILE E 1 90 ? -1.175 -13.880 5.312 1.00 2.60 132 ILE E CA 1
ATOM 4061 C C . ILE E 1 90 ? -2.400 -13.384 4.596 1.00 2.91 132 ILE E C 1
ATOM 4062 O O . ILE E 1 90 ? -3.421 -13.157 5.210 1.00 4.33 132 ILE E O 1
ATOM 4067 N N . THR E 1 91 ? -2.297 -13.221 3.289 1.00 2.91 133 THR E N 1
ATOM 4068 C CA . THR E 1 91 ? -3.444 -12.894 2.475 1.00 2.94 133 THR E CA 1
ATOM 4069 C C . THR E 1 91 ? -3.691 -14.059 1.561 1.00 2.93 133 THR E C 1
ATOM 4070 O O . THR E 1 91 ? -2.777 -14.497 0.870 1.00 3.06 133 THR E O 1
ATOM 4074 N N . LEU E 1 92 ? -4.928 -14.552 1.573 1.00 2.72 134 LEU E N 1
ATOM 4075 C CA . LEU E 1 92 ? -5.290 -15.702 0.802 1.00 3.50 134 LEU E CA 1
ATOM 4076 C C . LEU E 1 92 ? -5.417 -15.298 -0.671 1.00 4.17 134 LEU E C 1
ATOM 4077 O O . LEU E 1 92 ? -5.326 -14.117 -0.978 1.00 4.53 134 LEU E O 1
ATOM 4082 N N . ASN E 1 93 ? -5.637 -16.257 -1.577 1.00 5.11 135 ASN E N 1
ATOM 4083 C CA . ASN E 1 93 ? -5.678 -15.923 -3.024 1.00 5.88 135 ASN E CA 1
ATOM 4084 C C . ASN E 1 93 ? -6.992 -15.167 -3.385 1.00 6.29 135 ASN E C 1
ATOM 4085 O O . ASN E 1 93 ? -7.115 -14.551 -4.433 1.00 6.69 135 ASN E O 1
ATOM 4090 N N . ASP E 1 94 ? -7.955 -15.276 -2.476 1.00 7.22 136 ASP E N 1
ATOM 4091 C CA . ASP E 1 94 ? -9.114 -14.363 -2.275 1.00 7.54 136 ASP E CA 1
ATOM 4092 C C . ASP E 1 94 ? -8.920 -12.864 -2.288 1.00 7.24 136 ASP E C 1
ATOM 4093 O O . ASP E 1 94 ? -9.845 -12.137 -2.568 1.00 6.75 136 ASP E O 1
ATOM 4098 N N . GLY E 1 95 ? -7.787 -12.417 -1.752 1.00 6.95 137 GLY E N 1
ATOM 4099 C CA . GLY E 1 95 ? -7.651 -11.051 -1.293 1.00 7.08 137 GLY E CA 1
ATOM 4100 C C . GLY E 1 95 ? -7.989 -10.815 0.176 1.00 7.21 137 GLY E C 1
ATOM 4101 O O . GLY E 1 95 ? -7.779 -9.701 0.667 1.00 6.98 137 GLY E O 1
ATOM 4102 N N . ASN E 1 96 ? -8.480 -11.837 0.881 1.00 7.52 138 ASN E N 1
ATOM 4103 C CA . ASN E 1 96 ? -8.802 -11.700 2.302 1.00 7.60 138 ASN E CA 1
ATOM 4104 C C . ASN E 1 96 ? -7.628 -12.064 3.135 1.00 7.42 138 ASN E C 1
ATOM 4105 O O . ASN E 1 96 ? -6.920 -13.016 2.848 1.00 8.57 138 ASN E O 1
ATOM 4110 N N . SER E 1 97 ? -7.454 -11.312 4.196 1.00 6.98 139 SER E N 1
ATOM 4111 C CA . SER E 1 97 ? -6.381 -11.537 5.122 1.00 7.21 139 SER E CA 1
ATOM 4112 C C . SER E 1 97 ? -6.870 -12.347 6.296 1.00 6.40 139 SER E C 1
ATOM 4113 O O . SER E 1 97 ? -7.992 -12.203 6.732 1.00 6.68 139 SER E O 1
ATOM 4116 N N . VAL E 1 98 ? -5.994 -13.189 6.804 1.00 5.44 140 VAL E N 1
ATOM 4117 C CA . VAL E 1 98 ? -6.284 -13.987 7.974 1.00 4.81 140 VAL E CA 1
ATOM 4118 C C . VAL E 1 98 ? -5.036 -14.055 8.802 1.00 4.49 140 VAL E C 1
ATOM 4119 O O . VAL E 1 98 ? -3.942 -13.796 8.311 1.00 4.86 140 VAL E O 1
ATOM 4123 N N . LYS E 1 99 ? -5.215 -14.398 10.062 1.00 3.94 141 LYS E N 1
ATOM 4124 C CA . LYS E 1 99 ? -4.111 -14.563 11.003 1.00 3.97 141 LYS E CA 1
ATOM 4125 C C . LYS E 1 99 ? -4.145 -15.977 11.559 1.00 4.15 141 LYS E C 1
ATOM 4126 O O . LYS E 1 99 ? -5.072 -16.377 12.301 1.00 4.24 141 LYS E O 1
ATOM 4132 N N . VAL E 1 100 ? -3.146 -16.752 11.170 1.00 4.25 142 VAL E N 1
ATOM 4133 C CA . VAL E 1 100 ? -3.042 -18.116 11.672 1.00 4.34 142 VAL E CA 1
ATOM 4134 C C . VAL E 1 100 ? -2.293 -18.035 12.977 1.00 5.09 142 VAL E C 1
ATOM 4135 O O . VAL E 1 100 ? -1.208 -17.463 13.025 1.00 5.58 142 VAL E O 1
ATOM 4139 N N . VAL E 1 101 ? -2.883 -18.565 14.039 1.00 5.21 143 VAL E N 1
ATOM 4140 C CA . VAL E 1 101 ? -2.243 -18.531 15.319 1.00 5.30 143 VAL E CA 1
ATOM 4141 C C . VAL E 1 101 ? -2.252 -19.912 15.948 1.00 5.87 143 VAL E C 1
ATOM 4142 O O . VAL E 1 101 ? -3.304 -20.521 16.030 1.00 5.92 143 VAL E O 1
ATOM 4146 N N . THR E 1 102 ? -1.082 -20.398 16.388 1.00 6.37 144 THR E N 1
ATOM 4147 C CA . THR E 1 102 ? -0.966 -21.660 17.093 1.00 6.75 144 THR E CA 1
ATOM 4148 C C . THR E 1 102 ? -0.537 -21.447 18.564 1.00 8.07 144 THR E C 1
ATOM 4149 O O . THR E 1 102 ? 0.178 -20.516 18.877 1.00 7.78 144 THR E O 1
ATOM 4153 N N . ILE E 1 103 ? -0.963 -22.363 19.435 1.00 9.56 145 ILE E N 1
ATOM 4154 C CA . ILE E 1 103 ? -0.726 -22.322 20.869 1.00 10.39 145 ILE E CA 1
ATOM 4155 C C . ILE E 1 103 ? -0.118 -23.647 21.328 1.00 11.63 145 ILE E C 1
ATOM 4156 O O . ILE E 1 103 ? -0.542 -24.710 20.921 1.00 12.23 145 ILE E O 1
ATOM 4161 N N . SER E 1 104 ? 0.825 -23.585 22.246 1.00 12.85 146 SER E N 1
ATOM 4162 C CA . SER E 1 104 ? 1.535 -24.757 22.667 1.00 13.37 146 SER E CA 1
ATOM 4163 C C . SER E 1 104 ? 0.751 -25.601 23.669 1.00 14.26 146 SER E C 1
ATOM 4164 O O . SER E 1 104 ? -0.209 -25.140 24.318 1.00 14.63 146 SER E O 1
ATOM 4167 N N . ALA E 1 105 ? 1.142 -26.875 23.656 1.00 16.01 147 ALA E N 1
ATOM 4168 C CA . ALA E 1 105 ? 0.540 -27.944 24.444 1.00 18.01 147 ALA E CA 1
ATOM 4169 C C . ALA E 1 105 ? 1.101 -27.998 25.862 1.00 19.28 147 ALA E C 1
ATOM 4170 O O . ALA E 1 105 ? 2.268 -27.686 26.078 1.00 19.34 147 ALA E O 1
ATOM 4172 N N . GLY E 1 106 ? 0.263 -28.396 26.814 1.00 21.15 148 GLY E N 1
ATOM 4173 C CA . GLY E 1 106 ? 0.726 -28.896 28.107 1.00 22.69 148 GLY E CA 1
ATOM 4174 C C . GLY E 1 106 ? 0.831 -30.412 28.021 1.00 24.52 148 GLY E C 1
ATOM 4175 O O . GLY E 1 106 ? 0.319 -31.042 27.058 1.00 24.08 148 GLY E O 1
ATOM 4176 N N . ARG E 1 107 ? 1.488 -31.004 29.027 1.00 26.69 149 ARG E N 1
ATOM 4177 C CA . ARG E 1 107 ? 1.756 -32.473 29.053 1.00 27.81 149 ARG E CA 1
ATOM 4178 C C . ARG E 1 107 ? 0.422 -33.271 29.186 1.00 29.40 149 ARG E C 1
ATOM 4179 O O . ARG E 1 107 ? 0.190 -34.284 28.493 1.00 29.04 149 ARG E O 1
ATOM 4187 N N . ASP E 1 108 ? -0.358 -32.838 30.180 1.00 30.85 150 ASP E N 1
ATOM 4188 C CA . ASP E 1 108 ? -1.784 -32.435 30.087 1.00 32.13 150 ASP E CA 1
ATOM 4189 C C . ASP E 1 108 ? -2.732 -32.875 28.894 1.00 32.47 150 ASP E C 1
ATOM 4190 O O . ASP E 1 108 ? -3.668 -33.641 29.101 1.00 31.81 150 ASP E O 1
ATOM 4195 N N . GLU E 1 109 ? -2.497 -32.375 27.673 1.00 33.47 151 GLU E N 1
ATOM 4196 C CA . GLU E 1 109 ? -3.592 -32.134 26.703 1.00 33.79 151 GLU E CA 1
ATOM 4197 C C . GLU E 1 109 ? -3.489 -32.865 25.373 1.00 34.51 151 GLU E C 1
ATOM 4198 O O . GLU E 1 109 ? -4.055 -32.410 24.381 1.00 34.77 151 GLU E O 1
ATOM 4204 N N . GLY E 1 110 ? -2.795 -33.995 25.335 1.00 35.53 152 GLY E N 1
ATOM 4205 C CA . GLY E 1 110 ? -2.651 -34.756 24.080 1.00 36.03 152 GLY E CA 1
ATOM 4206 C C . GLY E 1 110 ? -3.921 -35.508 23.669 1.00 36.75 152 GLY E C 1
ATOM 4207 O O . GLY E 1 110 ? -4.991 -35.282 24.235 1.00 36.99 152 GLY E O 1
ATOM 4208 N N . PRO E 1 111 ? -3.816 -36.396 22.656 1.00 37.12 153 PRO E N 1
ATOM 4209 C CA . PRO E 1 111 ? -4.946 -37.245 22.257 1.00 36.80 153 PRO E CA 1
ATOM 4210 C C . PRO E 1 111 ? -5.064 -38.502 23.092 1.00 36.71 153 PRO E C 1
ATOM 4211 O O . PRO E 1 111 ? -4.124 -38.845 23.798 1.00 36.74 153 PRO E O 1
ATOM 4215 N N . ASP E 1 112 ? -6.234 -39.144 23.008 1.00 36.85 154 ASP E N 1
ATOM 4216 C CA . ASP E 1 112 ? -6.491 -40.572 23.391 1.00 36.57 154 ASP E CA 1
ATOM 4217 C C . ASP E 1 112 ? -5.362 -41.600 23.128 1.00 36.52 154 ASP E C 1
ATOM 4218 O O . ASP E 1 112 ? -4.609 -41.481 22.167 1.00 36.64 154 ASP E O 1
ATOM 4223 N N . ARG E 1 113 ? -5.303 -42.660 23.931 1.00 36.31 155 ARG E N 1
ATOM 4224 C CA . ARG E 1 113 ? -4.636 -43.898 23.503 1.00 35.91 155 ARG E CA 1
ATOM 4225 C C . ARG E 1 113 ? -5.132 -44.296 22.092 1.00 35.53 155 ARG E C 1
ATOM 4226 O O . ARG E 1 113 ? -4.338 -44.616 21.205 1.00 34.83 155 ARG E O 1
ATOM 4234 N N . ASP E 1 114 ? -6.458 -44.226 21.916 1.00 35.02 156 ASP E N 1
ATOM 4235 C CA . ASP E 1 114 ? -7.181 -44.605 20.688 1.00 34.58 156 ASP E CA 1
ATOM 4236 C C . ASP E 1 114 ? -6.782 -43.812 19.456 1.00 34.07 156 ASP E C 1
ATOM 4237 O O . ASP E 1 114 ? -6.465 -44.382 18.407 1.00 33.94 156 ASP E O 1
ATOM 4242 N N . ILE E 1 115 ? -6.850 -42.491 19.592 1.00 33.63 157 ILE E N 1
ATOM 4243 C CA . ILE E 1 115 ? -6.573 -41.550 18.509 1.00 33.16 157 ILE E CA 1
ATOM 4244 C C . ILE E 1 115 ? -5.114 -41.674 18.093 1.00 32.38 157 ILE E C 1
ATOM 4245 O O . ILE E 1 115 ? -4.811 -41.549 16.925 1.00 32.15 157 ILE E O 1
ATOM 4250 N N . ILE E 1 116 ? -4.224 -41.932 19.053 1.00 31.92 158 ILE E N 1
ATOM 4251 C CA . ILE E 1 116 ? -2.801 -42.088 18.769 1.00 32.07 158 ILE E CA 1
ATOM 4252 C C . ILE E 1 116 ? -2.606 -43.269 17.844 1.00 32.13 158 ILE E C 1
ATOM 4253 O O . ILE E 1 116 ? -1.904 -43.158 16.837 1.00 32.26 158 ILE E O 1
ATOM 4258 N N . TRP E 1 117 ? -3.237 -44.394 18.186 1.00 31.93 159 TRP E N 1
ATOM 4259 C CA . TRP E 1 117 ? -3.229 -45.564 17.313 1.00 31.93 159 TRP E CA 1
ATOM 4260 C C . TRP E 1 117 ? -3.962 -45.306 16.014 1.00 31.50 159 TRP E C 1
ATOM 4261 O O . TRP E 1 117 ? -3.469 -45.658 14.953 1.00 30.76 159 TRP E O 1
ATOM 4272 N N . GLU E 1 118 ? -5.128 -44.689 16.095 1.00 32.09 160 GLU E N 1
ATOM 4273 C CA . GLU E 1 118 ? -5.819 -44.272 14.881 1.00 32.12 160 GLU E CA 1
ATOM 4274 C C . GLU E 1 118 ? -4.815 -43.620 13.937 1.00 31.63 160 GLU E C 1
ATOM 4275 O O . GLU E 1 118 ? -4.742 -44.008 12.780 1.00 31.56 160 GLU E O 1
ATOM 4281 N N . MET E 1 119 ? -3.982 -42.702 14.427 1.00 31.53 161 MET E N 1
ATOM 4282 C CA . MET E 1 119 ? -3.164 -41.904 13.504 1.00 31.94 161 MET E CA 1
ATOM 4283 C C . MET E 1 119 ? -1.841 -42.543 13.160 1.00 31.20 161 MET E C 1
ATOM 4284 O O . MET E 1 119 ? -1.274 -42.253 12.136 1.00 30.54 161 MET E O 1
ATOM 4289 N N . PHE E 1 120 ? -1.362 -43.437 14.002 1.00 31.78 162 PHE E N 1
ATOM 4290 C CA . PHE E 1 120 ? -0.196 -44.250 13.660 1.00 31.87 162 PHE E CA 1
ATOM 4291 C C . PHE E 1 120 ? -0.553 -45.231 12.543 1.00 31.96 162 PHE E C 1
ATOM 4292 O O . PHE E 1 120 ? 0.222 -45.395 11.596 1.00 31.28 162 PHE E O 1
ATOM 4300 N N . LEU E 1 121 ? -1.725 -45.864 12.670 1.00 32.53 163 LEU E N 1
ATOM 4301 C CA . LEU E 1 121 ? -2.272 -46.781 11.652 1.00 32.97 163 LEU E CA 1
ATOM 4302 C C . LEU E 1 121 ? -2.400 -46.078 10.314 1.00 33.66 163 LEU E C 1
ATOM 4303 O O . LEU E 1 121 ? -1.809 -46.482 9.327 1.00 34.41 163 LEU E O 1
ATOM 4308 N N . GLU E 1 122 ? -3.166 -45.014 10.293 1.00 34.45 164 GLU E N 1
ATOM 4309 C CA . GLU E 1 122 ? -3.449 -44.295 9.055 1.00 35.31 164 GLU E CA 1
ATOM 4310 C C . GLU E 1 122 ? -2.163 -43.760 8.387 1.00 35.60 164 GLU E C 1
ATOM 4311 O O . GLU E 1 122 ? -2.054 -43.697 7.162 1.00 35.16 164 GLU E O 1
ATOM 4317 N N . ASN E 1 123 ? -1.204 -43.386 9.221 1.00 36.68 165 ASN E N 1
ATOM 4318 C CA . ASN E 1 123 ? 0.116 -42.936 8.798 1.00 37.40 165 ASN E CA 1
ATOM 4319 C C . ASN E 1 123 ? 0.771 -44.048 8.021 1.00 38.77 165 ASN E C 1
ATOM 4320 O O . ASN E 1 123 ? 1.223 -43.882 6.892 1.00 38.74 165 ASN E O 1
ATOM 4325 N N . LEU E 1 124 ? 0.771 -45.216 8.641 1.00 40.84 166 LEU E N 1
ATOM 4326 C CA . LEU E 1 124 ? 1.524 -46.346 8.147 1.00 42.36 166 LEU E CA 1
ATOM 4327 C C . LEU E 1 124 ? 1.012 -46.902 6.827 1.00 43.08 166 LEU E C 1
ATOM 4328 O O . LEU E 1 124 ? 1.747 -47.620 6.160 1.00 43.36 166 LEU E O 1
ATOM 4333 N N . GLU E 1 125 ? -0.234 -46.606 6.453 1.00 44.31 167 GLU E N 1
ATOM 4334 C CA . GLU E 1 125 ? -0.722 -46.947 5.104 1.00 45.54 167 GLU E CA 1
ATOM 4335 C C . GLU E 1 125 ? 0.181 -46.323 4.018 1.00 46.22 167 GLU E C 1
ATOM 4336 O O . GLU E 1 125 ? 0.587 -47.008 3.069 1.00 46.50 167 GLU E O 1
ATOM 4342 N N . HIS E 1 126 ? 0.494 -45.034 4.173 1.00 46.83 168 HIS E N 1
ATOM 4343 C CA . HIS E 1 126 ? 1.235 -44.282 3.162 1.00 47.14 168 HIS E CA 1
ATOM 4344 C C . HIS E 1 126 ? 2.714 -44.098 3.529 1.00 47.05 168 HIS E C 1
ATOM 4345 O O . HIS E 1 126 ? 3.425 -45.071 3.814 1.00 46.47 168 HIS E O 1
ATOM 4352 N N . SER F 1 7 ? -1.819 -27.451 -15.530 1.00 15.17 49 SER F N 1
ATOM 4353 C CA . SER F 1 7 ? -0.765 -26.645 -16.262 1.00 15.11 49 SER F CA 1
ATOM 4354 C C . SER F 1 7 ? 0.587 -26.610 -15.484 1.00 14.99 49 SER F C 1
ATOM 4355 O O . SER F 1 7 ? 0.579 -26.402 -14.271 1.00 15.44 49 SER F O 1
ATOM 4358 N N . PRO F 1 8 ? 1.745 -26.796 -16.173 1.00 14.41 50 PRO F N 1
ATOM 4359 C CA . PRO F 1 8 ? 3.049 -26.855 -15.456 1.00 13.52 50 PRO F CA 1
ATOM 4360 C C . PRO F 1 8 ? 3.515 -25.545 -14.830 1.00 12.64 50 PRO F C 1
ATOM 4361 O O . PRO F 1 8 ? 3.957 -25.548 -13.692 1.00 12.42 50 PRO F O 1
ATOM 4365 N N . ALA F 1 9 ? 3.416 -24.439 -15.551 1.00 12.00 51 ALA F N 1
ATOM 4366 C CA . ALA F 1 9 ? 3.813 -23.149 -14.986 1.00 12.10 51 ALA F CA 1
ATOM 4367 C C . ALA F 1 9 ? 2.980 -22.809 -13.738 1.00 11.82 51 ALA F C 1
ATOM 4368 O O . ALA F 1 9 ? 3.495 -22.273 -12.768 1.00 11.05 51 ALA F O 1
ATOM 4370 N N . LYS F 1 10 ? 1.694 -23.130 -13.775 1.00 12.09 52 LYS F N 1
ATOM 4371 C CA . LYS F 1 10 ? 0.791 -22.800 -12.676 1.00 12.33 52 LYS F CA 1
ATOM 4372 C C . LYS F 1 10 ? 1.067 -23.631 -11.428 1.00 12.05 52 LYS F C 1
ATOM 4373 O O . LYS F 1 10 ? 1.065 -23.107 -10.310 1.00 12.43 52 LYS F O 1
ATOM 4379 N N . ARG F 1 11 ? 1.270 -24.934 -11.605 1.00 11.62 53 ARG F N 1
ATOM 4380 C CA . ARG F 1 11 ? 1.707 -25.791 -10.499 1.00 11.24 53 ARG F CA 1
ATOM 4381 C C . ARG F 1 11 ? 3.101 -25.429 -10.014 1.00 9.94 53 ARG F C 1
ATOM 4382 O O . ARG F 1 11 ? 3.395 -25.670 -8.878 1.00 10.17 53 ARG F O 1
ATOM 4390 N N . LEU F 1 12 ? 3.974 -24.902 -10.863 1.00 8.76 54 LEU F N 1
ATOM 4391 C CA . LEU F 1 12 ? 5.247 -24.393 -10.366 1.00 8.52 54 LEU F CA 1
ATOM 4392 C C . LEU F 1 12 ? 4.985 -23.202 -9.434 1.00 7.63 54 LEU F C 1
ATOM 4393 O O . LEU F 1 12 ? 5.509 -23.136 -8.326 1.00 7.18 54 LEU F O 1
ATOM 4398 N N . LEU F 1 13 ? 4.159 -22.266 -9.882 1.00 7.24 55 LEU F N 1
ATOM 4399 C CA . LEU F 1 13 ? 3.768 -21.125 -9.037 1.00 7.18 55 LEU F CA 1
ATOM 4400 C C . LEU F 1 13 ? 3.307 -21.624 -7.678 1.00 7.19 55 LEU F C 1
ATOM 4401 O O . LEU F 1 13 ? 3.805 -21.167 -6.650 1.00 6.80 55 LEU F O 1
ATOM 4406 N N . PHE F 1 14 ? 2.371 -22.572 -7.699 1.00 7.70 56 PHE F N 1
ATOM 4407 C CA . PHE F 1 14 ? 1.769 -23.158 -6.484 1.00 8.00 56 PHE F CA 1
ATOM 4408 C C . PHE F 1 14 ? 2.835 -23.666 -5.514 1.00 8.04 56 PHE F C 1
ATOM 4409 O O . PHE F 1 14 ? 2.898 -23.264 -4.359 1.00 8.16 56 PHE F O 1
ATOM 4417 N N . GLN F 1 15 ? 3.688 -24.544 -5.989 1.00 8.60 57 GLN F N 1
ATOM 4418 C CA . GLN F 1 15 ? 4.700 -25.110 -5.126 1.00 8.81 57 GLN F CA 1
ATOM 4419 C C . GLN F 1 15 ? 5.657 -24.013 -4.649 1.00 8.49 57 GLN F C 1
ATOM 4420 O O . GLN F 1 15 ? 6.117 -24.008 -3.510 1.00 8.11 57 GLN F O 1
ATOM 4426 N N . MET F 1 16 ? 5.987 -23.105 -5.543 1.00 8.39 58 MET F N 1
ATOM 4427 C CA . MET F 1 16 ? 6.929 -22.057 -5.230 1.00 8.60 58 MET F CA 1
ATOM 4428 C C . MET F 1 16 ? 6.422 -21.138 -4.102 1.00 8.01 58 MET F C 1
ATOM 4429 O O . MET F 1 16 ? 7.162 -20.785 -3.160 1.00 8.15 58 MET F O 1
ATOM 4434 N N . VAL F 1 17 ? 5.152 -20.761 -4.219 1.00 6.82 59 VAL F N 1
ATOM 4435 C CA . VAL F 1 17 ? 4.507 -19.889 -3.255 1.00 6.09 59 VAL F CA 1
ATOM 4436 C C . VAL F 1 17 ? 4.422 -20.618 -1.923 1.00 5.72 59 VAL F C 1
ATOM 4437 O O . VAL F 1 17 ? 4.764 -20.066 -0.869 1.00 4.81 59 VAL F O 1
ATOM 4441 N N . GLY F 1 18 ? 4.002 -21.874 -1.991 1.00 5.71 60 GLY F N 1
ATOM 4442 C CA . GLY F 1 18 ? 3.916 -22.725 -0.809 1.00 6.05 60 GLY F CA 1
ATOM 4443 C C . GLY F 1 18 ? 5.212 -22.841 -0.029 1.00 5.90 60 GLY F C 1
ATOM 4444 O O . GLY F 1 18 ? 5.171 -22.981 1.143 1.00 5.90 60 GLY F O 1
ATOM 4445 N N . ASN F 1 19 ? 6.359 -22.760 -0.681 1.00 6.61 61 ASN F N 1
ATOM 4446 C CA . ASN F 1 19 ? 7.641 -22.815 0.012 1.00 6.70 61 ASN F CA 1
ATOM 4447 C C . ASN F 1 19 ? 8.031 -21.433 0.469 1.00 6.85 61 ASN F C 1
ATOM 4448 O O . ASN F 1 19 ? 8.480 -21.261 1.590 1.00 7.07 61 ASN F O 1
ATOM 4453 N N . ALA F 1 20 ? 7.855 -20.440 -0.402 1.00 6.77 62 ALA F N 1
ATOM 4454 C CA . ALA F 1 20 ? 8.373 -19.096 -0.125 1.00 5.90 62 ALA F CA 1
ATOM 4455 C C . ALA F 1 20 ? 7.661 -18.420 1.063 1.00 5.41 62 ALA F C 1
ATOM 4456 O O . ALA F 1 20 ? 8.291 -17.688 1.808 1.00 5.20 62 ALA F O 1
ATOM 4458 N N . ILE F 1 21 ? 6.378 -18.703 1.271 1.00 5.22 63 ILE F N 1
ATOM 4459 C CA . ILE F 1 21 ? 5.599 -18.011 2.303 1.00 4.90 63 ILE F CA 1
ATOM 4460 C C . ILE F 1 21 ? 6.243 -18.155 3.660 1.00 5.33 63 ILE F C 1
ATOM 4461 O O . ILE F 1 21 ? 6.095 -17.284 4.491 1.00 5.13 63 ILE F O 1
ATOM 4466 N N . ASN F 1 22 ? 6.973 -19.254 3.879 1.00 5.87 64 ASN F N 1
ATOM 4467 C CA . ASN F 1 22 ? 7.617 -19.505 5.159 1.00 6.18 64 ASN F CA 1
ATOM 4468 C C . ASN F 1 22 ? 9.099 -19.136 5.201 1.00 6.57 64 ASN F C 1
ATOM 4469 O O . ASN F 1 22 ? 9.848 -19.655 5.999 1.00 7.15 64 ASN F O 1
ATOM 4474 N N . ARG F 1 23 ? 9.516 -18.213 4.353 1.00 7.40 65 ARG F N 1
ATOM 4475 C CA . ARG F 1 23 ? 10.923 -17.876 4.218 1.00 7.89 65 ARG F CA 1
ATOM 4476 C C . ARG F 1 23 ? 11.136 -16.407 4.230 1.00 8.16 65 ARG F C 1
ATOM 4477 O O . ARG F 1 23 ? 10.184 -15.648 4.040 1.00 9.14 65 ARG F O 1
ATOM 4485 N N . ASN F 1 24 ? 12.353 -15.997 4.567 1.00 8.02 66 ASN F N 1
ATOM 4486 C CA . ASN F 1 24 ? 12.684 -14.584 4.596 1.00 7.86 66 ASN F CA 1
ATOM 4487 C C . ASN F 1 24 ? 13.396 -14.255 3.287 1.00 7.66 66 ASN F C 1
ATOM 4488 O O . ASN F 1 24 ? 13.648 -15.142 2.503 1.00 6.90 66 ASN F O 1
ATOM 4493 N N . THR F 1 25 ? 13.717 -12.981 3.067 1.00 7.97 67 THR F N 1
ATOM 4494 C CA . THR F 1 25 ? 14.271 -12.550 1.798 1.00 8.64 67 THR F CA 1
ATOM 4495 C C . THR F 1 25 ? 15.551 -13.287 1.485 1.00 9.15 67 THR F C 1
ATOM 4496 O O . THR F 1 25 ? 15.718 -13.813 0.377 1.00 9.18 67 THR F O 1
ATOM 4500 N N . GLN F 1 26 ? 16.468 -13.300 2.444 1.00 10.52 68 GLN F N 1
ATOM 4501 C CA . GLN F 1 26 ? 17.782 -13.920 2.257 1.00 10.51 68 GLN F CA 1
ATOM 4502 C C . GLN F 1 26 ? 17.626 -15.431 1.934 1.00 10.46 68 GLN F C 1
ATOM 4503 O O . GLN F 1 26 ? 18.209 -15.926 0.974 1.00 10.43 68 GLN F O 1
ATOM 4509 N N . GLN F 1 27 ? 16.795 -16.132 2.708 1.00 10.12 69 GLN F N 1
ATOM 4510 C CA . GLN F 1 27 ? 16.531 -17.564 2.489 1.00 9.97 69 GLN F CA 1
ATOM 4511 C C . GLN F 1 27 ? 15.867 -17.817 1.128 1.00 10.17 69 GLN F C 1
ATOM 4512 O O . GLN F 1 27 ? 16.205 -18.762 0.423 1.00 10.91 69 GLN F O 1
ATOM 4518 N N . LEU F 1 28 ? 14.906 -16.982 0.759 1.00 9.92 70 LEU F N 1
ATOM 4519 C CA . LEU F 1 28 ? 14.205 -17.176 -0.509 1.00 9.95 70 LEU F CA 1
ATOM 4520 C C . LEU F 1 28 ? 15.170 -16.950 -1.636 1.00 10.13 70 LEU F C 1
ATOM 4521 O O . LEU F 1 28 ? 15.100 -17.641 -2.662 1.00 10.31 70 LEU F O 1
ATOM 4526 N N . THR F 1 29 ? 16.078 -15.993 -1.449 1.00 10.50 71 THR F N 1
ATOM 4527 C CA . THR F 1 29 ? 17.085 -15.701 -2.480 1.00 11.21 71 THR F CA 1
ATOM 4528 C C . THR F 1 29 ? 17.966 -16.923 -2.699 1.00 11.67 71 THR F C 1
ATOM 4529 O O . THR F 1 29 ? 18.187 -17.316 -3.834 1.00 11.14 71 THR F O 1
ATOM 4533 N N . GLN F 1 30 ? 18.464 -17.530 -1.626 1.00 12.80 72 GLN F N 1
ATOM 4534 C CA . GLN F 1 30 ? 19.378 -18.661 -1.811 1.00 14.13 72 GLN F CA 1
ATOM 4535 C C . GLN F 1 30 ? 18.640 -19.921 -2.261 1.00 14.34 72 GLN F C 1
ATOM 4536 O O . GLN F 1 30 ? 19.223 -20.726 -3.001 1.00 14.51 72 GLN F O 1
ATOM 4542 N N . ASP F 1 31 ? 17.371 -20.107 -1.881 1.00 14.62 73 ASP F N 1
ATOM 4543 C CA . ASP F 1 31 ? 16.653 -21.259 -2.445 1.00 14.97 73 ASP F CA 1
ATOM 4544 C C . ASP F 1 31 ? 16.561 -21.115 -3.935 1.00 15.00 73 ASP F C 1
ATOM 4545 O O . ASP F 1 31 ? 16.660 -22.090 -4.683 1.00 15.03 73 ASP F O 1
ATOM 4550 N N . LEU F 1 32 ? 16.257 -19.893 -4.348 1.00 15.20 74 LEU F N 1
ATOM 4551 C CA . LEU F 1 32 ? 16.050 -19.584 -5.749 1.00 15.35 74 LEU F CA 1
ATOM 4552 C C . LEU F 1 32 ? 17.339 -19.812 -6.516 1.00 15.62 74 LEU F C 1
ATOM 4553 O O . LEU F 1 32 ? 17.323 -20.383 -7.609 1.00 15.84 74 LEU F O 1
ATOM 4558 N N . ARG F 1 33 ? 18.460 -19.399 -5.929 1.00 16.05 75 ARG F N 1
ATOM 4559 C CA . ARG F 1 33 ? 19.775 -19.630 -6.548 1.00 16.27 75 ARG F CA 1
ATOM 4560 C C . ARG F 1 33 ? 20.124 -21.131 -6.620 1.00 16.00 75 ARG F C 1
ATOM 4561 O O . ARG F 1 33 ? 20.810 -21.578 -7.547 1.00 15.78 75 ARG F O 1
ATOM 4569 N N . ALA F 1 34 ? 19.635 -21.904 -5.652 1.00 15.91 76 ALA F N 1
ATOM 4570 C CA . ALA F 1 34 ? 19.876 -23.349 -5.596 1.00 15.99 76 ALA F CA 1
ATOM 4571 C C . ALA F 1 34 ? 19.118 -24.154 -6.662 1.00 16.16 76 ALA F C 1
ATOM 4572 O O . ALA F 1 34 ? 19.393 -25.330 -6.875 1.00 16.62 76 ALA F O 1
ATOM 4574 N N . MET F 1 35 ? 18.151 -23.541 -7.323 1.00 16.49 77 MET F N 1
ATOM 4575 C CA . MET F 1 35 ? 17.422 -24.235 -8.361 1.00 16.64 77 MET F CA 1
ATOM 4576 C C . MET F 1 35 ? 18.311 -24.461 -9.576 1.00 16.57 77 MET F C 1
ATOM 4577 O O . MET F 1 35 ? 19.239 -23.691 -9.821 1.00 16.52 77 MET F O 1
ATOM 4582 N N . PRO F 1 36 ? 18.039 -25.530 -10.337 1.00 16.64 78 PRO F N 1
ATOM 4583 C CA . PRO F 1 36 ? 18.784 -25.770 -11.566 1.00 16.78 78 PRO F CA 1
ATOM 4584 C C . PRO F 1 36 ? 18.473 -24.747 -12.647 1.00 16.88 78 PRO F C 1
ATOM 4585 O O . PRO F 1 36 ? 17.347 -24.277 -12.740 1.00 16.86 78 PRO F O 1
ATOM 4589 N N . ASN F 1 37 ? 19.483 -24.421 -13.448 1.00 17.13 79 ASN F N 1
ATOM 4590 C CA . ASN F 1 37 ? 19.392 -23.344 -14.449 1.00 17.51 79 ASN F CA 1
ATOM 4591 C C . ASN F 1 37 ? 18.271 -23.484 -15.461 1.00 17.36 79 ASN F C 1
ATOM 4592 O O . ASN F 1 37 ? 17.623 -22.481 -15.783 1.00 17.43 79 ASN F O 1
ATOM 4597 N N . TRP F 1 38 ? 18.034 -24.703 -15.957 1.00 17.94 80 TRP F N 1
ATOM 4598 C CA . TRP F 1 38 ? 16.900 -24.943 -16.885 1.00 17.90 80 TRP F CA 1
ATOM 4599 C C . TRP F 1 38 ? 15.537 -24.569 -16.261 1.00 17.33 80 TRP F C 1
ATOM 4600 O O . TRP F 1 38 ? 14.627 -24.160 -16.972 1.00 18.34 80 TRP F O 1
ATOM 4611 N N . SER F 1 39 ? 15.407 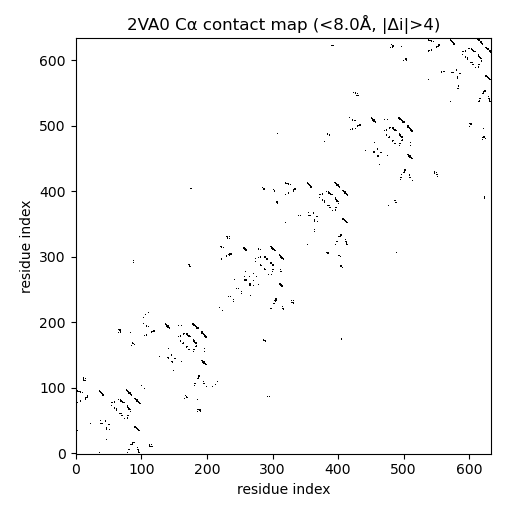-24.678 -14.942 1.00 15.76 81 SER F N 1
ATOM 4612 C CA . SER F 1 39 ? 14.153 -24.333 -14.258 1.00 15.16 81 SER F CA 1
ATOM 4613 C C . SER F 1 39 ? 14.047 -22.849 -13.896 1.00 14.52 81 SER F C 1
ATOM 4614 O O . SER F 1 39 ? 12.937 -22.321 -13.754 1.00 13.99 81 SER F O 1
ATOM 4617 N N . LEU F 1 40 ? 15.194 -22.198 -13.692 1.00 13.99 82 LEU F N 1
ATOM 4618 C CA . LEU F 1 40 ? 15.216 -20.759 -13.406 1.00 13.73 82 LEU F CA 1
ATOM 4619 C C . LEU F 1 40 ? 14.697 -19.950 -14.569 1.00 13.57 82 LEU F C 1
ATOM 4620 O O . LEU F 1 40 ? 14.063 -18.936 -14.352 1.00 13.94 82 LEU F O 1
ATOM 4625 N N . ARG F 1 41 ? 14.964 -20.395 -15.796 1.00 13.36 83 ARG F N 1
ATOM 4626 C CA . ARG F 1 41 ? 14.336 -19.825 -16.996 1.00 13.55 83 ARG F CA 1
ATOM 4627 C C . ARG F 1 41 ? 12.850 -19.450 -16.827 1.00 12.57 83 ARG F C 1
ATOM 4628 O O . ARG F 1 41 ? 12.344 -18.585 -17.543 1.00 12.60 83 ARG F O 1
ATOM 4636 N N . PHE F 1 42 ? 12.157 -20.160 -15.935 1.00 11.73 84 PHE F N 1
ATOM 4637 C CA . PHE F 1 42 ? 10.695 -20.142 -15.841 1.00 11.22 84 PHE F CA 1
ATOM 4638 C C . PHE F 1 42 ? 10.137 -19.532 -14.543 1.00 10.53 84 PHE F C 1
ATOM 4639 O O . PHE F 1 42 ? 8.921 -19.497 -14.360 1.00 10.46 84 PHE F O 1
ATOM 4647 N N . VAL F 1 43 ? 10.995 -19.072 -13.637 1.00 9.57 85 VAL F N 1
ATOM 4648 C CA . VAL F 1 43 ? 10.528 -18.418 -12.410 1.00 8.87 85 VAL F CA 1
ATOM 4649 C C . VAL F 1 43 ? 11.289 -17.153 -12.131 1.00 8.16 85 VAL F C 1
ATOM 4650 O O . VAL F 1 43 ? 12.508 -17.112 -12.247 1.00 8.57 85 VAL F O 1
ATOM 4654 N N . TYR F 1 44 ? 10.572 -16.125 -11.730 1.00 7.46 86 TYR F N 1
ATOM 4655 C CA . TYR F 1 44 ? 11.191 -14.912 -11.241 1.00 6.88 86 TYR F CA 1
ATOM 4656 C C . TYR F 1 44 ? 10.509 -14.526 -9.951 1.00 6.72 86 TYR F C 1
ATOM 4657 O O . TYR F 1 44 ? 9.312 -14.785 -9.779 1.00 7.39 86 TYR F O 1
ATOM 4666 N N . ILE F 1 45 ? 11.258 -13.932 -9.030 1.00 6.06 87 ILE F N 1
ATOM 4667 C CA . ILE F 1 45 ? 10.661 -13.416 -7.809 1.00 6.04 87 ILE F CA 1
ATOM 4668 C C . ILE F 1 45 ? 11.049 -11.964 -7.705 1.00 6.47 87 ILE F C 1
ATOM 4669 O O . ILE F 1 45 ? 12.190 -11.622 -7.442 1.00 6.88 87 ILE F O 1
ATOM 4674 N N . VAL F 1 46 ? 10.072 -11.101 -7.912 1.00 7.08 88 VAL F N 1
ATOM 4675 C CA . VAL F 1 46 ? 10.305 -9.669 -8.104 1.00 7.36 88 VAL F CA 1
ATOM 4676 C C . VAL F 1 46 ? 10.006 -8.841 -6.848 1.00 8.13 88 VAL F C 1
ATOM 4677 O O . VAL F 1 46 ? 8.890 -8.857 -6.344 1.00 8.58 88 VAL F O 1
ATOM 4681 N N . ASP F 1 47 ? 11.000 -8.105 -6.357 1.00 8.89 89 ASP F N 1
ATOM 4682 C CA . ASP F 1 47 ? 10.831 -7.377 -5.103 1.00 9.69 89 ASP F CA 1
ATOM 4683 C C . ASP F 1 47 ? 10.118 -6.054 -5.344 1.00 10.43 89 ASP F C 1
ATOM 4684 O O . ASP F 1 47 ? 9.777 -5.728 -6.446 1.00 10.64 89 ASP F O 1
ATOM 4689 N N . ARG F 1 48 ? 9.933 -5.269 -4.307 1.00 12.54 90 ARG F N 1
ATOM 4690 C CA . ARG F 1 48 ? 9.279 -3.951 -4.381 1.00 12.75 90 ARG F CA 1
ATOM 4691 C C . ARG F 1 48 ? 9.947 -2.932 -5.326 1.00 12.26 90 ARG F C 1
ATOM 4692 O O . ARG F 1 48 ? 9.292 -2.000 -5.810 1.00 11.94 90 ARG F O 1
ATOM 4700 N N . ASN F 1 49 ? 11.240 -3.100 -5.601 1.00 11.62 91 ASN F N 1
ATOM 4701 C CA . ASN F 1 49 ? 11.942 -2.204 -6.558 1.00 10.82 91 ASN F CA 1
ATOM 4702 C C . ASN F 1 49 ? 11.909 -2.745 -7.963 1.00 10.23 91 ASN F C 1
ATOM 4703 O O . ASN F 1 49 ? 12.688 -2.329 -8.835 1.00 10.02 91 ASN F O 1
ATOM 4708 N N . ASN F 1 50 ? 11.017 -3.695 -8.189 1.00 9.40 92 ASN F N 1
ATOM 4709 C CA . ASN F 1 50 ? 10.922 -4.326 -9.488 1.00 8.81 92 ASN F CA 1
ATOM 4710 C C . ASN F 1 50 ? 12.216 -5.029 -9.923 1.00 8.84 92 ASN F C 1
ATOM 4711 O O . ASN F 1 50 ? 12.522 -5.106 -11.102 1.00 9.52 92 ASN F O 1
ATOM 4716 N N . GLN F 1 51 ? 12.952 -5.561 -8.960 1.00 9.10 93 GLN F N 1
ATOM 4717 C CA . GLN F 1 51 ? 14.182 -6.317 -9.203 1.00 9.11 93 GLN F CA 1
ATOM 4718 C C . GLN F 1 51 ? 13.974 -7.776 -8.787 1.00 8.76 93 GLN F C 1
ATOM 4719 O O . GLN F 1 51 ? 13.385 -8.061 -7.725 1.00 8.55 93 GLN F O 1
ATOM 4725 N N . ASP F 1 52 ? 14.427 -8.677 -9.663 1.00 8.51 94 ASP F N 1
ATOM 4726 C CA . ASP F 1 52 ? 14.449 -10.090 -9.403 1.00 7.95 94 ASP F CA 1
ATOM 4727 C C . ASP F 1 52 ? 15.412 -10.292 -8.275 1.00 7.63 94 ASP F C 1
ATOM 4728 O O . ASP F 1 52 ? 16.438 -9.587 -8.210 1.00 7.34 94 ASP F O 1
ATOM 4733 N N . LEU F 1 53 ? 15.126 -11.277 -7.422 1.00 7.54 95 LEU F N 1
ATOM 4734 C CA . LEU F 1 53 ? 15.973 -11.547 -6.241 1.00 7.56 95 LEU F CA 1
ATOM 4735 C C . LEU F 1 53 ? 17.399 -11.943 -6.587 1.00 7.72 95 LEU F C 1
ATOM 4736 O O . LEU F 1 53 ? 18.280 -11.740 -5.767 1.00 8.06 95 LEU F O 1
ATOM 4741 N N . LEU F 1 54 ? 17.631 -12.496 -7.781 1.00 7.93 96 LEU F N 1
ATOM 4742 C CA . LEU F 1 54 ? 18.989 -12.781 -8.236 1.00 8.10 96 LEU F CA 1
ATOM 4743 C C . LEU F 1 54 ? 19.483 -11.709 -9.191 1.00 8.44 96 LEU F C 1
ATOM 4744 O O . LEU F 1 54 ? 20.415 -11.941 -9.923 1.00 8.60 96 LEU F O 1
ATOM 4749 N N . LYS F 1 55 ? 18.840 -10.546 -9.206 1.00 9.07 97 LYS F N 1
ATOM 4750 C CA . LYS F 1 55 ? 19.244 -9.426 -10.088 1.00 9.41 97 LYS F CA 1
ATOM 4751 C C . LYS F 1 55 ? 19.253 -9.768 -11.567 1.00 9.20 97 LYS F C 1
ATOM 4752 O O . LYS F 1 55 ? 20.028 -9.182 -12.305 1.00 9.39 97 LYS F O 1
ATOM 4758 N N . ARG F 1 56 ? 18.427 -10.713 -12.004 1.00 9.29 98 ARG F N 1
ATOM 4759 C CA . ARG F 1 56 ? 18.344 -11.051 -13.445 1.00 9.50 98 ARG F CA 1
ATOM 4760 C C . ARG F 1 56 ? 17.486 -10.049 -14.199 1.00 9.64 98 ARG F C 1
ATOM 4761 O O . ARG F 1 56 ? 16.488 -9.546 -13.678 1.00 9.77 98 ARG F O 1
ATOM 4769 N N . PRO F 1 57 ? 17.842 -9.769 -15.447 1.00 9.89 99 PRO F N 1
ATOM 4770 C CA . PRO F 1 57 ? 16.967 -8.872 -16.183 1.00 10.08 99 PRO F CA 1
ATOM 4771 C C . PRO F 1 57 ? 15.629 -9.512 -16.361 1.00 10.30 99 PRO F C 1
ATOM 4772 O O . PRO F 1 57 ? 15.572 -10.710 -16.593 1.00 11.13 99 PRO F O 1
ATOM 4776 N N . LEU F 1 58 ? 14.563 -8.737 -16.241 1.00 10.34 100 LEU F N 1
ATOM 4777 C CA . LEU F 1 58 ? 13.206 -9.291 -16.314 1.00 10.32 100 LEU F CA 1
ATOM 4778 C C . LEU F 1 58 ? 12.723 -9.413 -17.765 1.00 10.55 100 LEU F C 1
ATOM 4779 O O . LEU F 1 58 ? 12.620 -8.398 -18.465 1.00 10.85 100 LEU F O 1
ATOM 4784 N N . PRO F 1 59 ? 12.429 -10.647 -18.224 1.00 10.78 101 PRO F N 1
ATOM 4785 C CA . PRO F 1 59 ? 11.945 -10.796 -19.586 1.00 10.87 101 PRO F CA 1
ATOM 4786 C C . PRO F 1 59 ? 10.685 -9.974 -19.812 1.00 10.89 101 PRO F C 1
ATOM 4787 O O . PRO F 1 59 ? 9.940 -9.708 -18.866 1.00 11.12 101 PRO F O 1
ATOM 4791 N N . PRO F 1 60 ? 10.442 -9.566 -21.055 1.00 10.90 102 PRO F N 1
ATOM 4792 C CA . PRO F 1 60 ? 9.274 -8.720 -21.238 1.00 10.84 102 PRO F CA 1
ATOM 4793 C C . PRO F 1 60 ? 8.077 -9.574 -20.938 1.00 10.73 102 PRO F C 1
ATOM 4794 O O . PRO F 1 60 ? 8.113 -10.776 -21.191 1.00 11.79 102 PRO F O 1
ATOM 4798 N N . GLY F 1 61 ? 7.042 -8.993 -20.366 1.00 9.92 103 GLY F N 1
ATOM 4799 C CA . GLY F 1 61 ? 5.888 -9.783 -20.025 1.00 9.20 103 GLY F CA 1
ATOM 4800 C C . GLY F 1 61 ? 5.777 -9.847 -18.534 1.00 8.97 103 GLY F C 1
ATOM 4801 O O . GLY F 1 61 ? 4.696 -9.655 -17.974 1.00 9.32 103 GLY F O 1
ATOM 4802 N N . ILE F 1 62 ? 6.883 -10.102 -17.853 1.00 8.36 104 ILE F N 1
ATOM 4803 C CA . ILE F 1 62 ? 6.836 -10.078 -16.387 1.00 8.20 104 ILE F CA 1
ATOM 4804 C C . ILE F 1 62 ? 6.279 -8.713 -15.938 1.00 8.02 104 ILE F C 1
ATOM 4805 O O . ILE F 1 62 ? 5.457 -8.657 -15.035 1.00 7.65 104 ILE F O 1
ATOM 4810 N N . MET F 1 63 ? 6.715 -7.636 -16.608 1.00 7.66 105 MET F N 1
ATOM 4811 C CA . MET F 1 63 ? 6.324 -6.269 -16.250 1.00 7.49 105 MET F CA 1
ATOM 4812 C C . MET F 1 63 ? 4.915 -5.896 -16.694 1.00 7.38 105 MET F C 1
ATOM 4813 O O . MET F 1 63 ? 4.432 -4.799 -16.374 1.00 7.26 105 MET F O 1
ATOM 4818 N N . VAL F 1 64 ? 4.277 -6.758 -17.483 1.00 6.95 106 VAL F N 1
ATOM 4819 C CA . VAL F 1 64 ? 2.868 -6.553 -17.782 1.00 6.60 106 VAL F CA 1
ATOM 4820 C C . VAL F 1 64 ? 2.100 -7.035 -16.564 1.00 6.57 106 VAL F C 1
ATOM 4821 O O . VAL F 1 64 ? 1.132 -6.403 -16.136 1.00 6.78 106 VAL F O 1
ATOM 4825 N N . LEU F 1 65 ? 2.551 -8.179 -16.038 1.00 6.08 107 LEU F N 1
ATOM 4826 C CA . LEU F 1 65 ? 1.871 -8.893 -14.934 1.00 5.72 107 LEU F CA 1
ATOM 4827 C C . LEU F 1 65 ? 2.124 -8.289 -13.569 1.00 5.57 107 LEU F C 1
ATOM 4828 O O . LEU F 1 65 ? 1.208 -8.148 -12.754 1.00 5.87 107 LEU F O 1
ATOM 4833 N N . ALA F 1 66 ? 3.378 -7.938 -13.308 1.00 5.05 108 ALA F N 1
ATOM 4834 C CA . ALA F 1 66 ? 3.766 -7.507 -11.980 1.00 4.79 108 ALA F CA 1
ATOM 4835 C C . ALA F 1 66 ? 2.917 -6.360 -11.385 1.00 4.79 108 ALA F C 1
ATOM 4836 O O . ALA F 1 66 ? 2.449 -6.445 -10.240 1.00 5.01 108 ALA F O 1
ATOM 4838 N N . PRO F 1 67 ? 2.767 -5.252 -12.105 1.00 4.30 109 PRO F N 1
ATOM 4839 C CA . PRO F 1 67 ? 1.973 -4.154 -11.557 1.00 4.48 109 PRO F CA 1
ATOM 4840 C C . PRO F 1 67 ? 0.539 -4.503 -11.144 1.00 5.13 109 PRO F C 1
ATOM 4841 O O . PRO F 1 67 ? -0.084 -3.722 -10.437 1.00 5.55 109 PRO F O 1
ATOM 4845 N N . ARG F 1 68 ? -0.012 -5.598 -11.658 1.00 5.23 110 ARG F N 1
ATOM 4846 C CA . ARG F 1 68 ? -1.389 -5.983 -11.305 1.00 4.97 110 ARG F CA 1
ATOM 4847 C C . ARG F 1 68 ? -1.475 -6.730 -9.982 1.00 5.06 110 ARG F C 1
ATOM 4848 O O . ARG F 1 68 ? -2.536 -6.826 -9.350 1.00 4.91 110 ARG F O 1
ATOM 4856 N N . LEU F 1 69 ? -0.363 -7.337 -9.613 1.00 5.38 111 LEU F N 1
ATOM 4857 C CA . LEU F 1 69 ? -0.326 -8.191 -8.461 1.00 5.53 111 LEU F CA 1
ATOM 4858 C C . LEU F 1 69 ? -0.155 -7.306 -7.211 1.00 6.21 111 LEU F C 1
ATOM 4859 O O . LEU F 1 69 ? 0.859 -6.611 -7.035 1.00 6.83 111 LEU F O 1
ATOM 4864 N N . THR F 1 70 ? -1.134 -7.408 -6.327 1.00 6.57 112 THR F N 1
ATOM 4865 C CA . THR F 1 70 ? -1.374 -6.406 -5.338 1.00 6.75 112 THR F CA 1
ATOM 4866 C C . THR F 1 70 ? -1.846 -7.033 -4.034 1.00 7.16 112 THR F C 1
ATOM 4867 O O . THR F 1 70 ? -2.281 -8.167 -4.025 1.00 7.87 112 THR F O 1
ATOM 4871 N N . ALA F 1 71 ? -1.731 -6.344 -2.910 1.00 7.40 113 ALA F N 1
ATOM 4872 C CA . ALA F 1 71 ? -2.270 -6.903 -1.643 1.00 7.11 113 ALA F CA 1
ATOM 4873 C C . ALA F 1 71 ? -3.766 -7.226 -1.776 1.00 6.98 113 ALA F C 1
ATOM 4874 O O . ALA F 1 71 ? -4.258 -8.225 -1.293 1.00 7.49 113 ALA F O 1
ATOM 4876 N N . LYS F 1 72 ? -4.499 -6.337 -2.411 1.00 6.98 114 LYS F N 1
ATOM 4877 C CA . LYS F 1 72 ? -5.924 -6.540 -2.616 1.00 7.12 114 LYS F CA 1
ATOM 4878 C C . LYS F 1 72 ? -6.290 -7.519 -3.725 1.00 6.28 114 LYS F C 1
ATOM 4879 O O . LYS F 1 72 ? -7.364 -8.113 -3.704 1.00 6.79 114 LYS F O 1
ATOM 4885 N N . HIS F 1 73 ? -5.423 -7.653 -4.717 1.00 5.54 115 HIS F N 1
ATOM 4886 C CA . HIS F 1 73 ? -5.628 -8.571 -5.850 1.00 4.67 115 HIS F CA 1
ATOM 4887 C C . HIS F 1 73 ? -4.296 -9.286 -6.113 1.00 4.30 115 HIS F C 1
ATOM 4888 O O . HIS F 1 73 ? -3.522 -8.926 -6.991 1.00 4.73 115 HIS F O 1
ATOM 4895 N N . PRO F 1 74 ? -4.016 -10.297 -5.313 1.00 3.99 116 PRO F N 1
ATOM 4896 C CA . PRO F 1 74 ? -2.717 -10.924 -5.343 1.00 4.34 116 PRO F CA 1
ATOM 4897 C C . PRO F 1 74 ? -2.437 -11.879 -6.500 1.00 4.26 116 PRO F C 1
ATOM 4898 O O . PRO F 1 74 ? -1.246 -12.178 -6.755 1.00 4.60 116 PRO F O 1
ATOM 4902 N N . TYR F 1 75 ? -3.473 -12.394 -7.159 1.00 3.84 117 TYR F N 1
ATOM 4903 C CA . TYR F 1 75 ? -3.226 -13.407 -8.186 1.00 4.06 117 TYR F CA 1
ATOM 4904 C C . TYR F 1 75 ? -3.685 -12.928 -9.578 1.00 3.96 117 TYR F C 1
ATOM 4905 O O . TYR F 1 75 ? -4.638 -12.195 -9.699 1.00 3.38 117 TYR F O 1
ATOM 4914 N N . ASP F 1 76 ? -2.947 -13.300 -10.616 1.00 4.66 118 ASP F N 1
ATOM 4915 C CA . ASP F 1 76 ? -3.382 -13.063 -11.988 1.00 5.13 118 ASP F CA 1
ATOM 4916 C C . ASP F 1 76 ? -2.587 -13.878 -12.983 1.00 5.71 118 ASP F C 1
ATOM 4917 O O . ASP F 1 76 ? -1.496 -14.338 -12.670 1.00 6.19 118 ASP F O 1
ATOM 4922 N N . LYS F 1 77 ? -3.152 -14.017 -14.179 1.00 6.44 119 LYS F N 1
ATOM 4923 C CA . LYS F 1 77 ? -2.592 -14.772 -15.293 1.00 7.20 119 LYS F CA 1
ATOM 4924 C C . LYS F 1 77 ? -2.686 -13.933 -16.586 1.00 7.48 119 LYS F C 1
ATOM 4925 O O . LYS F 1 77 ? -3.706 -13.344 -16.879 1.00 7.06 119 LYS F O 1
ATOM 4931 N N . VAL F 1 78 ? -1.624 -13.926 -17.369 1.00 7.99 120 VAL F N 1
ATOM 4932 C CA . VAL F 1 78 ? -1.617 -13.196 -18.600 1.00 9.00 120 VAL F CA 1
ATOM 4933 C C . VAL F 1 78 ? -1.049 -14.021 -19.736 1.00 9.55 120 VAL F C 1
ATOM 4934 O O . VAL F 1 78 ? -0.128 -14.780 -19.541 1.00 9.21 120 VAL F O 1
ATOM 4938 N N . GLN F 1 79 ? -1.647 -13.876 -20.918 1.00 11.08 121 GLN F N 1
ATOM 4939 C CA . GLN F 1 79 ? -1.083 -14.411 -22.161 1.00 12.07 121 GLN F CA 1
ATOM 4940 C C . GLN F 1 79 ? -0.293 -13.295 -22.802 1.00 12.64 121 GLN F C 1
ATOM 4941 O O . GLN F 1 79 ? -0.797 -12.207 -23.029 1.00 12.96 121 GLN F O 1
ATOM 4947 N N . ASP F 1 80 ? 0.963 -13.564 -23.091 1.00 13.53 122 ASP F N 1
ATOM 4948 C CA . ASP F 1 80 ? 1.845 -12.568 -23.692 1.00 13.99 122 ASP F CA 1
ATOM 4949 C C . ASP F 1 80 ? 2.849 -13.267 -24.602 1.00 14.56 122 ASP F C 1
ATOM 4950 O O . ASP F 1 80 ? 3.565 -14.179 -24.176 1.00 14.69 122 ASP F O 1
ATOM 4955 N N . ARG F 1 81 ? 2.913 -12.837 -25.851 1.00 15.56 123 ARG F N 1
ATOM 4956 C CA . ARG F 1 81 ? 3.943 -13.309 -26.791 1.00 15.84 123 ARG F CA 1
ATOM 4957 C C . ARG F 1 81 ? 4.031 -14.843 -26.836 1.00 15.90 123 ARG F C 1
ATOM 4958 O O . ARG F 1 81 ? 5.127 -15.407 -26.758 1.00 15.56 123 ARG F O 1
ATOM 4966 N N . ASN F 1 82 ? 2.898 -15.538 -26.928 1.00 15.84 124 ASN F N 1
ATOM 4967 C CA . ASN F 1 82 ? 2.957 -17.017 -27.025 1.00 15.56 124 ASN F CA 1
ATOM 4968 C C . ASN F 1 82 ? 3.482 -17.740 -25.736 1.00 15.02 124 ASN F C 1
ATOM 4969 O O . ASN F 1 82 ? 3.823 -18.925 -25.783 1.00 14.87 124 ASN F O 1
ATOM 4974 N N . ARG F 1 83 ? 3.572 -17.032 -24.610 1.00 14.00 125 ARG F N 1
ATOM 4975 C CA . ARG F 1 83 ? 3.771 -17.672 -23.319 1.00 13.70 125 ARG F CA 1
ATOM 4976 C C . ARG F 1 83 ? 2.618 -17.308 -22.416 1.00 12.52 125 ARG F C 1
ATOM 4977 O O . ARG F 1 83 ? 2.016 -16.251 -22.578 1.00 12.42 125 ARG F O 1
ATOM 4985 N N . LYS F 1 84 ? 2.311 -18.181 -21.463 1.00 11.03 126 LYS F N 1
ATOM 4986 C CA . LYS F 1 84 ? 1.383 -17.860 -20.386 1.00 10.14 126 LYS F CA 1
ATOM 4987 C C . LYS F 1 84 ? 2.190 -17.504 -19.167 1.00 8.53 126 LYS F C 1
ATOM 4988 O O . LYS F 1 84 ? 3.144 -18.182 -18.840 1.00 7.18 126 LYS F O 1
ATOM 4994 N N . LEU F 1 85 ? 1.804 -16.425 -18.492 1.00 8.17 127 LEU F N 1
ATOM 4995 C CA . LEU F 1 85 ? 2.470 -15.994 -17.255 1.00 7.27 127 LEU F CA 1
ATOM 4996 C C . LEU F 1 85 ? 1.457 -16.087 -16.101 1.00 6.39 127 LEU F C 1
ATOM 4997 O O . LEU F 1 85 ? 0.311 -15.682 -16.246 1.00 6.15 127 LEU F O 1
ATOM 5002 N N . TYR F 1 86 ? 1.890 -16.642 -14.968 1.00 5.60 128 TYR F N 1
ATOM 5003 C CA . TYR F 1 86 ? 1.062 -16.719 -13.754 1.00 5.25 128 TYR F CA 1
ATOM 5004 C C . TYR F 1 86 ? 1.798 -16.015 -12.632 1.00 4.95 128 TYR F C 1
ATOM 5005 O O . TYR F 1 86 ? 3.000 -16.182 -12.492 1.00 5.02 128 TYR F O 1
ATOM 5014 N N . GLY F 1 87 ? 1.082 -15.261 -11.799 1.00 4.74 129 GLY F N 1
ATOM 5015 C CA . GLY F 1 87 ? 1.756 -14.437 -10.783 1.00 4.35 129 GLY F CA 1
ATOM 5016 C C . GLY F 1 87 ? 1.033 -14.358 -9.455 1.00 4.20 129 GLY F C 1
ATOM 5017 O O . GLY F 1 87 ? -0.207 -14.404 -9.409 1.00 4.16 129 GLY F O 1
ATOM 5018 N N . ARG F 1 88 ? 1.820 -14.235 -8.385 1.00 3.71 130 ARG F N 1
ATOM 5019 C CA . ARG F 1 88 ? 1.289 -14.150 -7.018 1.00 3.84 130 ARG F CA 1
ATOM 5020 C C . ARG F 1 88 ? 2.102 -13.228 -6.108 1.00 3.81 130 ARG F C 1
ATOM 5021 O O . ARG F 1 88 ? 3.309 -13.415 -5.950 1.00 4.43 130 ARG F O 1
ATOM 5029 N N . HIS F 1 89 ? 1.426 -12.237 -5.539 1.00 3.34 131 HIS F N 1
ATOM 5030 C CA . HIS F 1 89 ? 2.011 -11.348 -4.553 1.00 3.35 131 HIS F CA 1
ATOM 5031 C C . HIS F 1 89 ? 1.879 -12.019 -3.206 1.00 3.09 131 HIS F C 1
ATOM 5032 O O . HIS F 1 89 ? 0.785 -12.489 -2.863 1.00 3.09 131 HIS F O 1
ATOM 5039 N N . ILE F 1 90 ? 2.966 -12.066 -2.442 1.00 2.31 132 ILE F N 1
ATOM 5040 C CA . ILE F 1 90 ? 2.908 -12.568 -1.071 1.00 2.37 132 ILE F CA 1
ATOM 5041 C C . ILE F 1 90 ? 3.798 -11.677 -0.232 1.00 2.91 132 ILE F C 1
ATOM 5042 O O . ILE F 1 90 ? 4.620 -10.964 -0.801 1.00 4.63 132 ILE F O 1
ATOM 5047 N N . THR F 1 91 ? 3.637 -11.701 1.092 1.00 2.60 133 THR F N 1
ATOM 5048 C CA . THR F 1 91 ? 4.554 -11.017 1.987 1.00 2.78 133 THR F CA 1
ATOM 5049 C C . THR F 1 91 ? 5.306 -12.063 2.758 1.00 2.77 133 THR F C 1
ATOM 5050 O O . THR F 1 91 ? 4.697 -12.929 3.351 1.00 3.30 133 THR F O 1
ATOM 5054 N N . LEU F 1 92 ? 6.627 -11.975 2.750 1.00 2.63 134 LEU F N 1
ATOM 5055 C CA . LEU F 1 92 ? 7.463 -12.941 3.479 1.00 3.60 134 LEU F CA 1
ATOM 5056 C C . LEU F 1 92 ? 7.429 -12.659 5.009 1.00 4.05 134 LEU F C 1
ATOM 5057 O O . LEU F 1 92 ? 6.870 -11.646 5.428 1.00 4.52 134 LEU F O 1
ATOM 5062 N N . ASN F 1 93 ? 8.002 -13.543 5.833 1.00 4.91 135 ASN F N 1
ATOM 5063 C CA . ASN F 1 93 ? 7.918 -13.393 7.321 1.00 5.70 135 ASN F CA 1
ATOM 5064 C C . ASN F 1 93 ? 8.764 -12.213 7.847 1.00 6.13 135 ASN F C 1
ATOM 5065 O O . ASN F 1 93 ? 8.663 -11.766 8.995 1.00 6.42 135 ASN F O 1
ATOM 5070 N N . ASP F 1 94 ? 9.647 -11.814 6.954 1.00 7.11 136 ASP F N 1
ATOM 5071 C CA . ASP F 1 94 ? 10.320 -10.512 6.810 1.00 7.38 136 ASP F CA 1
ATOM 5072 C C . ASP F 1 94 ? 9.521 -9.230 6.891 1.00 7.29 136 ASP F C 1
ATOM 5073 O O . ASP F 1 94 ? 10.066 -8.198 7.281 1.00 6.84 136 ASP F O 1
ATOM 5078 N N . GLY F 1 95 ? 8.301 -9.250 6.363 1.00 6.85 137 GLY F N 1
ATOM 5079 C CA . GLY F 1 95 ? 7.638 -8.002 6.008 1.00 7.28 137 GLY F CA 1
ATOM 5080 C C . GLY F 1 95 ? 7.873 -7.508 4.584 1.00 7.29 137 GLY F C 1
ATOM 5081 O O . GLY F 1 95 ? 7.214 -6.596 4.146 1.00 6.96 137 GLY F O 1
ATOM 5082 N N . ASN F 1 96 ? 8.781 -8.140 3.845 1.00 8.86 138 ASN F N 1
ATOM 5083 C CA . ASN F 1 96 ? 9.131 -7.747 2.469 1.00 8.71 138 ASN F CA 1
ATOM 5084 C C . ASN F 1 96 ? 8.225 -8.462 1.510 1.00 8.04 138 ASN F C 1
ATOM 5085 O O . ASN F 1 96 ? 8.146 -9.697 1.525 1.00 7.87 138 ASN F O 1
ATOM 5090 N N . SER F 1 97 ? 7.575 -7.665 0.663 1.00 7.10 139 SER F N 1
ATOM 5091 C CA . SER F 1 97 ? 6.645 -8.145 -0.342 1.00 7.32 139 SER F CA 1
ATOM 5092 C C . SER F 1 97 ? 7.338 -8.492 -1.636 1.00 6.65 139 SER F C 1
ATOM 5093 O O . SER F 1 97 ? 8.131 -7.714 -2.128 1.00 7.34 139 SER F O 1
ATOM 5096 N N . VAL F 1 98 ? 6.966 -9.621 -2.216 1.00 5.68 140 VAL F N 1
ATOM 5097 C CA . VAL F 1 98 ? 7.576 -10.104 -3.433 1.00 5.22 140 VAL F CA 1
ATOM 5098 C C . VAL F 1 98 ? 6.473 -10.640 -4.324 1.00 4.76 140 VAL F C 1
ATOM 5099 O O . VAL F 1 98 ? 5.402 -10.996 -3.841 1.00 4.99 140 VAL F O 1
ATOM 5103 N N . LYS F 1 99 ? 6.752 -10.687 -5.619 1.00 4.15 141 LYS F N 1
ATOM 5104 C CA . LYS F 1 99 ? 5.819 -11.176 -6.594 1.00 3.80 141 LYS F CA 1
ATOM 5105 C C . LYS F 1 99 ? 6.481 -12.331 -7.287 1.00 4.09 141 LYS F C 1
ATOM 5106 O O . LYS F 1 99 ? 7.487 -12.154 -7.981 1.00 4.34 141 LYS F O 1
ATOM 5112 N N . VAL F 1 100 ? 5.973 -13.527 -7.022 1.00 4.29 142 VAL F N 1
ATOM 5113 C CA . VAL F 1 100 ? 6.478 -14.739 -7.651 1.00 4.41 142 VAL F CA 1
ATOM 5114 C C . VAL F 1 100 ? 5.779 -14.895 -8.994 1.00 5.01 142 VAL F C 1
ATOM 5115 O O . VAL F 1 100 ? 4.540 -14.914 -9.062 1.00 5.46 142 VAL F O 1
ATOM 5119 N N . VAL F 1 101 ? 6.562 -14.966 -10.063 1.00 5.08 143 VAL F N 1
ATOM 5120 C CA . VAL F 1 101 ? 5.996 -15.055 -11.384 1.00 5.17 143 VAL F CA 1
ATOM 5121 C C . VAL F 1 101 ? 6.588 -16.242 -12.095 1.00 5.61 143 VAL F C 1
ATOM 5122 O O . VAL F 1 101 ? 7.800 -16.377 -12.115 1.00 5.50 143 VAL F O 1
ATOM 5126 N N . THR F 1 102 ? 5.745 -17.085 -12.689 1.00 6.07 144 THR F N 1
ATOM 5127 C CA . THR F 1 102 ? 6.224 -18.171 -13.544 1.00 6.85 144 THR F CA 1
ATOM 5128 C C . THR F 1 102 ? 5.746 -18.006 -15.005 1.00 8.26 144 THR F C 1
ATOM 5129 O O . THR F 1 102 ? 4.676 -17.389 -15.254 1.00 8.02 144 THR F O 1
ATOM 5133 N N . ILE F 1 103 ? 6.540 -18.580 -15.935 1.00 9.47 145 ILE F N 1
ATOM 5134 C CA . ILE F 1 103 ? 6.327 -18.494 -17.382 1.00 10.49 145 ILE F CA 1
ATOM 5135 C C . ILE F 1 103 ? 6.341 -19.870 -18.028 1.00 11.55 145 ILE F C 1
ATOM 5136 O O . ILE F 1 103 ? 7.149 -20.698 -17.680 1.00 12.32 145 ILE F O 1
ATOM 5141 N N . SER F 1 104 ? 5.516 -20.086 -19.035 1.00 12.68 146 SER F N 1
ATOM 5142 C CA . SER F 1 104 ? 5.402 -21.399 -19.670 1.00 13.14 146 SER F CA 1
ATOM 5143 C C . SER F 1 104 ? 6.404 -21.631 -20.846 1.00 14.11 146 SER F C 1
ATOM 5144 O O . SER F 1 104 ? 7.225 -20.758 -21.144 1.00 14.63 146 SER F O 1
ATOM 5147 N N . ALA F 1 105 ? 6.305 -22.802 -21.511 1.00 14.83 147 ALA F N 1
ATOM 5148 C CA . ALA F 1 105 ? 6.864 -23.066 -22.891 1.00 15.12 147 ALA F CA 1
ATOM 5149 C C . ALA F 1 105 ? 8.286 -22.543 -23.142 1.00 15.77 147 ALA F C 1
ATOM 5150 O O . ALA F 1 105 ? 8.511 -21.324 -23.151 1.00 16.13 147 ALA F O 1
#

Sequence (634 aa):
SPAKRLLFQMVGNAINRNTQQLTQDLRAMPNWSLRFVYIVDRNNQDLLKRPLPPGIMVLAPRLTAKHPYDKVQDRNRKLYGRHITLNDGNSVKVVTISADDSPAKRLLFQMVGNAINRNTQQLTQDLRAMPNWSLRFVYIVDRNNQDLLKRPLPPGIMVLAPRLTAKHPYDKVQDRNRKLYGRHITLNDGNSVKVVTISAEGPDRDIIWEMFLENLEHDSPAKRLLFQMVGNAINRNTQQLTQDLRAMPNWSLRFVYIVDRNNQDLLKRPLPPGIMVLAPRLTAKHPYDKVQDRNRKLYGRHITLNDGNSVKVVTISSPAKRLLFQMVGNAINRNTQQLTQDLRAMPNWSLRFVYIVDRNNQDLLKRPLPPGIMVLAPRLTAKHPYDKVQDRNRKLYGRHITLNDGNSVKVVTISSPAKRLLFQMVGNAINRNTQQLTQDLRAMPNWSLRFVYIVDRNNQDLLKRPLPPGIMVLAPRLTAKHPYDKVQDRNRKLYGRHITLNDGNSVKVVTISAGRDEGPDRDIIWEMFLENLEHSPAKRLLFQMVGNAINRNTQQLTQDLRAMPNWSLRFVYIVDRNNQDLLKRPLPPGIMVLAPRLTAKHPYDKVQDRNRKLYGRHITLNDGNSVKVVTISA

Foldseek 3Di:
DVQVVVLVVLCVVQQADDLVRNLVVLVVDDPVQNVFKFKAFPVRATSPRDDDDPPCVVPVVVADPVRFWDWDQDPNKIKTKGWHAHPHRTIIMMIGIDD/DPDLQVLVLVLLCVVQQADDLVVNLVVLVPDDPVQNVFKFKAFPVRATSPRDDDDPPCVVPPVQQDPVRFWDWDQDPNKIKIKGWHQHPHSTIIMMMGIHDDDDVVVVVSVVVSVVSPD/DDPQVVVQVVLCVVQQADDLVRNLVVLVVDDPVQNVFKFKQWPVRATSVRDDDDPPCVVPPVVADPVRFWDWDDDPNKIKTWGWDQHPHRTIIIMMGID/DVQVVVLVVLCVPQQADDLVRNLVVLVVDDPVQNVFKFKAWPVRATSPRDDDDPPCVVVVVQQDPVRFWDWDQDPNKIKTWGWHAHVHRTIIIMMGID/DVQVVVLVVLCVVQQADDLVRNLVVLVVDDVLQNVFKFKAWPVRATSVRDDDDPPCVVPPVQADPVRFWDWDQDPNKIKTWGWHAHPHRTIIMMMGIDDDPPRHDDPVVVVVVVVVVVVD/DVQVVVLVVLCVVQQADDLVRNLVVLVVDDPVQNVWKFKAWPVRATSPRDDDDPPVVVPVVVQDPVRFWDWDDDPNKIKTWGWHAHPHRTIIIMMGIDD

B-factor: mean 11.0, std 7.21, range [2.0, 51.78]